Protein AF-A0A452YFI7-F1 (afdb_monomer_lite)

Organism: Aegilops tauschii subsp. strangulata (NCBI:txid200361)

Structure (mmCIF, N/CA/C/O backbone):
data_AF-A0A452YFI7-F1
#
_entry.id   AF-A0A452YFI7-F1
#
loop_
_atom_site.group_PDB
_atom_site.id
_atom_site.type_symbol
_atom_site.label_atom_id
_atom_site.label_alt_id
_atom_site.label_comp_id
_atom_site.label_asym_id
_atom_site.label_entity_id
_atom_site.label_seq_id
_atom_site.pdbx_PDB_ins_code
_atom_site.Cartn_x
_atom_site.Cartn_y
_atom_site.Cartn_z
_atom_site.occupancy
_atom_site.B_iso_or_equiv
_atom_site.auth_seq_id
_atom_site.auth_comp_id
_atom_site.auth_asym_id
_atom_site.auth_atom_id
_atom_site.pdbx_PDB_model_num
ATOM 1 N N . MET A 1 1 ? 23.792 19.916 -22.519 1.00 57.56 1 MET A N 1
ATOM 2 C CA . MET A 1 1 ? 25.018 19.102 -22.369 1.00 57.56 1 MET A CA 1
ATOM 3 C C . MET A 1 1 ? 25.789 19.132 -23.678 1.00 57.56 1 MET A C 1
ATOM 5 O O . MET A 1 1 ? 25.141 19.227 -24.713 1.00 57.56 1 MET A O 1
ATOM 9 N N . SER A 1 2 ? 27.125 19.096 -23.654 1.00 73.75 2 SER A N 1
ATOM 10 C CA . SER A 1 2 ? 27.906 18.854 -24.877 1.00 73.75 2 SER A CA 1
ATOM 11 C C . SER A 1 2 ? 27.684 17.413 -25.353 1.00 73.75 2 SER A C 1
ATOM 13 O O . SER A 1 2 ? 27.413 16.535 -24.530 1.00 73.75 2 SER A O 1
ATOM 15 N N . ALA A 1 3 ? 27.791 17.164 -26.661 1.00 75.19 3 ALA A N 1
ATOM 16 C CA . ALA A 1 3 ? 27.651 15.819 -27.229 1.00 75.19 3 ALA A CA 1
ATOM 17 C C . ALA A 1 3 ? 28.640 14.822 -26.590 1.00 75.19 3 ALA A C 1
ATOM 19 O O . ALA A 1 3 ? 28.260 13.704 -26.248 1.00 75.19 3 ALA A O 1
ATOM 20 N N . ASP A 1 4 ? 29.865 15.275 -26.307 1.00 82.69 4 ASP A N 1
ATOM 21 C CA . ASP A 1 4 ? 30.896 14.480 -25.628 1.00 82.69 4 ASP A CA 1
ATOM 22 C C . ASP A 1 4 ? 30.494 14.089 -24.198 1.00 82.69 4 ASP A C 1
ATOM 24 O O . ASP A 1 4 ? 30.765 12.975 -23.751 1.00 82.69 4 ASP A O 1
ATOM 28 N N . GLY A 1 5 ? 29.793 14.977 -23.483 1.00 86.88 5 GLY A N 1
ATOM 29 C CA . GLY A 1 5 ? 29.277 14.689 -22.146 1.00 86.88 5 GLY A CA 1
ATOM 30 C C . GLY A 1 5 ? 28.168 13.635 -22.157 1.00 86.88 5 GLY A C 1
ATOM 31 O O . GLY A 1 5 ? 28.127 12.787 -21.268 1.00 86.88 5 GLY A O 1
ATOM 32 N N . ALA A 1 6 ? 27.289 13.656 -23.165 1.00 86.81 6 ALA A N 1
ATOM 33 C CA . ALA A 1 6 ? 26.223 12.659 -23.315 1.00 86.81 6 ALA A CA 1
ATOM 34 C C . ALA A 1 6 ? 26.798 11.282 -23.662 1.00 86.81 6 ALA A C 1
ATOM 36 O O . ALA A 1 6 ? 26.407 10.277 -23.070 1.00 86.81 6 ALA A O 1
ATOM 37 N N . LEU A 1 7 ? 27.797 11.243 -24.546 1.00 91.50 7 LEU A N 1
ATOM 38 C CA . LEU A 1 7 ? 28.505 10.014 -24.889 1.00 91.50 7 LEU A CA 1
ATOM 39 C C . LEU A 1 7 ? 29.227 9.413 -23.670 1.00 91.50 7 LEU A C 1
ATOM 41 O O . LEU A 1 7 ? 29.114 8.214 -23.414 1.00 91.50 7 LEU A O 1
ATOM 45 N N . ALA A 1 8 ? 29.928 10.241 -22.889 1.00 92.81 8 ALA A N 1
ATOM 46 C CA . ALA A 1 8 ? 30.605 9.798 -21.672 1.00 92.81 8 ALA A CA 1
ATOM 47 C C . ALA A 1 8 ? 29.617 9.263 -20.622 1.00 92.81 8 ALA A C 1
ATOM 49 O O . ALA A 1 8 ? 29.857 8.200 -20.048 1.00 92.81 8 ALA A O 1
ATOM 50 N N . ALA A 1 9 ? 28.490 9.953 -20.412 1.00 93.19 9 ALA A N 1
ATOM 51 C CA . ALA A 1 9 ? 27.435 9.506 -19.503 1.00 93.19 9 ALA A CA 1
ATOM 52 C C . ALA A 1 9 ? 26.821 8.168 -19.949 1.00 93.19 9 ALA A C 1
ATOM 54 O O . ALA A 1 9 ? 26.666 7.264 -19.129 1.00 93.19 9 ALA A O 1
ATOM 55 N N . SER A 1 10 ? 26.544 8.009 -21.248 1.00 94.31 10 SER A N 1
ATOM 56 C CA . SER A 1 10 ? 26.033 6.760 -21.825 1.00 94.31 10 SER A CA 1
ATOM 57 C C . SER A 1 10 ? 26.991 5.590 -21.595 1.00 94.31 10 SER A C 1
ATOM 59 O O . SER A 1 10 ? 26.588 4.551 -21.072 1.00 94.31 10 SER A O 1
ATOM 61 N N . ASN A 1 11 ? 28.278 5.769 -21.914 1.00 95.81 11 ASN A N 1
ATOM 62 C CA . ASN A 1 11 ? 29.294 4.729 -21.736 1.00 95.81 11 ASN A CA 1
ATOM 63 C C . ASN A 1 11 ? 29.471 4.351 -20.262 1.00 95.81 11 ASN A C 1
ATOM 65 O O . ASN A 1 11 ? 29.509 3.167 -19.931 1.00 95.81 11 ASN A O 1
ATOM 69 N N . LEU A 1 12 ? 29.533 5.347 -19.373 1.00 96.31 12 LEU A N 1
ATOM 70 C CA . LEU A 1 12 ? 29.641 5.113 -17.937 1.00 96.31 12 LEU A CA 1
ATOM 71 C C . LEU A 1 12 ? 28.429 4.336 -17.410 1.00 96.31 12 LEU A C 1
ATOM 73 O O . LEU A 1 12 ? 28.600 3.363 -16.681 1.00 96.31 12 LEU A O 1
ATOM 77 N N . PHE A 1 13 ? 27.215 4.726 -17.805 1.00 97.06 13 PHE A N 1
ATOM 78 C CA . PHE A 1 13 ? 25.999 4.043 -17.375 1.00 97.06 13 PHE A CA 1
ATOM 79 C C . PHE A 1 13 ? 25.959 2.583 -17.843 1.00 97.06 13 PHE A C 1
ATOM 81 O O . PHE A 1 13 ? 25.650 1.704 -17.041 1.00 97.06 13 PHE A O 1
ATOM 88 N N . LYS A 1 14 ? 26.328 2.304 -19.100 1.00 96.81 14 LYS A N 1
ATOM 89 C CA . LYS A 1 14 ? 26.391 0.930 -19.628 1.00 96.81 14 LYS A CA 1
ATOM 90 C C . LYS A 1 14 ? 27.341 0.050 -18.818 1.00 96.81 14 LYS A C 1
ATOM 92 O O . LYS A 1 14 ? 26.935 -1.023 -18.385 1.00 96.81 14 LYS A O 1
ATOM 97 N N . ILE A 1 15 ? 28.548 0.546 -18.532 1.00 96.19 15 ILE A N 1
ATOM 98 C CA . ILE A 1 15 ? 29.540 -0.168 -17.711 1.00 96.19 15 ILE A CA 1
ATOM 99 C C . ILE A 1 15 ? 28.997 -0.434 -16.302 1.00 96.19 15 ILE A C 1
ATOM 101 O O . ILE A 1 15 ? 29.151 -1.538 -15.784 1.00 96.19 15 ILE A O 1
ATOM 105 N N . ILE A 1 16 ? 28.345 0.557 -15.681 1.00 94.00 16 ILE A N 1
ATOM 106 C CA . ILE A 1 16 ? 27.742 0.403 -14.349 1.00 94.00 16 ILE A CA 1
ATOM 107 C C . ILE A 1 16 ? 26.685 -0.705 -14.367 1.00 94.00 16 ILE A C 1
ATOM 109 O O . ILE A 1 16 ? 26.733 -1.600 -13.525 1.00 94.00 16 ILE A O 1
ATOM 113 N N . VAL A 1 17 ? 25.751 -0.667 -15.322 1.00 94.88 17 VAL A N 1
ATOM 114 C CA . VAL A 1 17 ? 24.679 -1.667 -15.428 1.00 94.88 17 VAL A CA 1
ATOM 115 C C . VAL A 1 17 ? 25.265 -3.055 -15.663 1.00 94.88 17 VAL A C 1
ATOM 117 O O . VAL A 1 17 ? 24.961 -3.966 -14.903 1.00 94.88 17 VAL A O 1
ATOM 120 N N . GLU A 1 18 ? 26.147 -3.225 -16.649 1.00 94.88 18 GLU A N 1
ATOM 121 C CA . GLU A 1 18 ? 26.776 -4.520 -16.944 1.00 94.88 18 GLU A CA 1
ATOM 122 C C . GLU A 1 18 ? 27.557 -5.075 -15.748 1.00 94.88 18 GLU A C 1
ATOM 124 O O . GLU A 1 18 ? 27.481 -6.271 -15.468 1.00 94.88 18 GLU A O 1
ATOM 129 N N . SER A 1 19 ? 28.256 -4.213 -15.002 1.00 91.12 19 SER A N 1
ATOM 130 C CA . SER A 1 19 ? 28.956 -4.604 -13.776 1.00 91.12 19 SER A CA 1
ATOM 131 C C . SER A 1 19 ? 27.992 -5.102 -12.699 1.00 91.12 19 SER A C 1
ATOM 133 O O . SER A 1 19 ? 28.277 -6.117 -12.068 1.00 91.12 19 SER A O 1
ATOM 135 N N . HIS A 1 20 ? 26.858 -4.423 -12.488 1.00 90.25 20 HIS A N 1
ATOM 136 C CA . HIS A 1 20 ? 25.837 -4.859 -11.524 1.00 90.25 20 HIS A CA 1
ATOM 137 C C . HIS A 1 20 ? 25.181 -6.173 -11.942 1.00 90.25 20 HIS A C 1
ATOM 139 O O . HIS A 1 20 ? 25.009 -7.052 -11.104 1.00 90.25 20 HIS A O 1
ATOM 145 N N . LEU A 1 21 ? 24.870 -6.348 -13.229 1.00 91.50 21 LEU A N 1
ATOM 146 C CA . LEU A 1 21 ? 24.293 -7.601 -13.728 1.00 91.50 21 LEU A CA 1
ATOM 147 C C . LEU A 1 21 ? 25.266 -8.768 -13.607 1.00 91.50 21 LEU A C 1
ATOM 149 O O . LEU A 1 21 ? 24.865 -9.857 -13.205 1.00 91.50 21 LEU A O 1
ATOM 153 N N . LYS A 1 22 ? 26.546 -8.541 -13.912 1.00 90.44 22 LYS A N 1
ATOM 154 C CA . LYS A 1 22 ? 27.577 -9.560 -13.734 1.00 90.44 22 LYS A CA 1
ATOM 155 C C . LYS A 1 22 ? 27.728 -9.939 -12.262 1.00 90.44 22 LYS A C 1
ATOM 157 O O . LYS A 1 22 ? 27.679 -11.121 -11.947 1.00 90.44 22 LYS A O 1
ATOM 162 N N . ALA A 1 23 ? 27.836 -8.950 -11.374 1.00 87.25 23 ALA A N 1
ATOM 163 C CA . ALA A 1 23 ? 27.925 -9.193 -9.937 1.00 87.25 23 ALA A CA 1
ATOM 164 C C . ALA A 1 23 ? 26.705 -9.970 -9.414 1.00 87.25 23 ALA A C 1
ATOM 166 O O . ALA A 1 23 ? 26.875 -10.933 -8.679 1.00 87.25 23 ALA A O 1
ATOM 167 N N . ALA A 1 24 ? 25.496 -9.608 -9.854 1.00 86.62 24 ALA A N 1
ATOM 168 C CA . ALA A 1 24 ? 24.264 -10.302 -9.489 1.00 86.62 24 ALA A CA 1
ATOM 169 C C . ALA A 1 24 ? 24.230 -11.758 -9.976 1.00 86.62 24 ALA A C 1
ATOM 171 O O . ALA A 1 24 ? 23.786 -12.642 -9.250 1.00 86.62 24 ALA A O 1
ATOM 172 N N . ALA A 1 25 ? 24.699 -12.018 -11.199 1.00 87.12 25 ALA A N 1
ATOM 173 C CA . ALA A 1 25 ? 24.766 -13.369 -11.749 1.00 87.12 25 ALA A CA 1
ATOM 174 C C . ALA A 1 25 ? 25.827 -14.237 -11.050 1.00 87.12 25 ALA A C 1
ATOM 176 O O . ALA A 1 25 ? 25.611 -15.442 -10.881 1.00 87.12 25 ALA A O 1
ATOM 177 N N . ASP A 1 26 ? 26.949 -13.632 -10.652 1.00 85.94 26 ASP A N 1
ATOM 178 C CA . ASP A 1 26 ? 28.038 -14.296 -9.933 1.00 85.94 26 ASP A CA 1
ATOM 179 C C . ASP A 1 26 ? 27.615 -14.637 -8.490 1.00 85.94 26 ASP A C 1
ATOM 181 O O . ASP A 1 26 ? 27.826 -15.767 -8.051 1.00 85.94 26 ASP A O 1
ATOM 185 N N . SER A 1 27 ? 26.921 -13.724 -7.798 1.00 83.88 27 SER A N 1
ATOM 186 C CA . SER A 1 27 ? 26.454 -13.916 -6.415 1.00 83.88 27 SER A CA 1
ATOM 187 C C . SER A 1 27 ? 25.108 -14.643 -6.291 1.00 83.88 27 SER A C 1
ATOM 189 O O . SER A 1 27 ? 24.588 -14.787 -5.190 1.00 83.88 27 SER A O 1
ATOM 191 N N . ALA A 1 28 ? 24.495 -15.077 -7.398 1.00 81.44 28 ALA A N 1
ATOM 192 C CA . ALA A 1 28 ? 23.126 -15.611 -7.409 1.00 81.44 28 ALA A CA 1
ATOM 193 C C . ALA A 1 28 ? 22.929 -16.879 -6.556 1.00 81.44 28 ALA A C 1
ATOM 195 O O . ALA A 1 28 ? 21.802 -17.210 -6.200 1.00 81.44 28 ALA A O 1
ATOM 196 N N . PHE A 1 29 ? 24.019 -17.589 -6.260 1.00 81.94 29 PHE A N 1
ATOM 197 C CA . PHE A 1 29 ? 24.036 -18.828 -5.476 1.00 81.94 29 PHE A CA 1
ATOM 198 C C . PHE A 1 29 ? 24.780 -18.680 -4.144 1.00 81.94 29 PHE A C 1
ATOM 200 O O . PHE A 1 29 ? 25.078 -19.680 -3.492 1.00 81.94 29 PHE A O 1
ATOM 207 N N . GLU A 1 30 ? 25.148 -17.454 -3.770 1.00 79.19 30 GLU A N 1
ATOM 208 C CA . GLU A 1 30 ? 25.847 -17.185 -2.518 1.00 79.19 30 GLU A CA 1
ATOM 209 C C . GLU A 1 30 ? 24.830 -16.983 -1.386 1.00 79.19 30 GLU A C 1
ATOM 211 O O . GLU A 1 30 ? 24.164 -15.952 -1.303 1.00 79.19 30 GLU A O 1
ATOM 216 N N . ASP A 1 31 ? 24.738 -17.958 -0.481 1.00 59.56 31 ASP A N 1
ATOM 217 C CA . ASP A 1 31 ? 24.011 -17.817 0.782 1.00 59.56 31 ASP A CA 1
ATOM 218 C C . ASP A 1 31 ? 24.903 -17.063 1.783 1.00 59.56 31 ASP A C 1
ATOM 220 O O . ASP A 1 31 ? 25.753 -17.657 2.449 1.00 59.56 31 ASP A O 1
ATOM 224 N N . SER A 1 32 ? 24.763 -15.736 1.868 1.00 57.50 32 SER A N 1
ATOM 225 C CA . SER A 1 32 ? 25.398 -14.958 2.944 1.00 57.50 32 SER A CA 1
ATOM 226 C C . SER A 1 32 ? 24.399 -14.697 4.077 1.00 57.50 32 SER A C 1
ATOM 228 O O . SER A 1 32 ? 23.397 -14.010 3.894 1.00 57.50 32 SER A O 1
ATOM 230 N N . ASP A 1 33 ? 24.684 -15.260 5.255 1.00 50.56 33 ASP A N 1
ATOM 231 C CA . ASP A 1 33 ? 23.840 -15.260 6.468 1.00 50.56 33 ASP A CA 1
ATOM 232 C C . ASP A 1 33 ? 23.769 -13.900 7.216 1.00 50.56 33 ASP A C 1
ATOM 234 O O . ASP A 1 33 ? 23.243 -13.812 8.329 1.00 50.56 33 ASP A O 1
ATOM 238 N N . ASP A 1 34 ? 24.254 -12.799 6.633 1.00 50.75 34 ASP A N 1
ATOM 239 C CA . ASP A 1 34 ? 24.393 -11.511 7.332 1.00 50.75 34 ASP A CA 1
ATOM 240 C C . ASP A 1 34 ? 23.127 -10.631 7.237 1.00 50.75 34 ASP A C 1
ATOM 242 O O . ASP A 1 34 ? 23.107 -9.548 6.642 1.00 50.75 34 ASP A O 1
ATOM 246 N N . ALA A 1 35 ? 22.044 -11.069 7.884 1.00 48.44 35 ALA A N 1
ATOM 247 C CA . ALA A 1 35 ? 20.768 -10.341 7.941 1.00 48.44 35 ALA A CA 1
ATOM 248 C C . ALA A 1 35 ? 20.839 -8.994 8.705 1.00 48.44 35 ALA A C 1
ATOM 250 O O . ALA A 1 35 ? 20.005 -8.107 8.504 1.00 48.44 35 ALA A O 1
ATOM 251 N N . GLU A 1 36 ? 21.841 -8.793 9.570 1.00 41.91 36 GLU A N 1
ATOM 252 C CA . GLU A 1 36 ? 21.926 -7.630 10.472 1.00 41.91 36 GLU A CA 1
ATOM 253 C C . GLU A 1 36 ? 22.469 -6.343 9.794 1.00 41.91 36 GLU A C 1
ATOM 255 O O . GLU A 1 36 ? 22.392 -5.254 10.365 1.00 41.91 36 GLU A O 1
ATOM 260 N N . TYR A 1 37 ? 22.936 -6.419 8.535 1.00 43.62 37 TYR A N 1
ATOM 261 C CA . TYR A 1 37 ? 23.464 -5.282 7.747 1.00 43.62 37 TYR A CA 1
ATOM 262 C C . TYR A 1 37 ? 22.456 -4.690 6.723 1.00 43.62 37 TYR A C 1
ATOM 264 O O . TYR A 1 37 ? 22.782 -3.789 5.938 1.00 43.62 37 TYR A O 1
ATOM 272 N N . PHE A 1 38 ? 21.210 -5.177 6.708 1.00 49.34 38 PHE A N 1
ATOM 273 C CA . PHE A 1 38 ? 20.265 -5.000 5.593 1.00 49.34 38 PHE A CA 1
ATOM 274 C C . PHE A 1 38 ? 19.639 -3.590 5.468 1.00 49.34 38 PHE A C 1
ATOM 276 O O . PHE A 1 38 ? 19.598 -3.016 4.385 1.00 49.34 38 PHE A O 1
ATOM 283 N N . HIS A 1 39 ? 19.211 -2.937 6.554 1.00 47.12 39 HIS A N 1
ATOM 284 C CA . HIS A 1 39 ? 18.529 -1.632 6.419 1.00 47.12 39 HIS A CA 1
ATOM 285 C C . HIS A 1 39 ? 19.470 -0.463 6.081 1.00 47.12 39 HIS A C 1
ATOM 287 O O . HIS A 1 39 ? 19.105 0.429 5.316 1.00 47.12 39 HIS A O 1
ATOM 293 N N . VAL A 1 40 ? 20.701 -0.468 6.606 1.00 46.16 40 VAL A N 1
ATOM 294 C CA . VAL A 1 40 ? 21.714 0.553 6.271 1.00 46.16 40 VAL A CA 1
ATOM 295 C C . VAL A 1 40 ? 22.210 0.377 4.830 1.00 46.16 40 VAL A C 1
ATOM 297 O O . VAL A 1 40 ? 22.591 1.359 4.192 1.00 46.16 40 VAL A O 1
ATOM 300 N N . SER A 1 41 ? 22.180 -0.847 4.293 1.00 62.62 41 SER A N 1
ATOM 301 C CA . SER A 1 41 ? 22.533 -1.115 2.897 1.00 62.62 41 SER A CA 1
ATOM 302 C C . SER A 1 41 ? 21.416 -0.744 1.915 1.00 62.62 41 SER A C 1
ATOM 304 O O . SER A 1 41 ? 21.732 -0.224 0.847 1.00 62.62 41 SER A O 1
ATOM 306 N N . VAL A 1 42 ? 20.131 -0.879 2.276 1.00 70.19 42 VAL A N 1
ATOM 307 C CA . VAL A 1 42 ? 19.005 -0.473 1.406 1.00 70.19 42 VAL A CA 1
ATOM 308 C C . VAL A 1 42 ? 18.982 1.037 1.145 1.00 70.19 42 VAL A C 1
ATOM 310 O O . VAL A 1 42 ? 18.901 1.428 -0.018 1.00 70.19 42 VAL A O 1
ATOM 313 N N . SER A 1 43 ? 19.111 1.888 2.172 1.00 71.75 43 SER A N 1
ATOM 314 C CA . SER A 1 43 ? 19.112 3.350 1.971 1.00 71.75 43 SER A CA 1
ATOM 315 C C . SER A 1 43 ? 20.331 3.829 1.179 1.00 71.75 43 SER A C 1
ATOM 317 O O . SER A 1 43 ? 20.194 4.623 0.255 1.00 71.75 43 SER A O 1
ATOM 319 N N . LYS A 1 44 ? 21.524 3.293 1.479 1.00 79.88 44 LYS A N 1
ATOM 320 C CA . LYS A 1 44 ? 22.746 3.601 0.713 1.00 79.88 44 LYS A CA 1
ATOM 321 C C . LYS A 1 44 ? 22.627 3.167 -0.746 1.00 79.88 44 LYS A C 1
ATOM 323 O O . LYS A 1 44 ? 23.096 3.865 -1.641 1.00 79.88 44 LYS A O 1
ATOM 328 N N . ARG A 1 45 ? 22.000 2.016 -0.990 1.00 84.94 45 ARG A N 1
ATOM 329 C CA . ARG A 1 45 ? 21.717 1.532 -2.341 1.00 84.94 45 ARG A CA 1
ATOM 330 C C . ARG A 1 45 ? 20.737 2.454 -3.065 1.00 84.94 45 ARG A C 1
ATOM 332 O O . ARG A 1 45 ? 20.987 2.772 -4.219 1.00 84.94 45 ARG A O 1
ATOM 339 N N . ASP A 1 46 ? 19.663 2.897 -2.415 1.00 86.00 46 ASP A N 1
ATOM 340 C CA . ASP A 1 46 ? 18.680 3.820 -3.009 1.00 86.00 46 ASP A CA 1
ATOM 341 C C . ASP A 1 46 ? 19.341 5.145 -3.441 1.00 86.00 46 ASP A C 1
ATOM 343 O O . ASP A 1 46 ? 19.145 5.600 -4.569 1.00 86.00 46 ASP A O 1
ATOM 347 N N . GLU A 1 47 ? 20.231 5.697 -2.606 1.00 87.69 47 GLU A N 1
ATOM 348 C CA . GLU A 1 47 ? 21.041 6.879 -2.942 1.00 87.69 47 GLU A CA 1
ATOM 349 C C . GLU A 1 47 ? 21.950 6.636 -4.158 1.00 87.69 47 GLU A C 1
ATOM 351 O O . GLU A 1 47 ? 22.011 7.462 -5.073 1.00 87.69 47 GLU A O 1
ATOM 356 N N . GLN A 1 48 ? 22.637 5.491 -4.215 1.00 90.38 48 GLN A N 1
ATOM 357 C CA . GLN A 1 48 ? 23.486 5.133 -5.357 1.00 90.38 48 GLN A CA 1
ATOM 358 C C . GLN A 1 48 ? 22.683 4.971 -6.650 1.00 90.38 48 GLN A C 1
ATOM 360 O O . GLN A 1 48 ? 23.081 5.488 -7.696 1.00 90.38 48 GLN A O 1
ATOM 365 N N . LEU A 1 49 ? 21.538 4.293 -6.591 1.00 92.19 49 LEU A N 1
ATOM 366 C CA . LEU A 1 49 ? 20.667 4.107 -7.749 1.00 92.19 49 LEU A CA 1
ATOM 367 C C . LEU A 1 49 ? 20.074 5.440 -8.231 1.00 92.19 49 LEU A C 1
ATOM 369 O O . LEU A 1 49 ? 19.948 5.652 -9.440 1.00 92.19 49 LEU A O 1
ATOM 373 N N . ALA A 1 50 ? 19.779 6.373 -7.320 1.00 91.81 50 ALA A N 1
ATOM 374 C CA . ALA A 1 50 ? 19.377 7.731 -7.678 1.00 91.81 50 ALA A CA 1
ATOM 375 C C . ALA A 1 50 ? 20.485 8.474 -8.450 1.00 91.81 50 ALA A C 1
ATOM 377 O O . ALA A 1 50 ? 20.197 9.139 -9.448 1.00 91.81 50 ALA A O 1
ATOM 378 N N . LEU A 1 51 ? 21.757 8.311 -8.065 1.00 92.56 51 LEU A N 1
ATOM 379 C CA . LEU A 1 51 ? 22.890 8.864 -8.821 1.00 92.56 51 LEU A CA 1
ATOM 380 C C . LEU A 1 51 ? 23.018 8.224 -10.209 1.00 92.56 51 LEU A C 1
ATOM 382 O O . LEU A 1 51 ? 23.214 8.934 -11.197 1.00 92.56 51 LEU A O 1
ATOM 386 N N . TYR A 1 52 ? 22.858 6.902 -10.315 1.00 94.25 52 TYR A N 1
ATOM 387 C CA . TYR A 1 52 ? 22.882 6.215 -11.611 1.00 94.25 52 TYR A CA 1
ATOM 388 C C . TYR A 1 52 ? 21.765 6.699 -12.533 1.00 94.25 52 TYR A C 1
ATOM 390 O O . TYR A 1 52 ? 21.991 6.862 -13.731 1.00 94.25 52 TYR A O 1
ATOM 398 N N . ALA A 1 53 ? 20.588 7.000 -11.985 1.00 94.56 53 ALA A N 1
ATOM 399 C CA . ALA A 1 53 ? 19.493 7.570 -12.753 1.00 94.56 53 ALA A CA 1
ATOM 400 C C . ALA A 1 53 ? 19.812 8.953 -13.321 1.00 94.56 53 ALA A C 1
ATOM 402 O O . ALA A 1 53 ? 19.454 9.227 -14.466 1.00 94.56 53 ALA A O 1
ATOM 403 N N . LEU A 1 54 ? 20.527 9.806 -12.582 1.00 93.44 54 LEU A N 1
ATOM 404 C CA . LEU A 1 54 ? 20.981 11.096 -13.110 1.00 93.44 54 LEU A CA 1
ATOM 405 C C . LEU A 1 54 ? 21.931 10.911 -14.302 1.00 93.44 54 LEU A C 1
ATOM 407 O O . LEU A 1 54 ? 21.771 11.591 -15.316 1.00 93.44 54 LEU A O 1
ATOM 411 N N . ILE A 1 55 ? 22.862 9.953 -14.217 1.00 94.56 55 ILE A N 1
ATOM 412 C CA . ILE A 1 55 ? 23.775 9.614 -15.322 1.00 94.56 55 ILE A CA 1
ATOM 413 C C . ILE A 1 55 ? 22.982 9.072 -16.519 1.00 94.56 55 ILE A C 1
ATOM 415 O O . ILE A 1 55 ? 23.197 9.510 -17.648 1.00 94.56 55 ILE A O 1
ATOM 419 N N . ALA A 1 56 ? 22.029 8.167 -16.283 1.00 94.38 56 ALA A N 1
ATOM 420 C CA . ALA A 1 56 ? 21.202 7.587 -17.337 1.00 94.38 56 ALA A CA 1
ATOM 421 C C . ALA A 1 56 ? 20.411 8.662 -18.091 1.00 94.38 56 ALA A C 1
ATOM 423 O O . ALA A 1 56 ? 20.444 8.728 -19.320 1.00 94.38 56 ALA A O 1
ATOM 424 N N . ARG A 1 57 ? 19.733 9.540 -17.344 1.00 93.69 57 ARG A N 1
ATOM 425 C CA . ARG A 1 57 ? 18.878 10.610 -17.873 1.00 93.69 57 ARG A CA 1
ATOM 426 C C . ARG A 1 57 ? 19.663 11.672 -18.638 1.00 93.69 57 ARG A C 1
ATOM 428 O O . ARG A 1 57 ? 19.113 12.284 -19.548 1.00 93.69 57 ARG A O 1
ATOM 435 N N . ALA A 1 58 ? 20.943 11.859 -18.321 1.00 92.06 58 ALA A N 1
ATOM 436 C CA . ALA A 1 58 ? 21.836 12.744 -19.063 1.00 92.06 58 ALA A CA 1
ATOM 437 C C . ALA A 1 58 ? 22.028 12.303 -20.534 1.00 92.06 58 ALA A C 1
ATOM 439 O O . ALA A 1 58 ? 22.304 13.142 -21.391 1.00 92.06 58 ALA A O 1
ATOM 440 N N . ALA A 1 59 ? 21.836 11.012 -20.831 1.00 91.75 59 ALA A N 1
ATOM 441 C CA . ALA A 1 59 ? 21.911 10.419 -22.169 1.00 91.75 59 ALA A CA 1
ATOM 442 C C . ALA A 1 59 ? 20.718 9.475 -22.437 1.00 91.75 59 ALA A C 1
ATOM 444 O O . ALA A 1 59 ? 20.889 8.340 -22.888 1.00 91.75 59 ALA A O 1
ATOM 445 N N . ALA A 1 60 ? 19.506 9.932 -22.095 1.00 90.31 60 ALA A N 1
ATOM 446 C CA . ALA A 1 60 ? 18.275 9.131 -22.116 1.00 90.31 60 ALA A CA 1
ATOM 447 C C . ALA A 1 60 ? 17.984 8.467 -23.476 1.00 90.31 60 ALA A C 1
ATOM 449 O O . ALA A 1 60 ? 17.450 7.360 -23.523 1.00 90.31 60 ALA A O 1
ATOM 450 N N . ASP A 1 61 ? 18.371 9.125 -24.568 1.00 88.56 61 ASP A N 1
ATOM 451 C CA . ASP A 1 61 ? 18.232 8.663 -25.951 1.00 88.56 61 ASP A CA 1
ATOM 452 C C . ASP A 1 61 ? 18.971 7.347 -26.233 1.00 88.56 61 ASP A C 1
ATOM 454 O O . ASP A 1 61 ? 18.531 6.559 -27.065 1.00 88.56 61 ASP A O 1
ATOM 458 N N . THR A 1 62 ? 20.066 7.082 -25.518 1.00 91.62 62 THR A N 1
ATOM 459 C CA . THR A 1 62 ? 20.888 5.876 -25.694 1.00 91.62 62 THR A CA 1
ATOM 460 C C . THR A 1 62 ? 20.781 4.897 -24.530 1.00 91.62 62 THR A C 1
ATOM 462 O O . THR A 1 62 ? 20.888 3.687 -24.732 1.00 91.62 62 THR A O 1
ATOM 465 N N . THR A 1 63 ? 20.573 5.390 -23.308 1.00 94.56 63 THR A N 1
ATOM 466 C CA . THR A 1 63 ? 20.558 4.560 -22.095 1.00 94.56 63 THR A CA 1
ATOM 467 C C . THR A 1 63 ? 19.231 3.832 -21.897 1.00 94.56 63 THR A C 1
ATOM 469 O O . THR A 1 63 ? 19.234 2.704 -21.412 1.00 94.56 63 THR A O 1
ATOM 472 N N . ILE A 1 64 ? 18.100 4.411 -22.315 1.00 94.38 64 ILE A N 1
ATOM 473 C CA . ILE A 1 64 ? 16.780 3.773 -22.168 1.00 94.38 64 ILE A CA 1
ATOM 474 C C . ILE A 1 64 ? 16.578 2.636 -23.170 1.00 94.38 64 ILE A C 1
ATOM 476 O O . ILE A 1 64 ? 16.207 1.554 -22.717 1.00 94.38 64 ILE A O 1
ATOM 480 N N . PRO A 1 65 ? 16.886 2.795 -24.475 1.00 93.44 65 PRO A N 1
ATOM 481 C CA . PRO A 1 65 ? 16.869 1.659 -25.400 1.00 93.44 65 PRO A CA 1
ATOM 482 C C . PRO A 1 65 ? 17.809 0.527 -24.966 1.00 93.44 65 PRO A C 1
ATOM 484 O O . PRO A 1 65 ? 17.509 -0.646 -25.162 1.00 93.44 65 PRO A O 1
ATOM 487 N N . PHE A 1 66 ? 18.934 0.858 -24.324 1.00 95.75 66 PHE A N 1
ATOM 488 C CA . PHE A 1 66 ? 19.835 -0.146 -23.761 1.00 95.75 66 PHE A CA 1
ATOM 489 C C . PHE A 1 66 ? 19.190 -0.938 -22.609 1.00 95.75 66 PHE A C 1
ATOM 491 O O . PHE A 1 66 ? 19.270 -2.166 -22.593 1.00 95.75 66 PHE A O 1
ATOM 498 N N . LEU A 1 67 ? 18.502 -0.268 -21.676 1.00 96.50 67 LEU A N 1
ATOM 499 C CA . LEU A 1 67 ? 17.743 -0.945 -20.614 1.00 96.50 67 LEU A CA 1
ATOM 500 C C . LEU A 1 67 ? 16.590 -1.790 -21.177 1.00 96.50 67 LEU A C 1
ATOM 502 O O . LEU A 1 67 ? 16.365 -2.904 -20.707 1.00 96.50 67 LEU A O 1
ATOM 506 N N . GLU A 1 68 ? 15.891 -1.287 -22.197 1.00 94.75 68 GLU A N 1
ATOM 507 C CA . GLU A 1 68 ? 14.843 -2.014 -22.925 1.00 94.75 68 GLU A CA 1
ATOM 508 C C . GLU A 1 68 ? 15.369 -3.308 -23.543 1.00 94.75 68 GLU A C 1
ATOM 510 O O . GLU A 1 68 ? 14.774 -4.372 -23.342 1.00 94.75 68 GLU A O 1
ATOM 515 N N . GLN A 1 69 ? 16.504 -3.235 -24.239 1.00 95.12 69 GLN A N 1
ATOM 516 C CA . GLN A 1 69 ? 17.152 -4.400 -24.824 1.00 95.12 69 GLN A CA 1
ATOM 517 C C . GLN A 1 69 ? 17.525 -5.420 -23.741 1.00 95.12 69 GLN A C 1
ATOM 519 O O . GLN A 1 69 ? 17.143 -6.586 -23.844 1.00 95.12 69 GLN A O 1
ATOM 524 N N . LEU A 1 70 ? 18.218 -4.991 -22.680 1.00 96.00 70 LEU A N 1
ATOM 525 C CA . LEU A 1 70 ? 18.641 -5.884 -21.598 1.00 96.00 70 LEU A CA 1
ATOM 526 C C . LEU A 1 70 ? 17.455 -6.571 -20.916 1.00 96.00 70 LEU A C 1
ATOM 528 O O . LEU A 1 70 ? 17.487 -7.785 -20.697 1.00 96.00 70 LEU A O 1
ATOM 532 N N . PHE A 1 71 ? 16.400 -5.816 -20.604 1.00 95.06 71 PHE A N 1
ATOM 533 C CA . PHE A 1 71 ? 15.207 -6.368 -19.971 1.00 95.06 71 PHE A CA 1
ATOM 534 C C . PHE A 1 71 ? 14.506 -7.372 -20.892 1.00 95.06 71 PHE A C 1
ATOM 536 O O . PHE A 1 71 ? 14.173 -8.475 -20.456 1.00 95.06 71 PHE A O 1
ATOM 543 N N . SER A 1 72 ? 14.348 -7.035 -22.174 1.00 92.69 72 SER A N 1
ATOM 544 C CA . SER A 1 72 ? 13.728 -7.915 -23.173 1.00 92.69 72 SER A CA 1
ATOM 545 C C . SER A 1 72 ? 14.519 -9.208 -23.368 1.00 92.69 72 SER A C 1
ATOM 547 O O . SER A 1 72 ? 13.932 -10.287 -23.413 1.00 92.69 72 SER A O 1
ATOM 549 N N . GLU A 1 73 ? 15.852 -9.131 -23.414 1.00 93.38 73 GLU A N 1
ATOM 550 C CA . GLU A 1 73 ? 16.725 -10.305 -23.500 1.00 93.38 73 GLU A CA 1
ATOM 551 C C . GLU A 1 73 ? 16.565 -11.229 -22.288 1.00 93.38 73 GLU A C 1
ATOM 553 O O . GLU A 1 73 ? 16.443 -12.445 -22.451 1.00 93.38 73 GLU A O 1
ATOM 558 N N . ARG A 1 74 ? 16.558 -10.681 -21.065 1.00 92.38 74 ARG A N 1
ATOM 559 C CA . ARG A 1 74 ? 16.395 -11.486 -19.842 1.00 92.38 74 ARG A CA 1
ATOM 560 C C . ARG A 1 74 ? 15.004 -12.083 -19.728 1.00 92.38 74 ARG A C 1
ATOM 562 O O . ARG A 1 74 ? 14.867 -13.258 -19.393 1.00 92.38 74 ARG A O 1
ATOM 569 N N . PHE A 1 75 ? 13.985 -11.319 -20.091 1.00 89.38 75 PHE A N 1
ATOM 570 C CA . PHE A 1 75 ? 12.617 -11.807 -20.131 1.00 89.38 75 PHE A CA 1
ATOM 571 C C . PHE A 1 75 ? 12.427 -12.922 -21.175 1.00 89.38 75 PHE A C 1
ATOM 573 O O . PHE A 1 75 ? 11.807 -13.946 -20.880 1.00 89.38 75 PHE A O 1
ATOM 580 N N . ALA A 1 76 ? 13.031 -12.788 -22.361 1.00 88.81 76 ALA A N 1
ATOM 581 C CA . ALA A 1 76 ? 13.024 -13.833 -23.383 1.00 88.81 76 ALA A CA 1
ATOM 582 C C . ALA A 1 76 ? 13.719 -15.113 -22.893 1.00 88.81 76 ALA A C 1
ATOM 584 O O . ALA A 1 76 ? 13.149 -16.196 -23.034 1.00 88.81 76 ALA A O 1
ATOM 585 N N . ARG A 1 77 ? 14.889 -15.000 -22.244 1.00 88.25 77 ARG A N 1
ATOM 586 C CA . ARG A 1 77 ? 15.588 -16.147 -21.629 1.00 88.25 77 ARG A CA 1
ATOM 587 C C . ARG A 1 77 ? 14.709 -16.855 -20.601 1.00 88.25 77 ARG A C 1
ATOM 589 O O . ARG A 1 77 ? 14.558 -18.070 -20.681 1.00 88.25 77 ARG A O 1
ATOM 596 N N . LEU A 1 78 ? 14.055 -16.100 -19.717 1.00 86.31 78 LEU A N 1
ATOM 597 C CA . LEU A 1 78 ? 13.140 -16.658 -18.719 1.00 86.31 78 LEU A CA 1
ATOM 598 C C . LEU A 1 78 ? 11.968 -17.411 -19.375 1.00 86.31 78 LEU A C 1
ATOM 600 O O . LEU A 1 78 ? 11.583 -18.488 -18.927 1.00 86.31 78 LEU A O 1
ATOM 604 N N . SER A 1 79 ? 11.427 -16.876 -20.476 1.00 79.50 79 SER A N 1
ATOM 605 C CA . SER A 1 79 ? 10.329 -17.509 -21.218 1.00 79.50 79 SER A CA 1
ATOM 606 C C . SER A 1 79 ? 10.737 -18.779 -21.979 1.00 79.50 79 SER A C 1
ATOM 608 O O . SER A 1 79 ? 9.901 -19.662 -22.167 1.00 79.50 79 SER A O 1
ATOM 610 N N . GLN A 1 80 ? 12.003 -18.878 -22.395 1.00 76.75 80 GLN A N 1
ATOM 611 C CA . GLN A 1 80 ? 12.574 -20.041 -23.084 1.00 76.75 80 GLN A CA 1
ATOM 612 C C . GLN A 1 80 ? 12.980 -21.147 -22.100 1.00 76.75 80 GLN A C 1
ATOM 614 O O . GLN A 1 80 ? 12.887 -22.324 -22.427 1.00 76.75 80 GLN A O 1
ATOM 619 N N . GLN A 1 81 ? 13.342 -20.793 -20.865 1.00 68.62 81 GLN A N 1
ATOM 620 C CA . GLN A 1 81 ? 13.675 -21.721 -19.774 1.00 68.62 81 GLN A CA 1
ATOM 621 C C . GLN A 1 81 ? 12.437 -22.387 -19.136 1.00 68.62 81 GLN A C 1
ATOM 623 O O . GLN A 1 81 ? 12.422 -22.699 -17.947 1.00 68.62 81 GLN A O 1
ATOM 628 N N . ARG A 1 82 ? 11.361 -22.606 -19.905 1.00 59.06 82 ARG A N 1
ATOM 629 C CA . ARG A 1 82 ? 10.158 -23.305 -19.417 1.00 59.06 82 ARG A CA 1
ATOM 630 C C . ARG A 1 82 ? 10.401 -24.797 -19.177 1.00 59.06 82 ARG A C 1
ATOM 632 O O . ARG A 1 82 ? 9.714 -25.362 -18.326 1.00 59.06 82 ARG A O 1
ATOM 639 N N . ASP A 1 83 ? 11.403 -25.391 -19.817 1.00 56.16 83 ASP A N 1
ATOM 640 C CA . ASP A 1 83 ? 11.823 -26.771 -19.564 1.00 56.16 83 ASP A CA 1
ATOM 641 C C . ASP A 1 83 ? 12.587 -26.897 -18.232 1.00 56.16 83 ASP A C 1
ATOM 643 O O . ASP A 1 83 ? 13.234 -25.960 -17.766 1.00 56.16 83 ASP A O 1
ATOM 647 N N . VAL A 1 84 ? 12.441 -28.046 -17.568 1.00 56.81 84 VAL A N 1
ATOM 648 C CA . VAL A 1 84 ? 12.822 -28.293 -16.159 1.00 56.81 84 VAL A CA 1
ATOM 649 C C . VAL A 1 84 ? 14.345 -28.274 -15.919 1.00 56.81 84 VAL A C 1
ATOM 651 O O . VAL A 1 84 ? 14.779 -28.179 -14.777 1.00 56.81 84 VAL A O 1
ATOM 654 N N . GLU A 1 85 ? 15.167 -28.320 -16.970 1.00 56.75 85 GLU A N 1
ATOM 655 C CA . GLU A 1 85 ? 16.621 -28.522 -16.854 1.00 56.75 85 GLU A CA 1
ATOM 656 C C . GLU A 1 85 ? 17.452 -27.251 -16.604 1.00 56.75 85 GLU A C 1
ATOM 658 O O . GLU A 1 85 ? 18.614 -27.369 -16.221 1.00 56.75 85 GLU A O 1
ATOM 663 N N . ASN A 1 86 ? 16.894 -26.044 -16.768 1.00 69.00 86 ASN A N 1
ATOM 664 C CA . ASN A 1 86 ? 17.634 -24.794 -16.550 1.00 69.00 86 ASN A CA 1
ATOM 665 C C . ASN A 1 86 ? 17.118 -24.018 -15.331 1.00 69.00 86 ASN A C 1
ATOM 667 O O . ASN A 1 86 ? 15.961 -23.595 -15.288 1.00 69.00 86 ASN A O 1
ATOM 671 N N . ASP A 1 87 ? 18.011 -23.794 -14.368 1.00 81.06 87 ASP A N 1
ATOM 672 C CA . ASP A 1 87 ? 17.767 -22.989 -13.174 1.00 81.06 87 ASP A CA 1
ATOM 673 C C . ASP A 1 87 ? 17.667 -21.483 -13.524 1.00 81.06 87 ASP A C 1
ATOM 675 O O . ASP A 1 87 ? 18.638 -20.906 -14.031 1.00 81.06 87 ASP A O 1
ATOM 679 N N . PRO A 1 88 ? 16.517 -20.819 -13.271 1.00 88.06 88 PRO A N 1
ATOM 680 C CA . PRO A 1 88 ? 16.318 -19.411 -13.608 1.00 88.06 88 PRO A CA 1
ATOM 681 C C . PRO A 1 88 ? 17.000 -18.436 -12.632 1.00 88.06 88 PRO A C 1
ATOM 683 O O . PRO A 1 88 ? 16.982 -17.233 -12.894 1.00 88.06 88 PRO A O 1
ATOM 686 N N . THR A 1 89 ? 17.598 -18.904 -11.528 1.00 88.25 89 THR A N 1
ATOM 687 C CA . THR A 1 89 ? 18.058 -18.064 -10.402 1.00 88.25 89 THR A CA 1
ATOM 688 C C . THR A 1 89 ? 18.947 -16.895 -10.836 1.00 88.25 89 THR A C 1
ATOM 690 O O . THR A 1 89 ? 18.663 -15.748 -10.497 1.00 88.25 89 THR A O 1
ATOM 693 N N . ARG A 1 90 ? 19.949 -17.133 -11.697 1.00 90.06 90 ARG A N 1
ATOM 694 C CA . ARG A 1 90 ? 20.809 -16.054 -12.234 1.00 90.06 90 ARG A CA 1
ATOM 695 C C . ARG A 1 90 ? 20.024 -14.993 -12.999 1.00 90.06 90 ARG A C 1
ATOM 697 O O . ARG A 1 90 ? 20.240 -13.802 -12.813 1.00 90.06 90 ARG A O 1
ATOM 704 N N . THR A 1 91 ? 19.112 -15.424 -13.868 1.00 90.94 91 THR A N 1
ATOM 705 C CA . THR A 1 91 ? 18.295 -14.509 -14.674 1.00 90.94 91 THR A CA 1
ATOM 706 C C . THR A 1 91 ? 17.313 -13.726 -13.804 1.00 90.94 91 THR A C 1
ATOM 708 O O . THR A 1 91 ? 17.058 -12.557 -14.087 1.00 90.94 91 THR A O 1
ATOM 711 N N . LEU A 1 92 ? 16.798 -14.322 -12.725 1.00 91.62 92 LEU A N 1
ATOM 712 C CA . LEU A 1 92 ? 15.940 -13.632 -11.760 1.00 91.62 92 LEU A CA 1
ATOM 713 C C . LEU A 1 92 ? 16.709 -12.568 -10.962 1.00 91.62 92 LEU A C 1
ATOM 715 O O . LEU A 1 92 ? 16.182 -11.473 -10.774 1.00 91.62 92 LEU A O 1
ATOM 719 N N . GLU A 1 93 ? 17.955 -12.836 -10.565 1.00 90.62 93 GLU A N 1
ATOM 720 C CA . GLU A 1 93 ? 18.820 -11.843 -9.908 1.00 90.62 93 GLU A CA 1
ATOM 721 C C . GLU A 1 93 ? 19.188 -10.681 -10.842 1.00 90.62 93 GLU A C 1
ATOM 723 O O . GLU A 1 93 ? 19.111 -9.513 -10.455 1.00 90.62 93 GLU A O 1
ATOM 728 N N . GLU A 1 94 ? 19.503 -10.965 -12.108 1.00 93.00 94 GLU A N 1
ATOM 729 C CA . GLU A 1 94 ? 19.710 -9.917 -13.114 1.00 93.00 94 GLU A CA 1
ATOM 730 C C . GLU A 1 94 ? 18.440 -9.065 -13.308 1.00 93.00 94 GLU A C 1
ATOM 732 O O . GLU A 1 94 ? 18.514 -7.834 -13.346 1.00 93.00 94 GLU A O 1
ATOM 737 N N . LEU A 1 95 ? 17.262 -9.698 -13.391 1.00 94.06 95 LEU A N 1
ATOM 738 C CA . LEU A 1 95 ? 15.978 -8.998 -13.509 1.00 94.06 95 LEU A CA 1
ATOM 739 C C . LEU A 1 95 ? 15.675 -8.140 -12.277 1.00 94.06 95 LEU A C 1
ATOM 741 O O . LEU A 1 95 ? 15.199 -7.016 -12.433 1.00 94.06 95 LEU A O 1
ATOM 745 N N . TYR A 1 96 ? 15.980 -8.622 -11.071 1.00 93.56 96 TYR A N 1
ATOM 746 C CA . TYR A 1 96 ? 15.824 -7.858 -9.834 1.00 93.56 96 TYR A CA 1
ATOM 747 C C . TYR A 1 96 ? 16.586 -6.527 -9.897 1.00 93.56 96 TYR A C 1
ATOM 749 O O . TYR A 1 96 ? 16.000 -5.461 -9.685 1.00 93.56 96 TYR A O 1
ATOM 757 N N . TRP A 1 97 ? 17.871 -6.557 -10.260 1.00 93.00 97 TRP A N 1
ATOM 758 C CA . TRP A 1 97 ? 18.675 -5.337 -10.375 1.00 93.00 97 TRP A CA 1
ATOM 759 C C . TRP A 1 97 ? 18.239 -4.442 -11.534 1.00 93.00 97 TRP A C 1
ATOM 761 O O . TRP A 1 97 ? 18.192 -3.220 -11.370 1.00 93.00 97 TRP A O 1
ATOM 771 N N . LEU A 1 98 ? 17.859 -5.023 -12.678 1.00 95.31 98 LEU A N 1
ATOM 772 C CA . LEU A 1 98 ? 17.302 -4.258 -13.797 1.00 95.31 98 LEU A CA 1
ATOM 773 C C . LEU A 1 98 ? 16.033 -3.504 -13.398 1.00 95.31 98 LEU A C 1
ATOM 775 O O . LEU A 1 98 ? 15.894 -2.338 -13.769 1.00 95.31 98 LEU A O 1
ATOM 779 N N . LEU A 1 99 ? 15.131 -4.127 -12.632 1.00 95.19 99 LEU A N 1
ATOM 780 C CA . LEU A 1 99 ? 13.918 -3.477 -12.128 1.00 95.19 99 LEU A CA 1
ATOM 781 C C . LEU A 1 99 ? 14.259 -2.294 -11.220 1.00 95.19 99 LEU A C 1
ATOM 783 O O . LEU A 1 99 ? 13.697 -1.211 -11.393 1.00 95.19 99 LEU A O 1
ATOM 787 N N . LEU A 1 100 ? 15.208 -2.476 -10.295 1.00 93.38 100 LEU A N 1
ATOM 788 C CA . LEU A 1 100 ? 15.630 -1.413 -9.383 1.00 93.38 100 LEU A CA 1
ATOM 789 C C . LEU A 1 100 ? 16.233 -0.221 -10.133 1.00 93.38 100 LEU A C 1
ATOM 791 O O . LEU A 1 100 ? 15.770 0.910 -9.973 1.00 93.38 100 LEU A O 1
ATOM 795 N N . ILE A 1 101 ? 17.221 -0.477 -10.994 1.00 94.69 101 ILE A N 1
ATOM 796 C CA . ILE A 1 101 ? 17.886 0.562 -11.790 1.00 94.69 101 ILE A CA 1
ATOM 797 C C . ILE A 1 101 ? 16.857 1.278 -12.668 1.00 94.69 101 ILE A C 1
ATOM 799 O O . ILE A 1 101 ? 16.748 2.503 -12.617 1.00 94.69 101 ILE A O 1
ATOM 803 N N . THR A 1 102 ? 16.057 0.525 -13.426 1.00 95.62 102 THR A N 1
ATOM 804 C CA . THR A 1 102 ? 15.085 1.093 -14.370 1.00 95.62 102 THR A CA 1
ATOM 805 C C . THR A 1 102 ? 14.041 1.951 -13.668 1.00 95.62 102 THR A C 1
ATOM 807 O O . THR A 1 102 ? 13.722 3.036 -14.144 1.00 95.62 102 THR A O 1
ATOM 810 N N . SER A 1 103 ? 13.542 1.521 -12.511 1.00 93.75 103 SER A N 1
ATOM 811 C CA . SER A 1 103 ? 12.601 2.311 -11.714 1.00 93.75 103 SER A CA 1
ATOM 812 C C . SER A 1 103 ? 13.161 3.689 -11.348 1.00 93.75 103 SER A C 1
ATOM 814 O O . SER A 1 103 ? 12.474 4.695 -11.547 1.00 93.75 103 SER A O 1
ATOM 816 N N . HIS A 1 104 ? 14.417 3.768 -10.882 1.00 94.19 104 HIS A N 1
ATOM 817 C CA . HIS A 1 104 ? 15.067 5.053 -10.604 1.00 94.19 104 HIS A CA 1
ATOM 818 C C . HIS A 1 104 ? 15.280 5.865 -11.883 1.00 94.19 104 HIS A C 1
ATOM 820 O O . HIS A 1 104 ? 15.079 7.077 -11.870 1.00 94.19 104 HIS A O 1
ATOM 826 N N . VAL A 1 105 ? 15.647 5.238 -13.006 1.00 95.31 105 VAL A N 1
ATOM 827 C CA . VAL A 1 105 ? 15.802 5.961 -14.282 1.00 95.31 105 VAL A CA 1
ATOM 828 C C . VAL A 1 105 ? 14.476 6.588 -14.721 1.00 95.31 105 VAL A C 1
ATOM 830 O O . VAL A 1 105 ? 14.460 7.760 -15.102 1.00 95.31 105 VAL A O 1
ATOM 833 N N . LEU A 1 106 ? 13.374 5.841 -14.626 1.00 94.25 106 LEU A N 1
ATOM 834 C CA . LEU A 1 106 ? 12.059 6.258 -15.114 1.00 94.25 106 LEU A CA 1
ATOM 835 C C . LEU A 1 106 ? 11.316 7.211 -14.164 1.00 94.25 106 LEU A C 1
ATOM 837 O O . LEU A 1 106 ? 10.506 8.014 -14.616 1.00 94.25 106 LEU A O 1
ATOM 841 N N . THR A 1 107 ? 11.582 7.160 -12.857 1.00 92.19 107 THR A N 1
ATOM 842 C CA . THR A 1 107 ? 10.786 7.893 -11.855 1.00 92.19 107 THR A CA 1
ATOM 843 C C . THR A 1 107 ? 11.641 8.625 -10.831 1.00 92.19 107 THR A C 1
ATOM 845 O O . THR A 1 107 ? 12.679 8.128 -10.392 1.00 92.19 107 THR A O 1
ATOM 848 N N . ASP A 1 108 ? 11.177 9.786 -10.378 1.00 86.81 108 ASP A N 1
ATOM 849 C CA . ASP A 1 108 ? 11.802 10.511 -9.271 1.00 86.81 108 ASP A CA 1
ATOM 850 C C . ASP A 1 108 ? 11.410 9.959 -7.899 1.00 86.81 108 ASP A C 1
ATOM 852 O O . ASP A 1 108 ? 10.374 9.316 -7.721 1.00 86.81 108 ASP A O 1
ATOM 856 N N . SER A 1 109 ? 12.280 10.190 -6.915 1.00 78.62 109 SER A N 1
ATOM 857 C CA . SER A 1 109 ? 11.976 9.974 -5.502 1.00 78.62 109 SER A CA 1
ATOM 858 C C . SER A 1 109 ? 11.218 11.180 -4.955 1.00 78.62 109 SER A C 1
ATOM 860 O O . SER A 1 109 ? 11.659 12.311 -5.127 1.00 78.62 109 SER A O 1
ATOM 862 N N . GLY A 1 110 ? 10.120 10.945 -4.244 1.00 64.62 110 GLY A N 1
ATOM 863 C CA . GLY A 1 110 ? 9.363 12.014 -3.599 1.00 64.62 110 GLY A CA 1
ATOM 864 C C . GLY A 1 110 ? 8.416 11.439 -2.563 1.00 64.62 110 GLY A C 1
ATOM 865 O O . GLY A 1 110 ? 7.377 10.862 -2.891 1.00 64.62 110 GLY A O 1
ATOM 866 N N . GLU A 1 111 ? 8.788 11.569 -1.292 1.00 65.81 111 GLU A N 1
ATOM 867 C CA . GLU A 1 111 ? 7.864 11.339 -0.189 1.00 65.81 111 GLU A CA 1
ATOM 868 C C . GLU A 1 111 ? 7.097 12.635 0.086 1.00 65.81 111 GLU A C 1
ATOM 870 O O . GLU A 1 111 ? 7.691 13.684 0.293 1.00 65.81 111 GLU A O 1
ATOM 875 N N . GLY A 1 112 ? 5.764 12.575 0.069 1.00 64.31 112 GLY A N 1
ATOM 876 C CA . GLY A 1 112 ? 4.906 13.726 0.378 1.00 64.31 112 GLY A CA 1
ATOM 877 C C . GLY A 1 112 ? 4.590 14.659 -0.797 1.00 64.31 112 GLY A C 1
ATOM 878 O O . GLY A 1 112 ? 3.618 15.404 -0.710 1.00 64.31 112 GLY A O 1
ATOM 879 N N . GLU A 1 113 ? 5.315 14.569 -1.912 1.00 73.06 113 GLU A N 1
ATOM 880 C CA . GLU A 1 113 ? 5.085 15.398 -3.102 1.00 73.06 113 GLU A CA 1
ATOM 881 C C . GLU A 1 113 ? 4.374 14.646 -4.240 1.00 73.06 113 GLU A C 1
ATOM 883 O O . GLU A 1 113 ? 4.232 13.417 -4.242 1.00 73.06 113 GLU A O 1
ATOM 888 N N . THR A 1 114 ? 3.889 15.406 -5.226 1.00 75.31 114 THR A N 1
ATOM 889 C CA . THR A 1 114 ? 3.313 14.843 -6.451 1.00 75.31 114 THR A CA 1
ATOM 890 C C . THR A 1 114 ? 4.445 14.516 -7.416 1.00 75.31 114 THR A C 1
ATOM 892 O O . THR A 1 114 ? 5.036 15.421 -7.992 1.00 75.31 114 THR A O 1
ATOM 895 N N . LEU A 1 115 ? 4.718 13.224 -7.620 1.00 82.25 115 LEU A N 1
ATOM 896 C CA . LEU A 1 115 ? 5.711 12.790 -8.604 1.00 82.25 115 LEU A CA 1
ATOM 897 C C . LEU A 1 115 ? 5.283 13.175 -10.021 1.00 82.25 115 LEU A C 1
ATOM 899 O O . LEU A 1 115 ? 4.147 12.901 -10.427 1.00 82.25 115 LEU A O 1
ATOM 903 N N . LEU A 1 116 ? 6.218 13.774 -10.754 1.00 83.56 116 LEU A N 1
ATOM 904 C CA . LEU A 1 116 ? 6.108 14.107 -12.169 1.00 83.56 116 LEU A CA 1
ATOM 905 C C . LEU A 1 116 ? 7.087 13.249 -12.973 1.00 83.56 116 LEU A C 1
ATOM 907 O O . LEU A 1 116 ? 8.001 12.633 -12.424 1.00 83.56 116 LEU A O 1
ATOM 911 N N . ILE A 1 117 ? 6.876 13.187 -14.286 1.00 88.12 117 ILE A N 1
ATOM 912 C CA . ILE A 1 117 ? 7.798 12.498 -15.191 1.00 88.12 117 ILE A CA 1
ATOM 913 C C . ILE A 1 117 ? 9.092 13.323 -15.278 1.00 88.12 117 ILE A C 1
ATOM 915 O O . ILE A 1 117 ? 8.994 14.514 -15.591 1.00 88.12 117 ILE A O 1
ATOM 919 N N . PRO A 1 118 ? 10.282 12.722 -15.074 1.00 89.69 118 PRO A N 1
ATOM 920 C CA . PRO A 1 118 ? 11.548 13.446 -15.129 1.00 89.69 118 PRO A CA 1
ATOM 921 C C . PRO A 1 118 ? 11.728 14.221 -16.444 1.00 89.69 118 PRO A C 1
ATOM 923 O O . PRO A 1 118 ? 11.529 13.681 -17.537 1.00 89.69 118 PRO A O 1
ATOM 926 N N . GLU A 1 119 ? 12.155 15.484 -16.357 1.00 85.00 119 GLU A N 1
ATOM 927 C CA . GLU A 1 119 ? 12.228 16.398 -17.511 1.00 85.00 119 GLU A CA 1
ATOM 928 C C . GLU A 1 119 ? 13.118 15.882 -18.648 1.00 85.00 119 GLU A C 1
ATOM 930 O O . GLU A 1 119 ? 12.826 16.092 -19.826 1.00 85.00 119 GLU A O 1
ATOM 935 N N . ALA A 1 120 ? 14.190 15.167 -18.305 1.00 86.06 120 ALA A N 1
ATOM 936 C CA . ALA A 1 120 ? 15.095 14.570 -19.279 1.00 86.06 120 ALA A CA 1
ATOM 937 C C . ALA A 1 120 ? 14.393 13.542 -20.184 1.00 86.06 120 ALA A C 1
ATOM 939 O O . ALA A 1 120 ? 14.679 13.477 -21.377 1.00 86.06 120 ALA A O 1
ATOM 940 N N . LEU A 1 121 ? 13.433 12.783 -19.643 1.00 86.81 121 LEU A N 1
ATOM 941 C CA . LEU A 1 121 ? 12.654 11.799 -20.405 1.00 86.81 121 LEU A CA 1
ATOM 942 C C . LEU A 1 121 ? 11.655 12.482 -21.331 1.00 86.81 121 LEU A C 1
ATOM 944 O O . LEU A 1 121 ? 11.441 12.051 -22.457 1.00 86.81 121 LEU A O 1
ATOM 948 N N . GLN A 1 122 ? 11.080 13.585 -20.863 1.00 81.94 122 GLN A N 1
ATOM 949 C CA . GLN A 1 122 ? 10.174 14.409 -21.647 1.00 81.94 122 GLN A CA 1
ATOM 950 C C . GLN A 1 122 ? 10.873 15.068 -22.845 1.00 81.94 122 GLN A C 1
ATOM 952 O O . GLN A 1 122 ? 10.305 15.128 -23.938 1.00 81.94 122 GLN A O 1
ATOM 957 N N . ALA A 1 123 ? 12.097 15.564 -22.643 1.00 78.50 123 ALA A N 1
ATOM 958 C CA . ALA A 1 123 ? 12.863 16.296 -23.650 1.00 78.50 123 ALA A CA 1
ATOM 959 C C . ALA A 1 123 ? 13.706 15.399 -24.578 1.00 78.50 123 ALA A C 1
ATOM 961 O O . ALA A 1 123 ? 14.052 15.838 -25.672 1.00 78.50 123 ALA A O 1
ATOM 962 N N . GLY A 1 124 ? 14.041 14.175 -24.159 1.00 72.56 124 GLY A N 1
ATOM 963 C CA . GLY A 1 124 ? 15.026 13.321 -24.834 1.00 72.56 124 GLY A CA 1
ATOM 964 C C . GLY A 1 124 ? 14.592 12.706 -26.171 1.00 72.56 124 GLY A C 1
ATOM 965 O O . GLY A 1 124 ? 15.453 12.324 -26.955 1.00 72.56 124 GLY A O 1
ATOM 966 N N . PHE A 1 125 ? 13.289 12.631 -26.466 1.00 79.81 125 PHE A N 1
ATOM 967 C CA . PHE A 1 125 ? 12.757 11.849 -27.597 1.00 79.81 125 PHE A CA 1
ATOM 968 C C . PHE A 1 125 ? 11.963 12.691 -28.608 1.00 79.81 125 PHE A C 1
ATOM 970 O O . PHE A 1 125 ? 10.842 12.359 -28.984 1.00 79.81 125 PHE A O 1
ATOM 977 N N . THR A 1 126 ? 12.539 13.794 -29.094 1.00 69.94 126 THR A N 1
ATOM 978 C CA . THR A 1 126 ? 11.849 14.721 -30.018 1.00 69.94 126 THR A CA 1
ATOM 979 C C . THR A 1 126 ? 11.501 14.127 -31.384 1.00 69.94 126 THR A C 1
ATOM 981 O O . THR A 1 126 ? 10.621 14.652 -32.059 1.00 69.94 126 THR A O 1
ATOM 984 N N . ASN A 1 127 ? 12.181 13.054 -31.799 1.00 70.88 127 ASN A N 1
ATOM 985 C CA . ASN A 1 127 ? 12.024 12.448 -33.127 1.00 70.88 127 ASN A CA 1
ATOM 986 C C . ASN A 1 127 ? 11.002 11.298 -33.157 1.00 70.88 127 ASN A C 1
ATOM 988 O O . ASN A 1 127 ? 10.719 10.766 -34.229 1.00 70.88 127 ASN A O 1
ATOM 992 N N . VAL A 1 128 ? 10.460 10.898 -32.002 1.00 75.75 128 VAL A N 1
ATOM 993 C CA . VAL A 1 128 ? 9.496 9.798 -31.908 1.00 75.75 128 VAL A CA 1
ATOM 994 C C . VAL A 1 128 ? 8.085 10.341 -32.115 1.00 75.75 128 VAL A C 1
ATOM 996 O O . VAL A 1 128 ? 7.610 11.183 -31.353 1.00 75.75 128 VAL A O 1
ATOM 999 N N . VAL A 1 129 ? 7.415 9.855 -33.160 1.00 70.38 129 VAL A N 1
ATOM 1000 C CA . VAL A 1 129 ? 6.059 10.295 -33.526 1.00 70.38 129 VAL A CA 1
ATOM 1001 C C . VAL A 1 129 ? 4.989 9.366 -32.945 1.00 70.38 129 VAL A C 1
ATOM 1003 O O . VAL A 1 129 ? 3.937 9.848 -32.525 1.00 70.38 129 VAL A O 1
ATOM 1006 N N . GLU A 1 130 ? 5.267 8.060 -32.877 1.00 77.62 130 GLU A N 1
ATOM 1007 C CA . GLU A 1 130 ? 4.329 7.026 -32.427 1.00 77.62 130 GLU A CA 1
ATOM 1008 C C . GLU A 1 130 ? 4.580 6.578 -30.982 1.00 77.62 130 GLU A C 1
ATOM 1010 O O . GLU A 1 130 ? 5.714 6.314 -30.584 1.00 77.62 130 GLU A O 1
ATOM 1015 N N . VAL A 1 131 ? 3.496 6.389 -30.219 1.00 77.69 131 VAL A N 1
ATOM 1016 C CA . VAL A 1 131 ? 3.535 5.918 -28.820 1.00 77.69 131 VAL A CA 1
ATOM 1017 C C . VAL A 1 131 ? 4.243 4.569 -28.698 1.00 77.69 131 VAL A C 1
ATOM 1019 O O . VAL A 1 131 ? 5.055 4.373 -27.798 1.00 77.69 131 VAL A O 1
ATOM 1022 N N . ALA A 1 132 ? 3.962 3.655 -29.630 1.00 77.44 132 ALA A N 1
ATOM 1023 C CA . ALA A 1 132 ? 4.499 2.296 -29.635 1.00 77.44 132 ALA A CA 1
ATOM 1024 C C . ALA A 1 132 ? 6.014 2.231 -29.891 1.00 77.44 132 ALA A C 1
ATOM 1026 O O . ALA A 1 132 ? 6.633 1.206 -29.629 1.00 77.44 132 ALA A O 1
ATOM 1027 N N . GLN A 1 133 ? 6.606 3.312 -30.402 1.00 82.31 133 GLN A N 1
ATOM 1028 C CA . GLN A 1 133 ? 8.036 3.401 -30.695 1.00 82.31 133 GLN A CA 1
ATOM 1029 C C . GLN A 1 133 ? 8.801 4.164 -29.606 1.00 82.31 133 GLN A C 1
ATOM 1031 O O . GLN A 1 133 ? 10.019 4.301 -29.694 1.00 82.31 133 GLN A O 1
ATOM 1036 N N . HIS A 1 134 ? 8.109 4.692 -28.590 1.00 87.75 134 HIS A N 1
ATOM 1037 C CA . HIS A 1 134 ? 8.741 5.469 -27.534 1.00 87.75 134 HIS A CA 1
ATOM 1038 C C . HIS A 1 134 ? 9.436 4.537 -26.522 1.00 87.75 134 HIS A C 1
ATOM 1040 O O . HIS A 1 134 ? 8.737 3.838 -25.786 1.00 87.75 134 HIS A O 1
ATOM 1046 N N . PRO A 1 135 ? 10.777 4.581 -26.360 1.00 88.88 135 PRO A N 1
ATOM 1047 C CA . PRO A 1 135 ? 11.513 3.600 -25.548 1.00 88.88 135 PRO A CA 1
ATOM 1048 C C . PRO A 1 135 ? 11.049 3.519 -24.087 1.00 88.88 135 PRO A C 1
ATOM 1050 O O . PRO A 1 135 ? 10.907 2.439 -23.525 1.00 88.88 135 PRO A O 1
ATOM 1053 N N . VAL A 1 136 ? 10.723 4.663 -23.469 1.00 91.50 136 VAL A N 1
ATOM 1054 C CA . VAL A 1 136 ? 10.141 4.708 -22.108 1.00 91.50 136 VAL A CA 1
ATOM 1055 C C . VAL A 1 136 ? 8.805 3.962 -22.018 1.00 91.50 136 VAL A C 1
ATOM 1057 O O . VAL A 1 136 ? 8.546 3.290 -21.018 1.00 91.50 136 VAL A O 1
ATOM 1060 N N . VAL A 1 137 ? 7.956 4.080 -23.041 1.00 91.12 137 VAL A N 1
ATOM 1061 C CA . VAL A 1 137 ? 6.634 3.446 -23.082 1.00 91.12 137 VAL A CA 1
ATOM 1062 C C . VAL A 1 137 ? 6.798 1.943 -23.290 1.00 91.12 137 VAL A C 1
ATOM 1064 O O . VAL A 1 137 ? 6.232 1.163 -22.526 1.00 91.12 137 VAL A O 1
ATOM 1067 N N . THR A 1 138 ? 7.633 1.531 -24.246 1.00 91.75 138 THR A N 1
ATOM 1068 C CA . THR A 1 138 ? 7.916 0.114 -24.519 1.00 91.75 138 THR A CA 1
ATOM 1069 C C . THR A 1 138 ? 8.530 -0.587 -23.309 1.00 91.75 138 THR A C 1
ATOM 1071 O O . THR A 1 138 ? 8.037 -1.636 -22.890 1.00 91.75 138 THR A O 1
ATOM 1074 N N . LEU A 1 139 ? 9.532 0.027 -22.671 1.00 94.00 139 LEU A N 1
ATOM 1075 C CA . LEU A 1 139 ? 10.148 -0.493 -21.449 1.00 94.00 139 LEU A CA 1
ATOM 1076 C C . LEU A 1 139 ? 9.143 -0.583 -20.292 1.00 94.00 139 LEU A C 1
ATOM 1078 O O . LEU A 1 139 ? 9.078 -1.611 -19.615 1.00 94.00 139 LEU A O 1
ATOM 1082 N N . SER A 1 140 ? 8.314 0.450 -20.096 1.00 94.19 140 SER A N 1
ATOM 1083 C CA . SER A 1 140 ? 7.258 0.441 -19.073 1.00 94.19 140 SER A CA 1
ATOM 1084 C C . SER A 1 140 ? 6.292 -0.725 -19.273 1.00 94.19 140 SER A C 1
ATOM 1086 O O . SER A 1 140 ? 6.046 -1.490 -18.339 1.00 94.19 140 SER A O 1
ATOM 1088 N N . TRP A 1 141 ? 5.778 -0.905 -20.493 1.00 92.88 141 TRP A N 1
ATOM 1089 C CA . TRP A 1 141 ? 4.850 -1.993 -20.792 1.00 92.88 141 TRP A CA 1
ATOM 1090 C C . TRP A 1 141 ? 5.504 -3.366 -20.698 1.00 92.88 141 TRP A C 1
ATOM 1092 O O . TRP A 1 141 ? 4.861 -4.297 -20.221 1.00 92.88 141 TRP A O 1
ATOM 1102 N N . SER A 1 142 ? 6.777 -3.504 -21.075 1.00 93.44 142 SER A N 1
ATOM 1103 C CA . SER A 1 142 ? 7.522 -4.753 -20.892 1.00 93.44 142 SER A CA 1
ATOM 1104 C C . SER A 1 142 ? 7.591 -5.154 -19.414 1.00 93.44 142 SER A C 1
ATOM 1106 O O . SER A 1 142 ? 7.294 -6.299 -19.066 1.00 93.44 142 SER A O 1
ATOM 1108 N N . ILE A 1 143 ? 7.895 -4.204 -18.523 1.00 95.38 143 ILE A N 1
ATOM 1109 C CA . ILE A 1 143 ? 7.948 -4.460 -17.077 1.00 95.38 143 ILE A CA 1
ATOM 1110 C C . ILE A 1 143 ? 6.555 -4.747 -16.507 1.00 95.38 143 ILE A C 1
ATOM 1112 O O . ILE A 1 143 ? 6.399 -5.674 -15.710 1.00 95.38 143 ILE A O 1
ATOM 1116 N N . ILE A 1 144 ? 5.527 -4.000 -16.917 1.00 94.56 144 ILE A N 1
ATOM 1117 C CA . ILE A 1 144 ? 4.143 -4.235 -16.474 1.00 94.56 144 ILE A CA 1
ATOM 1118 C C . ILE A 1 144 ? 3.661 -5.621 -16.923 1.00 94.56 144 ILE A C 1
ATOM 1120 O O . ILE A 1 144 ? 3.086 -6.361 -16.125 1.00 94.56 144 ILE A O 1
ATOM 1124 N N . ASN A 1 145 ? 3.945 -6.014 -18.166 1.00 92.75 145 ASN A N 1
ATOM 1125 C CA . ASN A 1 145 ? 3.581 -7.327 -18.700 1.00 92.75 145 ASN A CA 1
ATOM 1126 C C . ASN A 1 145 ? 4.322 -8.467 -17.996 1.00 92.75 145 ASN A C 1
ATOM 1128 O O . ASN A 1 145 ? 3.710 -9.499 -17.718 1.00 92.75 145 ASN A O 1
ATOM 1132 N N . PHE A 1 146 ? 5.604 -8.282 -17.665 1.00 93.75 146 PHE A N 1
ATOM 1133 C CA . PHE A 1 146 ? 6.339 -9.205 -16.799 1.00 93.75 146 PHE A CA 1
ATOM 1134 C C . PHE A 1 146 ? 5.657 -9.317 -15.431 1.00 93.75 146 PHE A C 1
ATOM 1136 O O . PHE A 1 146 ? 5.296 -10.412 -15.005 1.00 93.75 146 PHE A O 1
ATOM 1143 N N . SER A 1 147 ? 5.389 -8.179 -14.789 1.00 94.69 147 SER A N 1
ATOM 1144 C CA . SER A 1 147 ? 4.772 -8.107 -13.460 1.00 94.69 147 SER A CA 1
ATOM 1145 C C . SER A 1 147 ? 3.401 -8.787 -13.422 1.00 94.69 147 SER A C 1
ATOM 1147 O O . SER A 1 147 ? 3.071 -9.460 -12.449 1.00 94.69 147 SER A O 1
ATOM 1149 N N . ARG A 1 148 ? 2.618 -8.692 -14.504 1.00 93.44 148 ARG A N 1
ATOM 1150 C CA . ARG A 1 148 ? 1.300 -9.331 -14.628 1.00 93.44 148 ARG A CA 1
ATOM 1151 C C . ARG A 1 148 ? 1.343 -10.853 -14.493 1.00 93.44 148 ARG A C 1
ATOM 1153 O O . ARG A 1 148 ? 0.358 -11.446 -14.055 1.00 93.44 148 ARG A O 1
ATOM 1160 N N . GLN A 1 149 ? 2.469 -11.489 -14.811 1.00 92.25 149 GLN A N 1
ATOM 1161 C CA . GLN A 1 149 ? 2.601 -12.943 -14.708 1.00 92.25 149 GLN A CA 1
ATOM 1162 C C . GLN A 1 149 ? 2.531 -13.462 -13.267 1.00 92.25 149 GLN A C 1
ATOM 1164 O O . GLN A 1 149 ? 2.207 -14.630 -13.076 1.00 92.25 149 GLN A O 1
ATOM 1169 N N . CYS A 1 150 ? 2.744 -12.614 -12.251 1.00 93.44 150 CYS A N 1
ATOM 1170 C CA . CYS A 1 150 ? 2.605 -13.020 -10.847 1.00 93.44 150 CYS A CA 1
ATOM 1171 C C . CYS A 1 150 ? 1.170 -13.438 -10.467 1.00 93.44 150 CYS A C 1
ATOM 1173 O O . CYS A 1 150 ? 0.955 -14.090 -9.440 1.00 93.44 150 CYS A O 1
ATOM 1175 N N . LEU A 1 151 ? 0.171 -13.069 -11.278 1.00 93.44 151 LEU A N 1
ATOM 1176 C CA . LEU A 1 151 ? -1.213 -13.477 -11.058 1.00 93.44 151 LEU A CA 1
ATOM 1177 C C . LEU A 1 151 ? -1.427 -14.968 -11.355 1.00 93.44 151 LEU A C 1
ATOM 1179 O O . LEU A 1 151 ? -2.274 -15.588 -10.711 1.00 93.44 151 LEU A O 1
ATOM 1183 N N . ASP A 1 152 ? -0.642 -15.555 -12.262 1.00 93.81 152 ASP A N 1
ATOM 1184 C CA . ASP A 1 152 ? -0.678 -16.989 -12.544 1.00 93.81 152 ASP A CA 1
ATOM 1185 C C . ASP A 1 152 ? 0.006 -17.768 -11.403 1.00 93.81 152 ASP A C 1
ATOM 1187 O O . ASP A 1 152 ? 1.192 -17.549 -11.144 1.00 93.81 152 ASP A O 1
ATOM 1191 N N . PRO A 1 153 ? -0.693 -18.677 -10.695 1.00 91.81 153 PRO A N 1
ATOM 1192 C CA . PRO A 1 153 ? -0.112 -19.393 -9.560 1.00 91.81 153 PRO A CA 1
ATOM 1193 C C . PRO A 1 153 ? 1.098 -20.268 -9.915 1.00 91.81 153 PRO A C 1
ATOM 1195 O O . PRO A 1 153 ? 2.008 -20.394 -9.095 1.00 91.81 153 PRO A O 1
ATOM 1198 N N . GLY A 1 154 ? 1.118 -20.860 -11.113 1.00 89.88 154 GLY A N 1
ATOM 1199 C CA . GLY A 1 154 ? 2.207 -21.724 -11.567 1.00 89.88 154 GLY A CA 1
ATOM 1200 C C . GLY A 1 154 ? 3.465 -20.923 -11.881 1.00 89.88 154 GLY A C 1
ATOM 1201 O O . GLY A 1 154 ? 4.557 -21.284 -11.441 1.00 89.88 154 GLY A O 1
ATOM 1202 N N . ILE A 1 155 ? 3.310 -19.793 -12.574 1.00 90.00 155 ILE A N 1
ATOM 1203 C CA . ILE A 1 155 ? 4.425 -18.880 -12.856 1.00 90.00 155 ILE A CA 1
ATOM 1204 C C . ILE A 1 155 ? 4.909 -18.208 -11.565 1.00 90.00 155 ILE A C 1
ATOM 1206 O O . ILE A 1 155 ? 6.116 -18.130 -11.324 1.00 90.00 155 ILE A O 1
ATOM 1210 N N . ARG A 1 156 ? 3.985 -17.775 -10.696 1.00 92.62 156 ARG A N 1
ATOM 1211 C CA . ARG A 1 156 ? 4.305 -17.159 -9.400 1.00 92.62 156 ARG A CA 1
ATOM 1212 C C . ARG A 1 156 ? 5.204 -18.049 -8.554 1.00 92.62 156 ARG A C 1
ATOM 1214 O O . ARG A 1 156 ? 6.245 -17.582 -8.106 1.00 92.62 156 ARG A O 1
ATOM 1221 N N . GLY A 1 157 ? 4.829 -19.316 -8.380 1.00 87.69 157 GLY A N 1
ATOM 1222 C CA . GLY A 1 157 ? 5.604 -20.265 -7.578 1.00 87.69 157 GLY A CA 1
ATOM 1223 C C . GLY A 1 157 ? 6.999 -20.558 -8.136 1.00 87.69 157 GLY A C 1
ATOM 1224 O O . GLY A 1 157 ? 7.877 -20.949 -7.376 1.00 87.69 157 GLY A O 1
ATOM 1225 N N . ARG A 1 158 ? 7.217 -20.355 -9.443 1.00 87.62 158 ARG A N 1
ATOM 1226 C CA . ARG A 1 158 ? 8.499 -20.632 -10.102 1.00 87.62 158 ARG A CA 1
ATOM 1227 C C . ARG A 1 158 ? 9.437 -19.426 -10.149 1.00 87.62 158 ARG A C 1
ATOM 1229 O O . ARG A 1 158 ? 10.644 -19.616 -10.057 1.00 87.62 158 ARG A O 1
ATOM 1236 N N . TYR A 1 159 ? 8.911 -18.215 -10.338 1.00 89.31 159 TYR A N 1
ATOM 1237 C CA . TYR A 1 159 ? 9.742 -17.038 -10.636 1.00 89.31 159 TYR A CA 1
ATOM 1238 C C . TYR A 1 159 ? 9.630 -15.906 -9.613 1.00 89.31 159 TYR A C 1
ATOM 1240 O O . TYR A 1 159 ? 10.589 -15.164 -9.431 1.00 89.31 159 TYR A O 1
ATOM 1248 N N . PHE A 1 160 ? 8.492 -15.743 -8.937 1.00 92.06 160 PHE A N 1
ATOM 1249 C CA . PHE A 1 160 ? 8.242 -14.578 -8.087 1.00 92.06 160 PHE A CA 1
ATOM 1250 C C . PHE A 1 160 ? 8.565 -14.886 -6.623 1.00 92.06 160 PHE A C 1
ATOM 1252 O O . PHE A 1 160 ? 7.673 -15.109 -5.802 1.00 92.06 160 PHE A O 1
ATOM 1259 N N . SER A 1 161 ? 9.856 -14.874 -6.292 1.00 91.00 161 SER A N 1
ATOM 1260 C CA . SER A 1 161 ? 10.319 -14.887 -4.899 1.00 91.00 161 SER A CA 1
ATOM 1261 C C . SER A 1 161 ? 9.852 -13.625 -4.147 1.00 91.00 161 SER A C 1
ATOM 1263 O O . SER A 1 161 ? 9.550 -12.616 -4.796 1.00 91.00 161 SER A O 1
ATOM 1265 N N . PRO A 1 162 ? 9.810 -13.628 -2.797 1.00 91.19 162 PRO A N 1
ATOM 1266 C CA . PRO A 1 162 ? 9.483 -12.431 -2.017 1.00 91.19 162 PRO A CA 1
ATOM 1267 C C . PRO A 1 162 ? 10.312 -11.215 -2.444 1.00 91.19 162 PRO A C 1
ATOM 1269 O O . PRO A 1 162 ? 9.757 -10.173 -2.775 1.00 91.19 162 PRO A O 1
ATOM 1272 N N . ARG A 1 163 ? 11.633 -11.391 -2.568 1.00 88.44 163 ARG A N 1
ATOM 1273 C CA . ARG A 1 163 ? 12.579 -10.346 -2.979 1.00 88.44 163 ARG A CA 1
ATOM 1274 C C . ARG A 1 163 ? 12.287 -9.786 -4.374 1.00 88.44 163 ARG A C 1
ATOM 1276 O O . ARG A 1 163 ? 12.349 -8.575 -4.581 1.00 88.44 163 ARG A O 1
ATOM 1283 N N . LEU A 1 164 ? 11.949 -10.638 -5.343 1.00 92.00 164 LEU A N 1
ATOM 1284 C CA . LEU A 1 164 ? 11.575 -10.164 -6.677 1.00 92.00 164 LEU A CA 1
ATOM 1285 C C . LEU A 1 164 ? 10.228 -9.433 -6.652 1.00 92.00 164 LEU A C 1
ATOM 1287 O O . LEU A 1 164 ? 10.071 -8.399 -7.303 1.00 92.00 164 LEU A O 1
ATOM 1291 N N . MET A 1 165 ? 9.276 -9.939 -5.866 1.00 95.00 165 MET A N 1
ATOM 1292 C CA . MET A 1 165 ? 7.981 -9.297 -5.666 1.00 95.00 165 MET A CA 1
ATOM 1293 C C . MET A 1 165 ? 8.137 -7.901 -5.048 1.00 95.00 165 MET A C 1
ATOM 1295 O O . MET A 1 165 ? 7.442 -6.974 -5.460 1.00 95.00 165 MET A O 1
ATOM 1299 N N . GLU A 1 166 ? 9.086 -7.710 -4.128 1.00 92.94 166 GLU A N 1
ATOM 1300 C CA . GLU A 1 166 ? 9.409 -6.391 -3.575 1.00 92.94 166 GLU A CA 1
ATOM 1301 C C . GLU A 1 166 ? 9.844 -5.412 -4.667 1.00 92.94 166 GLU A C 1
ATOM 1303 O O . GLU A 1 166 ? 9.288 -4.317 -4.758 1.00 92.94 166 GLU A O 1
ATOM 1308 N N . ALA A 1 167 ? 10.776 -5.807 -5.540 1.00 92.94 167 ALA A N 1
ATOM 1309 C CA . ALA A 1 167 ? 11.233 -4.957 -6.641 1.00 92.94 167 ALA A CA 1
ATOM 1310 C C . ALA A 1 167 ? 10.098 -4.612 -7.621 1.00 92.94 167 ALA A C 1
ATOM 1312 O O . ALA A 1 167 ? 9.987 -3.464 -8.058 1.00 92.94 167 ALA A O 1
ATOM 1313 N N . VAL A 1 168 ? 9.224 -5.578 -7.923 1.00 95.62 168 VAL A N 1
ATOM 1314 C CA . VAL A 1 168 ? 8.048 -5.384 -8.787 1.00 95.62 168 VAL A CA 1
ATOM 1315 C C . VAL A 1 168 ? 7.054 -4.398 -8.171 1.00 95.62 168 VAL A C 1
ATOM 1317 O O . VAL A 1 168 ? 6.662 -3.428 -8.824 1.00 95.62 168 VAL A O 1
ATOM 1320 N N . ILE A 1 169 ? 6.662 -4.598 -6.908 1.00 95.12 169 ILE A N 1
ATOM 1321 C CA . ILE A 1 169 ? 5.727 -3.701 -6.211 1.00 95.12 169 ILE A CA 1
ATOM 1322 C C . ILE A 1 169 ? 6.335 -2.309 -6.060 1.00 95.12 169 ILE A C 1
ATOM 1324 O O . ILE A 1 169 ? 5.640 -1.310 -6.249 1.00 95.12 169 ILE A O 1
ATOM 1328 N N . TRP A 1 170 ? 7.628 -2.230 -5.752 1.00 92.31 170 TRP A N 1
ATOM 1329 C CA . TRP A 1 170 ? 8.336 -0.967 -5.607 1.00 92.31 170 TRP A CA 1
ATOM 1330 C C . TRP A 1 170 ? 8.399 -0.188 -6.931 1.00 92.31 170 TRP A C 1
ATOM 1332 O O . TRP A 1 170 ? 8.096 1.008 -6.939 1.00 92.31 170 TRP A O 1
ATOM 1342 N N . PHE A 1 171 ? 8.681 -0.858 -8.056 1.00 94.75 171 PHE A N 1
ATOM 1343 C CA . PHE A 1 171 ? 8.575 -0.262 -9.392 1.00 94.75 171 PHE A CA 1
ATOM 1344 C C . PHE A 1 171 ? 7.1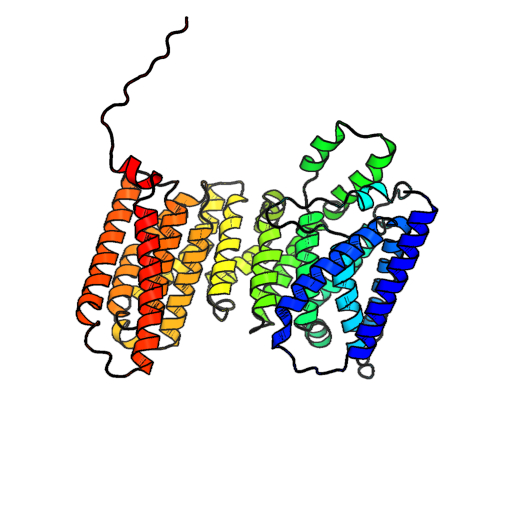52 0.237 -9.668 1.00 94.75 171 PHE A C 1
ATOM 1346 O O . PHE A 1 171 ? 6.965 1.405 -10.005 1.00 94.75 171 PHE A O 1
ATOM 1353 N N . LEU A 1 172 ? 6.137 -0.613 -9.482 1.00 94.81 172 LEU A N 1
ATOM 1354 C CA . LEU A 1 172 ? 4.747 -0.271 -9.799 1.00 94.81 172 LEU A CA 1
ATOM 1355 C C . LEU A 1 172 ? 4.217 0.875 -8.936 1.00 94.81 172 LEU A C 1
ATOM 1357 O O . LEU A 1 172 ? 3.516 1.746 -9.448 1.00 94.81 172 LEU A O 1
ATOM 1361 N N . ALA A 1 173 ? 4.587 0.931 -7.656 1.00 92.12 173 ALA A N 1
ATOM 1362 C CA . ALA A 1 173 ? 4.182 2.009 -6.761 1.00 92.12 173 ALA A CA 1
ATOM 1363 C C . ALA A 1 173 ? 4.657 3.375 -7.272 1.00 92.12 173 ALA A C 1
ATOM 1365 O O . ALA A 1 173 ? 3.885 4.339 -7.262 1.00 92.12 173 ALA A O 1
ATOM 1366 N N . ARG A 1 174 ? 5.907 3.439 -7.748 1.00 91.12 174 ARG A N 1
ATOM 1367 C CA . ARG A 1 174 ? 6.513 4.646 -8.326 1.00 91.12 174 ARG A CA 1
ATOM 1368 C C . ARG A 1 174 ? 5.952 4.938 -9.710 1.00 91.12 174 ARG A C 1
ATOM 1370 O O . ARG A 1 174 ? 5.576 6.070 -9.986 1.00 91.12 174 ARG A O 1
ATOM 1377 N N . TRP A 1 175 ? 5.812 3.915 -10.547 1.00 93.12 175 TRP A N 1
ATOM 1378 C CA . TRP A 1 175 ? 5.284 4.057 -11.898 1.00 93.12 175 TRP A CA 1
ATOM 1379 C C . TRP A 1 175 ? 3.848 4.595 -11.896 1.00 93.12 175 TRP A C 1
ATOM 1381 O O . TRP A 1 175 ? 3.569 5.588 -12.563 1.00 93.12 175 TRP A O 1
ATOM 1391 N N . VAL A 1 176 ? 2.955 4.029 -11.077 1.00 91.50 176 VAL A N 1
ATOM 1392 C CA . VAL A 1 176 ? 1.574 4.520 -10.900 1.00 91.50 176 VAL A CA 1
ATOM 1393 C C . VAL A 1 176 ? 1.573 5.967 -10.409 1.00 91.50 176 VAL A C 1
ATOM 1395 O O . VAL A 1 176 ? 0.828 6.807 -10.918 1.00 91.50 176 VAL A O 1
ATOM 1398 N N . ALA A 1 177 ? 2.440 6.285 -9.447 1.00 88.75 177 ALA A N 1
ATOM 1399 C CA . ALA A 1 177 ? 2.575 7.640 -8.935 1.00 88.75 177 ALA A CA 1
ATOM 1400 C C . ALA A 1 177 ? 3.159 8.625 -9.965 1.00 88.75 177 ALA A C 1
ATOM 1402 O O . ALA A 1 177 ? 2.889 9.812 -9.861 1.00 88.75 177 ALA A O 1
ATOM 1403 N N . THR A 1 178 ? 3.907 8.194 -10.975 1.00 89.44 178 THR A N 1
ATOM 1404 C CA . THR A 1 178 ? 4.523 9.102 -11.957 1.00 89.44 178 THR A CA 1
ATOM 1405 C C . THR A 1 178 ? 3.732 9.205 -13.262 1.00 89.44 178 THR A C 1
ATOM 1407 O O . THR A 1 178 ? 3.579 10.303 -13.786 1.00 89.44 178 THR A O 1
ATOM 1410 N N . TYR A 1 179 ? 3.201 8.096 -13.775 1.00 88.94 179 TYR A N 1
ATOM 1411 C CA . TYR A 1 179 ? 2.657 8.006 -15.136 1.00 88.94 179 TYR A CA 1
ATOM 1412 C C . TYR A 1 179 ? 1.126 7.938 -15.203 1.00 88.94 179 TYR A C 1
ATOM 1414 O O . TYR A 1 179 ? 0.555 8.241 -16.244 1.00 88.94 179 TYR A O 1
ATOM 1422 N N . LEU A 1 180 ? 0.434 7.630 -14.098 1.00 86.31 180 LEU A N 1
ATOM 1423 C CA . LEU A 1 180 ? -1.034 7.735 -14.015 1.00 86.31 180 LEU A CA 1
ATOM 1424 C C . LEU A 1 180 ? -1.496 9.103 -13.469 1.00 86.31 180 LEU A C 1
ATOM 1426 O O . LEU A 1 180 ? -2.563 9.221 -12.861 1.00 86.31 180 LEU A O 1
ATOM 1430 N N . VAL A 1 181 ? -0.697 10.162 -13.660 1.00 71.00 181 VAL A N 1
ATOM 1431 C CA . VAL A 1 181 ? -1.095 11.550 -13.349 1.00 71.00 181 VAL A CA 1
ATOM 1432 C C . VAL A 1 181 ? -2.094 12.035 -14.415 1.00 71.00 181 VAL A C 1
ATOM 1434 O O . VAL A 1 181 ? -1.859 11.801 -15.597 1.00 71.00 181 VAL A O 1
ATOM 1437 N N . PRO A 1 182 ? -3.188 12.728 -14.057 1.00 61.94 182 PRO A N 1
ATOM 1438 C CA . PRO A 1 182 ? -4.076 13.344 -15.044 1.00 61.94 182 PRO A CA 1
ATOM 1439 C C . PRO A 1 182 ? -3.410 14.522 -15.764 1.00 61.94 182 PRO A C 1
ATOM 1441 O O . PRO A 1 182 ? -2.737 15.342 -15.138 1.00 61.94 182 PRO A O 1
ATOM 1444 N N . LEU A 1 183 ? -3.704 14.655 -17.059 1.00 56.44 183 LEU A N 1
ATOM 1445 C CA . LEU A 1 183 ? -3.197 15.695 -17.968 1.00 56.44 183 LEU A CA 1
ATOM 1446 C C . LEU A 1 183 ? -3.459 17.147 -17.516 1.00 56.44 183 LEU A C 1
ATOM 1448 O O . LEU A 1 183 ? -2.777 18.055 -17.986 1.00 56.44 183 LEU A O 1
ATOM 1452 N N . ASP A 1 184 ? -4.420 17.400 -16.622 1.00 51.62 184 ASP A N 1
ATOM 1453 C CA . ASP A 1 184 ? -4.778 18.768 -16.215 1.00 51.62 184 ASP A CA 1
ATOM 1454 C C . ASP A 1 184 ? -3.671 19.479 -15.417 1.00 51.62 184 ASP A C 1
ATOM 1456 O O . ASP A 1 184 ? -3.535 20.694 -15.532 1.00 51.62 184 ASP A O 1
ATOM 1460 N N . VAL A 1 185 ? -2.805 18.741 -14.709 1.00 48.38 185 VAL A N 1
ATOM 1461 C CA . VAL A 1 185 ? -1.601 19.310 -14.061 1.00 48.38 185 VAL A CA 1
ATOM 1462 C C . VAL A 1 185 ? -0.546 19.705 -15.104 1.00 48.38 185 VAL A C 1
ATOM 1464 O O . VAL A 1 185 ? 0.209 20.655 -14.917 1.00 48.38 185 VAL A O 1
ATOM 1467 N N . SER A 1 186 ? -0.513 19.011 -16.244 1.00 45.56 186 SER A N 1
ATOM 1468 C CA . SER A 1 186 ? 0.423 19.290 -17.339 1.00 45.56 186 SER A CA 1
ATOM 1469 C C . SER A 1 186 ? 0.033 20.533 -18.149 1.00 45.56 186 SER A C 1
ATOM 1471 O O . SER A 1 186 ? 0.904 21.177 -18.728 1.00 45.56 186 SER A O 1
ATOM 1473 N N . ARG A 1 187 ? -1.256 20.907 -18.161 1.00 44.72 187 ARG A N 1
ATOM 1474 C CA . ARG A 1 187 ? -1.775 22.066 -18.912 1.00 44.72 187 ARG A CA 1
ATOM 1475 C C . ARG A 1 187 ? -1.384 23.419 -18.313 1.00 44.72 187 ARG A C 1
ATOM 1477 O O . ARG A 1 187 ? -1.225 24.373 -19.068 1.00 44.72 187 ARG A O 1
ATOM 1484 N N . GLU A 1 188 ? -1.202 23.526 -16.996 1.00 43.44 188 GLU A N 1
ATOM 1485 C CA . GLU A 1 188 ? -0.764 24.790 -16.371 1.00 43.44 188 GLU A CA 1
ATOM 1486 C C . GLU A 1 188 ? 0.692 25.143 -16.742 1.00 43.44 188 GLU A C 1
ATOM 1488 O O . GLU A 1 188 ? 1.039 26.317 -16.887 1.00 43.44 188 GLU A O 1
ATOM 1493 N N . ILE A 1 189 ? 1.521 24.127 -17.008 1.00 50.19 189 ILE A N 1
ATOM 1494 C CA . ILE A 1 189 ? 2.934 24.268 -17.404 1.00 50.19 189 ILE A CA 1
ATOM 1495 C C . ILE A 1 189 ? 3.077 24.598 -18.906 1.00 50.19 189 ILE A C 1
ATOM 1497 O O . ILE A 1 189 ? 4.042 25.245 -19.321 1.00 50.19 189 ILE A O 1
ATOM 1501 N N . ASP A 1 190 ? 2.089 24.227 -19.730 1.00 47.06 190 ASP A N 1
ATOM 1502 C CA . ASP A 1 190 ? 2.090 24.425 -21.190 1.00 47.06 190 ASP A CA 1
ATOM 1503 C C . ASP A 1 190 ? 2.032 25.906 -21.628 1.00 47.06 190 ASP A C 1
ATOM 1505 O O . ASP A 1 190 ? 2.253 26.213 -22.802 1.00 47.06 190 ASP A O 1
ATOM 1509 N N . SER A 1 191 ? 1.791 26.849 -20.710 1.00 47.28 191 SER A N 1
ATOM 1510 C CA . SER A 1 191 ? 1.686 28.280 -21.030 1.00 47.28 191 SER A CA 1
ATOM 1511 C C . SER A 1 191 ? 3.029 28.995 -21.283 1.00 47.28 191 SER A C 1
ATOM 1513 O O . SER A 1 191 ? 3.018 30.141 -21.731 1.00 47.28 191 SER A O 1
ATOM 1515 N N . VAL A 1 192 ? 4.188 28.345 -21.058 1.00 46.28 192 VAL A N 1
ATOM 1516 C CA . VAL A 1 192 ? 5.509 29.028 -21.070 1.00 46.28 192 VAL A CA 1
ATOM 1517 C C . VAL A 1 192 ? 6.583 28.390 -21.995 1.00 46.28 192 VAL A C 1
ATOM 1519 O O . VAL A 1 192 ? 7.685 28.924 -22.112 1.00 46.28 192 VAL A O 1
ATOM 1522 N N . GLY A 1 193 ? 6.324 27.294 -22.732 1.00 41.41 193 GLY A N 1
ATOM 1523 C CA . GLY A 1 193 ? 7.404 26.502 -23.376 1.00 41.41 193 GLY A CA 1
ATOM 1524 C C . GLY A 1 193 ? 7.284 26.143 -24.872 1.00 41.41 193 GLY A C 1
ATOM 1525 O O . GLY A 1 193 ? 6.278 25.605 -25.318 1.00 41.41 193 GLY A O 1
ATOM 1526 N N . ARG A 1 194 ? 8.385 26.355 -25.620 1.00 45.94 194 ARG A N 1
ATOM 1527 C CA . ARG A 1 194 ? 8.650 26.146 -27.073 1.00 45.94 194 ARG A CA 1
ATOM 1528 C C . ARG A 1 194 ? 8.008 24.905 -27.747 1.00 45.94 194 ARG A C 1
ATOM 1530 O O . ARG A 1 194 ? 8.181 23.770 -27.300 1.00 45.94 194 ARG A O 1
ATOM 1537 N N . HIS A 1 195 ? 7.431 25.135 -28.935 1.00 50.34 195 HIS A N 1
ATOM 1538 C CA . HIS A 1 195 ? 6.600 24.225 -29.748 1.00 50.34 195 HIS A CA 1
ATOM 1539 C C . HIS A 1 195 ? 7.177 22.840 -30.132 1.00 50.34 195 HIS A C 1
ATOM 1541 O O . HIS A 1 195 ? 6.394 21.928 -30.367 1.00 50.34 195 HIS A O 1
ATOM 1547 N N . GLY A 1 196 ? 8.499 22.629 -30.175 1.00 48.19 196 GLY A N 1
ATOM 1548 C CA . GLY A 1 196 ? 9.087 21.339 -30.596 1.00 48.19 196 GLY A CA 1
ATOM 1549 C C . GLY A 1 196 ? 9.156 20.258 -29.505 1.00 48.19 196 GLY A C 1
ATOM 1550 O O . GLY A 1 196 ? 9.099 19.072 -29.802 1.00 48.19 196 GLY A O 1
ATOM 1551 N N . SER A 1 197 ? 9.230 20.653 -28.227 1.00 54.94 197 SER A N 1
ATOM 1552 C CA . SER A 1 197 ? 9.326 19.717 -27.086 1.00 54.94 197 SER A CA 1
ATOM 1553 C C . SER A 1 197 ? 7.968 19.207 -26.586 1.00 54.94 197 SER A C 1
ATOM 1555 O O . SER A 1 197 ? 7.904 18.406 -25.657 1.00 54.94 197 SER A O 1
ATOM 1557 N N . GLN A 1 198 ? 6.875 19.695 -27.178 1.00 61.59 198 GLN A N 1
ATOM 1558 C CA . GLN A 1 198 ? 5.517 19.457 -26.691 1.00 61.59 198 GLN A CA 1
ATOM 1559 C C . GLN A 1 198 ? 4.962 18.083 -27.096 1.00 61.59 198 GLN A C 1
ATOM 1561 O O . GLN A 1 198 ? 4.111 17.560 -26.385 1.00 61.59 198 GLN A O 1
ATOM 1566 N N . HIS A 1 199 ? 5.421 17.484 -28.204 1.00 67.50 199 HIS A N 1
ATOM 1567 C CA . HIS A 1 199 ? 4.858 16.217 -28.704 1.00 67.50 199 HIS A CA 1
ATOM 1568 C C . HIS A 1 199 ? 5.231 15.021 -27.821 1.00 67.50 199 HIS A C 1
ATOM 1570 O O . HIS A 1 199 ? 4.345 14.389 -27.256 1.00 67.50 199 HIS A O 1
ATOM 1576 N N . SER A 1 200 ? 6.531 14.785 -27.607 1.00 69.12 200 SER A N 1
ATOM 1577 C CA . SER A 1 200 ? 7.051 13.751 -26.689 1.00 69.12 200 SER A CA 1
ATOM 1578 C C . SER A 1 200 ? 6.463 13.886 -25.275 1.00 69.12 200 SER A C 1
ATOM 1580 O O . SER A 1 200 ? 6.009 12.913 -24.676 1.00 69.12 200 SER A O 1
ATOM 1582 N N . ARG A 1 201 ? 6.363 15.126 -24.775 1.00 74.38 201 ARG A N 1
ATOM 1583 C CA . ARG A 1 201 ? 5.714 15.457 -23.497 1.00 74.38 201 ARG A CA 1
ATOM 1584 C C . ARG A 1 201 ? 4.254 15.026 -23.431 1.00 74.38 201 ARG A C 1
ATOM 1586 O O . ARG A 1 201 ? 3.862 14.351 -22.485 1.00 74.38 201 ARG A O 1
ATOM 1593 N N . LYS A 1 202 ? 3.447 15.421 -24.417 1.00 75.88 202 LYS A N 1
ATOM 1594 C CA . LYS A 1 202 ? 2.022 15.064 -24.477 1.00 75.88 202 LYS A CA 1
ATOM 1595 C C . LYS A 1 202 ? 1.839 13.555 -24.550 1.00 75.88 202 LYS A C 1
ATOM 1597 O O . LYS A 1 202 ? 1.016 13.019 -23.818 1.00 75.88 202 LYS A O 1
ATOM 1602 N N . LEU A 1 203 ? 2.662 12.895 -25.358 1.00 79.56 203 LEU A N 1
ATOM 1603 C CA . LEU A 1 203 ? 2.638 11.456 -25.565 1.00 79.56 203 LEU A CA 1
ATOM 1604 C C . LEU A 1 203 ? 2.938 10.690 -24.264 1.00 79.56 203 LEU A C 1
ATOM 1606 O O . LEU A 1 203 ? 2.185 9.797 -23.884 1.00 79.56 203 LEU A O 1
ATOM 1610 N N . LEU A 1 204 ? 3.979 11.087 -23.525 1.00 81.00 204 LEU A N 1
ATOM 1611 C CA . LEU A 1 204 ? 4.315 10.491 -22.225 1.00 81.00 204 LEU A CA 1
ATOM 1612 C C . LEU A 1 204 ? 3.284 10.775 -21.123 1.00 81.00 204 LEU A C 1
ATOM 1614 O O . LEU A 1 204 ? 3.177 9.997 -20.179 1.00 81.00 204 LEU A O 1
ATOM 1618 N N . ASN A 1 205 ? 2.521 11.861 -21.231 1.00 77.81 205 ASN A N 1
ATOM 1619 C CA . ASN A 1 205 ? 1.458 12.174 -20.275 1.00 77.81 205 ASN A CA 1
ATOM 1620 C C . ASN A 1 205 ? 0.126 11.471 -20.604 1.00 77.81 205 ASN A C 1
ATOM 1622 O O . ASN A 1 205 ? -0.708 11.325 -19.712 1.00 77.81 205 ASN A O 1
ATOM 1626 N N . SER A 1 206 ? -0.105 11.057 -21.857 1.00 80.38 206 SER A N 1
ATOM 1627 C CA . SER A 1 206 ? -1.374 10.447 -22.282 1.00 80.38 206 SER A CA 1
ATOM 1628 C C . SER A 1 206 ? -1.321 8.929 -22.438 1.00 80.38 206 SER A C 1
ATOM 1630 O O . SER A 1 206 ? -2.348 8.290 -22.225 1.00 80.38 206 SER A O 1
ATOM 1632 N N . PHE A 1 207 ? -0.158 8.331 -22.738 1.00 83.25 207 PHE A N 1
ATOM 1633 C CA . PHE A 1 207 ? -0.086 6.934 -23.205 1.00 83.25 207 PHE A CA 1
ATOM 1634 C C . PHE A 1 207 ? -0.720 5.909 -22.263 1.00 83.25 207 PHE A C 1
ATOM 1636 O O . PHE A 1 207 ? -1.200 4.872 -22.711 1.00 83.25 207 PHE A O 1
ATOM 1643 N N . ALA A 1 208 ? -0.682 6.167 -20.956 1.00 81.25 208 ALA A N 1
ATOM 1644 C CA . ALA A 1 208 ? -1.265 5.262 -19.986 1.00 81.25 208 ALA A CA 1
ATOM 1645 C C . ALA A 1 208 ? -2.797 5.364 -19.970 1.00 81.25 208 ALA A C 1
ATOM 1647 O O . ALA A 1 208 ? -3.460 4.384 -19.678 1.00 81.25 208 ALA A O 1
ATOM 1648 N N . TRP A 1 209 ? -3.380 6.512 -20.304 1.00 80.00 209 TRP A N 1
ATOM 1649 C CA . TRP A 1 209 ? -4.834 6.697 -20.365 1.00 80.00 209 TRP A CA 1
ATOM 1650 C C . TRP A 1 209 ? -5.412 6.417 -21.754 1.00 80.00 209 TRP A C 1
ATOM 1652 O O . TRP A 1 209 ? -6.592 6.085 -21.873 1.00 80.00 209 TRP A O 1
ATOM 1662 N N . ASP A 1 210 ? -4.581 6.489 -22.792 1.00 75.69 210 ASP A N 1
ATOM 1663 C CA . ASP A 1 210 ? -4.958 6.115 -24.149 1.00 75.69 210 ASP A CA 1
ATOM 1664 C C . ASP A 1 210 ? -5.378 4.626 -24.189 1.00 75.69 210 ASP A C 1
ATOM 1666 O O . ASP A 1 210 ? -4.729 3.747 -23.618 1.00 75.69 210 ASP A O 1
ATOM 1670 N N . ASN A 1 211 ? -6.502 4.323 -24.850 1.00 75.44 211 ASN A N 1
ATOM 1671 C CA . ASN A 1 211 ? -7.067 2.967 -24.984 1.00 75.44 211 ASN A CA 1
ATOM 1672 C C . ASN A 1 211 ? -7.379 2.229 -23.658 1.00 75.44 211 ASN A C 1
ATOM 1674 O O . ASN A 1 211 ? -7.299 0.998 -23.617 1.00 75.44 211 ASN A O 1
ATOM 1678 N N . ASN A 1 212 ? -7.714 2.948 -22.579 1.00 79.38 212 ASN A N 1
ATOM 1679 C CA . ASN A 1 212 ? -8.071 2.398 -21.258 1.00 79.38 212 ASN A CA 1
ATOM 1680 C C . ASN A 1 212 ? -6.984 1.520 -20.600 1.00 79.38 212 ASN A C 1
ATOM 1682 O O . ASN A 1 212 ? -7.265 0.761 -19.670 1.00 79.38 212 ASN A O 1
ATOM 1686 N N . GLN A 1 213 ? -5.724 1.617 -21.034 1.00 85.00 213 GLN A N 1
ATOM 1687 C CA . GLN A 1 213 ? -4.647 0.783 -20.487 1.00 85.00 213 GLN A CA 1
ATOM 1688 C C . GLN A 1 213 ? -4.393 1.061 -18.998 1.00 85.00 213 GLN A C 1
ATOM 1690 O O . GLN A 1 213 ? -4.077 0.156 -18.232 1.00 85.00 213 GLN A O 1
ATOM 1695 N N . GLY A 1 214 ? -4.591 2.298 -18.558 1.00 85.81 214 GLY A N 1
ATOM 1696 C CA . GLY A 1 214 ? -4.387 2.734 -17.182 1.00 85.81 214 GLY A CA 1
ATOM 1697 C C . GLY A 1 214 ? -5.404 2.117 -16.234 1.00 85.81 214 GLY A C 1
ATOM 1698 O O . GLY A 1 214 ? -5.039 1.732 -15.128 1.00 85.81 214 GLY A O 1
ATOM 1699 N N . GLU A 1 215 ? -6.649 1.933 -16.682 1.00 88.00 215 GLU A N 1
ATOM 1700 C CA . GLU A 1 215 ? -7.670 1.206 -15.920 1.00 88.00 215 GLU A CA 1
ATOM 1701 C C . GLU A 1 215 ? -7.270 -0.262 -15.737 1.00 88.00 215 GLU A C 1
ATOM 1703 O O . GLU A 1 215 ? -7.351 -0.784 -14.626 1.00 88.00 215 GLU A O 1
ATOM 1708 N N . LEU A 1 216 ? -6.744 -0.900 -16.790 1.00 90.12 216 LEU A N 1
ATOM 1709 C CA . LEU A 1 216 ? -6.234 -2.273 -16.720 1.00 90.12 216 LEU A CA 1
ATOM 1710 C C . LEU A 1 216 ? -5.036 -2.396 -15.771 1.00 90.12 216 LEU A C 1
ATOM 1712 O O . LEU A 1 216 ? -4.933 -3.381 -15.040 1.00 90.12 216 LEU A O 1
ATOM 1716 N N . VAL A 1 217 ? -4.136 -1.406 -15.755 1.00 92.50 217 VAL A N 1
ATOM 1717 C CA . VAL A 1 217 ? -3.011 -1.378 -14.808 1.00 92.50 217 VAL A CA 1
ATOM 1718 C C . VAL A 1 217 ? -3.513 -1.224 -13.377 1.00 92.50 217 VAL A C 1
ATOM 1720 O O . VAL A 1 217 ? -3.019 -1.920 -12.495 1.00 92.50 217 VAL A O 1
ATOM 1723 N N . LEU A 1 218 ? -4.490 -0.348 -13.134 1.00 93.19 218 LEU A N 1
ATOM 1724 C CA . LEU A 1 218 ? -5.074 -0.163 -11.806 1.00 93.19 218 LEU A CA 1
ATOM 1725 C C . LEU A 1 218 ? -5.757 -1.443 -11.306 1.00 93.19 218 LEU A C 1
ATOM 1727 O O . LEU A 1 218 ? -5.542 -1.823 -10.156 1.00 93.19 218 LEU A O 1
ATOM 1731 N N . ASP A 1 219 ? -6.502 -2.138 -12.167 1.00 93.94 219 ASP A N 1
ATOM 1732 C CA . ASP A 1 219 ? -7.120 -3.428 -11.842 1.00 93.94 219 ASP A CA 1
ATOM 1733 C C . ASP A 1 219 ? -6.070 -4.488 -11.483 1.00 93.94 219 ASP A C 1
ATOM 1735 O O . ASP A 1 219 ? -6.104 -5.090 -10.406 1.00 93.94 219 ASP A O 1
ATOM 1739 N N . PHE A 1 220 ? -5.055 -4.636 -12.336 1.00 92.88 220 PHE A N 1
ATOM 1740 C CA . PHE A 1 220 ? -3.922 -5.522 -12.085 1.00 92.88 220 PHE A CA 1
ATOM 1741 C C . PHE A 1 220 ? -3.190 -5.181 -10.775 1.00 92.88 220 PHE A C 1
ATOM 1743 O O . PHE A 1 220 ? -2.858 -6.088 -10.014 1.00 92.88 220 PHE A O 1
ATOM 1750 N N . VAL A 1 221 ? -2.965 -3.900 -10.472 1.00 95.12 221 VAL A N 1
ATOM 1751 C CA . VAL A 1 221 ? -2.301 -3.447 -9.238 1.00 95.12 221 VAL A CA 1
ATOM 1752 C C . VAL A 1 221 ? -3.075 -3.880 -7.993 1.00 95.12 221 VAL A C 1
ATOM 1754 O O . VAL A 1 221 ? -2.467 -4.315 -7.008 1.00 95.12 221 VAL A O 1
ATOM 1757 N N . VAL A 1 222 ? -4.407 -3.812 -8.027 1.00 95.50 222 VAL A N 1
ATOM 1758 C CA . VAL A 1 222 ? -5.256 -4.268 -6.918 1.00 95.50 222 VAL A CA 1
ATOM 1759 C C . VAL A 1 222 ? -5.193 -5.789 -6.770 1.00 95.50 222 VAL A C 1
ATOM 1761 O O . VAL A 1 222 ? -4.978 -6.286 -5.661 1.00 95.50 222 VAL A O 1
ATOM 1764 N N . LEU A 1 223 ? -5.298 -6.534 -7.874 1.00 95.19 223 LEU A N 1
ATOM 1765 C CA . LEU A 1 223 ? -5.175 -7.997 -7.872 1.00 95.19 223 LEU A CA 1
ATOM 1766 C C . LEU A 1 223 ? -3.805 -8.452 -7.352 1.00 95.19 223 LEU A C 1
ATOM 1768 O O . LEU A 1 223 ? -3.712 -9.342 -6.507 1.00 95.19 223 LEU A O 1
ATOM 1772 N N . MET A 1 224 ? -2.736 -7.802 -7.801 1.00 94.88 224 MET A N 1
ATOM 1773 C CA . MET A 1 224 ? -1.377 -8.069 -7.344 1.00 94.88 224 MET A CA 1
ATOM 1774 C C . MET A 1 224 ? -1.206 -7.747 -5.856 1.00 94.88 224 MET A C 1
ATOM 1776 O O . MET A 1 224 ? -0.563 -8.511 -5.138 1.00 94.88 224 MET A O 1
ATOM 1780 N N . SER A 1 225 ? -1.817 -6.665 -5.364 1.00 94.50 225 SER A N 1
ATOM 1781 C CA . SER A 1 225 ? -1.808 -6.343 -3.932 1.00 94.50 225 SER A CA 1
ATOM 1782 C C . SER A 1 225 ? -2.491 -7.439 -3.111 1.00 94.50 225 SER A C 1
ATOM 1784 O O . SER A 1 225 ? -1.976 -7.846 -2.073 1.00 94.50 225 SER A O 1
ATOM 1786 N N . MET A 1 226 ? -3.606 -7.988 -3.601 1.00 92.44 226 MET A N 1
ATOM 1787 C CA . MET A 1 226 ? -4.257 -9.141 -2.974 1.00 92.44 226 MET A CA 1
ATOM 1788 C C . MET A 1 226 ? -3.353 -10.379 -2.955 1.00 92.44 226 MET A C 1
ATOM 1790 O O . MET A 1 226 ? -3.257 -11.049 -1.924 1.00 92.44 226 MET A O 1
ATOM 1794 N N . VAL A 1 227 ? -2.649 -10.670 -4.054 1.00 93.12 227 VAL A N 1
ATOM 1795 C CA . VAL A 1 227 ? -1.674 -11.774 -4.121 1.00 93.12 227 VAL A CA 1
ATOM 1796 C C . VAL A 1 227 ? -0.539 -11.569 -3.114 1.00 93.12 227 VAL A C 1
ATOM 1798 O O . VAL A 1 227 ? -0.232 -12.494 -2.359 1.00 93.12 227 VAL A O 1
ATOM 1801 N N . ALA A 1 228 ? 0.031 -10.363 -3.044 1.00 93.19 228 ALA A N 1
ATOM 1802 C CA . ALA A 1 228 ? 1.101 -10.013 -2.110 1.00 93.19 228 ALA A CA 1
ATOM 1803 C C . ALA A 1 228 ? 0.674 -10.211 -0.644 1.00 93.19 228 ALA A C 1
ATOM 1805 O O . ALA A 1 228 ? 1.381 -10.835 0.150 1.00 93.19 228 ALA A O 1
ATOM 1806 N N . LEU A 1 229 ? -0.528 -9.744 -0.295 1.00 91.00 229 LEU A N 1
ATOM 1807 C CA . LEU A 1 229 ? -1.078 -9.853 1.058 1.00 91.00 229 LEU A CA 1
ATOM 1808 C C . LEU A 1 229 ? -1.421 -11.296 1.454 1.00 91.00 229 LEU A C 1
ATOM 1810 O O . LEU A 1 229 ? -1.320 -11.647 2.625 1.00 91.00 229 LEU A O 1
ATOM 1814 N N . THR A 1 230 ? -1.830 -12.145 0.512 1.00 89.94 230 THR A N 1
ATOM 1815 C CA . THR A 1 230 ? -2.331 -13.494 0.837 1.00 89.94 230 THR A CA 1
ATOM 1816 C C . THR A 1 230 ? -1.291 -14.600 0.685 1.00 89.94 230 THR A C 1
ATOM 1818 O O . THR A 1 230 ? -1.332 -15.560 1.452 1.00 89.94 230 THR A O 1
ATOM 1821 N N . THR A 1 231 ? -0.360 -14.471 -0.265 1.00 90.75 231 THR A N 1
ATOM 1822 C CA . THR A 1 231 ? 0.598 -15.538 -0.616 1.00 90.75 231 THR A CA 1
ATOM 1823 C C . THR A 1 231 ? 1.903 -15.444 0.178 1.00 90.75 231 THR A C 1
ATOM 1825 O O . THR A 1 231 ? 2.461 -16.471 0.545 1.00 90.75 231 THR A O 1
ATOM 1828 N N . TYR A 1 232 ? 2.377 -14.234 0.484 1.00 89.62 232 TYR A N 1
ATOM 1829 C CA . TYR A 1 232 ? 3.691 -13.997 1.100 1.00 89.62 232 TYR A CA 1
ATOM 1830 C C . TYR A 1 232 ? 3.574 -13.703 2.601 1.00 89.62 232 TYR A C 1
ATOM 1832 O O . TYR A 1 232 ? 3.989 -12.652 3.087 1.00 89.62 232 TYR A O 1
ATOM 1840 N N . GLN A 1 233 ? 2.928 -14.605 3.343 1.00 84.25 233 GLN A N 1
ATOM 1841 C CA . GLN A 1 233 ? 2.729 -14.433 4.784 1.00 84.25 233 GLN A CA 1
ATOM 1842 C C . GLN A 1 233 ? 4.071 -14.427 5.527 1.00 84.25 233 GLN A C 1
ATOM 1844 O O . GLN A 1 233 ? 4.897 -15.307 5.319 1.00 84.25 233 GLN A O 1
ATOM 1849 N N . GLY A 1 234 ? 4.266 -13.449 6.413 1.00 82.94 234 GLY A N 1
ATOM 1850 C CA . GLY A 1 234 ? 5.511 -13.273 7.173 1.00 82.94 234 GLY A CA 1
ATOM 1851 C C . GLY A 1 234 ? 6.452 -12.218 6.587 1.00 82.94 234 GLY A C 1
ATOM 1852 O O . GLY A 1 234 ? 7.241 -11.643 7.332 1.00 82.94 234 GLY A O 1
ATOM 1853 N N . GLU A 1 235 ? 6.291 -11.865 5.310 1.00 88.62 235 GLU A N 1
ATOM 1854 C CA . GLU A 1 235 ? 7.107 -10.858 4.621 1.00 88.62 235 GLU A CA 1
ATOM 1855 C C . GLU A 1 235 ? 6.607 -9.437 4.927 1.00 88.62 235 GLU A C 1
ATOM 1857 O O . GLU A 1 235 ? 5.907 -8.795 4.138 1.00 88.62 235 GLU A O 1
ATOM 1862 N N . ILE A 1 236 ? 6.916 -8.945 6.131 1.00 84.94 236 ILE A N 1
ATOM 1863 C CA . ILE A 1 236 ? 6.370 -7.680 6.652 1.00 84.94 236 ILE A CA 1
ATOM 1864 C C . ILE A 1 236 ? 6.746 -6.487 5.762 1.00 84.94 236 ILE A C 1
ATOM 1866 O O . ILE A 1 236 ? 5.915 -5.598 5.575 1.00 84.94 236 ILE A O 1
ATOM 1870 N N . GLU A 1 237 ? 7.959 -6.447 5.209 1.00 86.81 237 GLU A N 1
ATOM 1871 C CA . GLU A 1 237 ? 8.406 -5.337 4.357 1.00 86.81 237 GLU A CA 1
ATOM 1872 C C . GLU A 1 237 ? 7.624 -5.288 3.037 1.00 86.81 237 GLU A C 1
ATOM 1874 O O . GLU A 1 237 ? 6.999 -4.264 2.724 1.00 86.81 237 GLU A O 1
ATOM 1879 N N . LEU A 1 238 ? 7.537 -6.422 2.336 1.00 89.75 238 LEU A N 1
ATOM 1880 C CA . LEU A 1 238 ? 6.718 -6.592 1.138 1.00 89.75 238 LEU A CA 1
ATOM 1881 C C . LEU A 1 238 ? 5.247 -6.218 1.373 1.00 89.75 238 LEU A C 1
ATOM 1883 O O . LEU A 1 238 ? 4.656 -5.430 0.624 1.00 89.75 238 LEU A O 1
ATOM 1887 N N . GLN A 1 239 ? 4.634 -6.770 2.418 1.00 89.75 239 GLN A N 1
ATOM 1888 C CA . GLN A 1 239 ? 3.206 -6.600 2.666 1.00 89.75 239 GLN A CA 1
ATOM 1889 C C . GLN A 1 239 ? 2.877 -5.201 3.214 1.00 89.75 239 GLN A C 1
ATOM 1891 O O . GLN A 1 239 ? 1.922 -4.558 2.774 1.00 89.75 239 GLN A O 1
ATOM 1896 N N . GLN A 1 240 ? 3.644 -4.702 4.187 1.00 84.81 240 GLN A N 1
ATOM 1897 C CA . GLN A 1 240 ? 3.291 -3.483 4.916 1.00 84.81 240 GLN A CA 1
ATOM 1898 C C . GLN A 1 240 ? 3.852 -2.250 4.229 1.00 84.81 240 GLN A C 1
ATOM 1900 O O . GLN A 1 240 ? 3.096 -1.337 3.887 1.00 84.81 240 GLN A O 1
ATOM 1905 N N . THR A 1 241 ? 5.170 -2.213 4.057 1.00 84.94 241 THR A N 1
ATOM 1906 C CA . THR A 1 241 ? 5.867 -1.036 3.544 1.00 84.94 241 THR A CA 1
ATOM 1907 C C . THR A 1 241 ? 5.562 -0.871 2.065 1.00 84.94 241 THR A C 1
ATOM 1909 O O . THR A 1 241 ? 5.102 0.188 1.645 1.00 84.94 241 THR A O 1
ATOM 1912 N N . LEU A 1 242 ? 5.744 -1.918 1.264 1.00 89.12 242 LEU A N 1
ATOM 1913 C CA . LEU A 1 242 ? 5.611 -1.791 -0.185 1.00 89.12 242 LEU A CA 1
ATOM 1914 C C . LEU A 1 242 ? 4.151 -1.858 -0.640 1.00 89.12 242 LEU A C 1
ATOM 1916 O O . LEU A 1 242 ? 3.667 -0.921 -1.275 1.00 89.12 242 LEU A O 1
ATOM 1920 N N . THR A 1 243 ? 3.415 -2.910 -0.278 1.00 90.50 243 THR A N 1
ATOM 1921 C CA . THR A 1 243 ? 2.048 -3.104 -0.796 1.00 90.50 243 THR A CA 1
ATOM 1922 C C . THR A 1 243 ? 1.069 -2.068 -0.236 1.00 90.50 243 THR A C 1
ATOM 1924 O O . THR A 1 243 ? 0.436 -1.336 -0.997 1.00 90.50 243 THR A O 1
ATOM 1927 N N . CYS A 1 244 ? 0.955 -1.948 1.090 1.00 88.69 244 CYS A N 1
ATOM 1928 C CA . CYS A 1 244 ? -0.009 -1.027 1.700 1.00 88.69 244 CYS A CA 1
ATOM 1929 C C . CYS A 1 244 ? 0.447 0.441 1.651 1.00 88.69 244 CYS A C 1
ATOM 1931 O O . CYS A 1 244 ? -0.300 1.301 1.182 1.00 88.69 244 CYS A O 1
ATOM 1933 N N . GLN A 1 245 ? 1.657 0.748 2.139 1.00 87.88 245 GLN A N 1
ATOM 1934 C CA . GLN A 1 245 ? 2.094 2.139 2.344 1.00 87.88 245 GLN A CA 1
ATOM 1935 C C . GLN A 1 245 ? 2.648 2.827 1.092 1.00 87.88 245 GLN A C 1
ATOM 1937 O O . GLN A 1 245 ? 2.650 4.060 1.045 1.00 87.88 245 GLN A O 1
ATOM 1942 N N . LYS A 1 246 ? 3.115 2.074 0.088 1.00 89.62 246 LYS A N 1
ATOM 1943 C CA . LYS A 1 246 ? 3.623 2.644 -1.170 1.00 89.62 246 LYS A CA 1
ATOM 1944 C C . LYS A 1 246 ? 2.636 2.425 -2.318 1.00 89.62 246 LYS A C 1
ATOM 1946 O O . LYS A 1 246 ? 2.147 3.417 -2.850 1.00 89.62 246 LYS A O 1
ATOM 1951 N N . LEU A 1 247 ? 2.301 1.181 -2.671 1.00 93.06 247 LEU A N 1
ATOM 1952 C CA . LEU A 1 247 ? 1.493 0.862 -3.858 1.00 93.06 247 LEU A CA 1
ATOM 1953 C C . LEU A 1 247 ? 0.015 1.252 -3.708 1.00 93.06 247 LEU A C 1
ATOM 1955 O O . LEU A 1 247 ? -0.472 2.114 -4.435 1.00 93.06 247 LEU A O 1
ATOM 1959 N N . LEU A 1 248 ? -0.713 0.673 -2.751 1.00 93.19 248 LEU A N 1
ATOM 1960 C CA . LEU A 1 248 ? -2.132 1.005 -2.559 1.00 93.19 248 LEU A CA 1
ATOM 1961 C C . LEU A 1 248 ? -2.309 2.472 -2.142 1.00 93.19 248 LEU A C 1
ATOM 1963 O O . LEU A 1 248 ? -3.226 3.156 -2.600 1.00 93.19 248 LEU A O 1
ATOM 1967 N N . ALA A 1 249 ? -1.400 2.991 -1.313 1.00 89.62 249 ALA A N 1
ATOM 1968 C CA . ALA A 1 249 ? -1.406 4.399 -0.941 1.00 89.62 249 ALA A CA 1
ATOM 1969 C C . ALA A 1 249 ? -1.182 5.337 -2.141 1.00 89.62 249 ALA A C 1
ATOM 1971 O O . ALA A 1 249 ? -1.803 6.399 -2.173 1.00 89.62 249 ALA A O 1
ATOM 1972 N N . SER A 1 250 ? -0.341 4.989 -3.126 1.00 88.88 250 SER A N 1
ATOM 1973 C CA . SER A 1 250 ? -0.135 5.841 -4.308 1.00 88.88 250 SER A CA 1
ATOM 1974 C C . SER A 1 250 ? -1.382 5.915 -5.187 1.00 88.88 250 SER A C 1
ATOM 1976 O O . SER A 1 250 ? -1.722 6.998 -5.668 1.00 88.88 250 SER A O 1
ATOM 1978 N N . VAL A 1 251 ? -2.113 4.803 -5.303 1.00 89.50 251 VAL A N 1
ATOM 1979 C CA . VAL A 1 251 ? -3.401 4.729 -6.005 1.00 89.50 251 VAL A CA 1
ATOM 1980 C C . VAL A 1 251 ? -4.452 5.619 -5.334 1.00 89.50 251 VAL A C 1
ATOM 1982 O O . VAL A 1 251 ? -5.135 6.385 -6.020 1.00 89.50 251 VAL A O 1
ATOM 1985 N N . VAL A 1 252 ? -4.561 5.548 -4.002 1.00 89.44 252 VAL A N 1
ATOM 1986 C CA . VAL A 1 252 ? -5.597 6.247 -3.219 1.00 89.44 252 VAL A CA 1
ATOM 1987 C C . VAL A 1 252 ? -5.282 7.728 -2.988 1.00 89.44 252 VAL A C 1
ATOM 1989 O O . VAL A 1 252 ? -6.195 8.551 -2.960 1.00 89.44 252 VAL A O 1
ATOM 1992 N N . ARG A 1 253 ? -4.003 8.109 -2.858 1.00 84.19 253 ARG A N 1
ATOM 1993 C CA . ARG A 1 253 ? -3.589 9.504 -2.594 1.00 84.19 253 ARG A CA 1
ATOM 1994 C C . ARG A 1 253 ? -4.101 10.474 -3.659 1.00 84.19 253 ARG A C 1
ATOM 1996 O O . ARG A 1 253 ? -4.330 11.649 -3.374 1.00 84.19 253 ARG A O 1
ATOM 2003 N N . ARG A 1 254 ? -4.277 9.999 -4.892 1.00 81.12 254 ARG A N 1
ATOM 2004 C CA . ARG A 1 254 ? -4.720 10.814 -6.020 1.00 81.12 254 ARG A CA 1
ATOM 2005 C C . ARG A 1 254 ? -6.192 10.603 -6.311 1.00 81.12 254 ARG A C 1
ATOM 2007 O O . ARG A 1 254 ? -6.609 9.531 -6.728 1.00 81.12 254 ARG A O 1
ATOM 2014 N N . LYS A 1 255 ? -6.967 11.685 -6.196 1.00 84.56 255 LYS A N 1
ATOM 2015 C CA . LYS A 1 255 ? -8.422 11.669 -6.410 1.00 84.56 255 LYS A CA 1
ATOM 2016 C C . LYS A 1 255 ? -8.829 11.071 -7.757 1.00 84.56 255 LYS A C 1
ATOM 2018 O O . LYS A 1 255 ? -9.823 10.364 -7.804 1.00 84.56 255 LYS A O 1
ATOM 2023 N N . HIS A 1 256 ? -8.076 11.334 -8.828 1.00 83.12 256 HIS A N 1
ATOM 2024 C CA . HIS A 1 256 ? -8.400 10.816 -10.158 1.00 83.12 256 HIS A CA 1
ATOM 2025 C C . HIS A 1 256 ? -8.255 9.294 -10.239 1.00 83.12 256 HIS A C 1
ATOM 2027 O O . HIS A 1 256 ? -9.254 8.620 -10.447 1.00 83.12 256 HIS A O 1
ATOM 2033 N N . THR A 1 257 ? -7.054 8.743 -10.017 1.00 86.19 257 THR A N 1
ATOM 2034 C CA . THR A 1 257 ? -6.812 7.284 -10.033 1.00 86.19 257 THR A CA 1
ATOM 2035 C C . THR A 1 257 ? -7.728 6.563 -9.057 1.00 86.19 257 THR A C 1
ATOM 2037 O O . THR A 1 257 ? -8.374 5.584 -9.416 1.00 86.19 257 THR A O 1
ATOM 2040 N N . CYS A 1 258 ? -7.857 7.107 -7.851 1.00 89.69 258 CYS A N 1
ATOM 2041 C CA . CYS A 1 258 ? -8.725 6.585 -6.812 1.00 89.69 258 CYS A CA 1
ATOM 2042 C C . CYS A 1 258 ? -10.201 6.542 -7.251 1.00 89.69 258 CYS A C 1
ATOM 2044 O O . CYS A 1 258 ? -10.871 5.547 -7.001 1.00 89.69 258 CYS A O 1
ATOM 2046 N N . ALA A 1 259 ? -10.704 7.560 -7.965 1.00 88.75 259 ALA A N 1
ATOM 2047 C CA . ALA A 1 259 ? -12.081 7.581 -8.465 1.00 88.75 259 ALA A CA 1
ATOM 2048 C C . ALA A 1 259 ? -12.377 6.498 -9.518 1.00 88.75 259 ALA A C 1
ATOM 2050 O 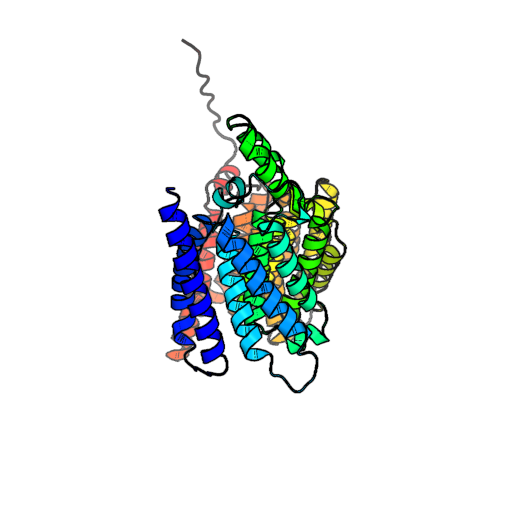O . ALA A 1 259 ? -13.529 6.072 -9.610 1.00 88.75 259 ALA A O 1
ATOM 2051 N N . TYR A 1 260 ? -11.376 6.049 -10.283 1.00 88.12 260 TYR A N 1
ATOM 2052 C CA . TYR A 1 260 ? -11.512 4.882 -11.166 1.00 88.12 260 TYR A CA 1
ATOM 2053 C C . TYR A 1 260 ? -11.413 3.581 -10.373 1.00 88.12 260 TYR A C 1
ATOM 2055 O O . TYR A 1 260 ? -12.274 2.718 -10.502 1.00 88.12 260 TYR A O 1
ATOM 2063 N N . VAL A 1 261 ? -10.415 3.462 -9.493 1.00 92.00 261 VAL A N 1
ATOM 2064 C CA . VAL A 1 261 ? -10.163 2.224 -8.737 1.00 92.00 261 VAL A CA 1
ATOM 2065 C C . VAL A 1 261 ? -11.350 1.805 -7.883 1.00 92.00 261 VAL A C 1
ATOM 2067 O O . VAL A 1 261 ? -11.698 0.630 -7.873 1.00 92.00 261 VAL A O 1
ATOM 2070 N N . VAL A 1 262 ? -12.033 2.745 -7.227 1.00 92.38 262 VAL A N 1
ATOM 2071 C CA . VAL A 1 262 ? -13.224 2.431 -6.413 1.00 92.38 262 VAL A CA 1
ATOM 2072 C C . VAL A 1 262 ? -14.395 1.855 -7.225 1.00 92.38 262 VAL A C 1
ATOM 2074 O O . VAL A 1 262 ? -15.325 1.292 -6.644 1.00 92.38 262 VAL A O 1
ATOM 2077 N N . GLN A 1 263 ? -14.375 1.992 -8.554 1.00 90.88 263 GLN A N 1
ATOM 2078 C CA . GLN A 1 263 ? -15.390 1.430 -9.447 1.00 90.88 263 GLN A CA 1
ATOM 2079 C C . GLN A 1 263 ? -15.053 0.005 -9.904 1.00 90.88 263 GLN A C 1
ATOM 2081 O O . GLN A 1 263 ? -15.962 -0.697 -10.337 1.00 90.88 263 GLN A O 1
ATOM 2086 N N . LEU A 1 264 ? -13.794 -0.429 -9.777 1.00 93.12 264 LEU A N 1
ATOM 2087 C CA . LEU A 1 264 ? -13.335 -1.745 -10.219 1.00 93.12 264 LEU A CA 1
ATOM 2088 C C . LEU A 1 264 ? -13.847 -2.863 -9.304 1.00 93.12 264 LEU A C 1
ATOM 2090 O O . LEU A 1 264 ? -13.889 -2.723 -8.077 1.00 93.12 264 LEU A O 1
ATOM 2094 N N . ASP A 1 265 ? -14.169 -4.011 -9.900 1.00 94.00 265 ASP A N 1
ATOM 2095 C CA . ASP A 1 265 ? -14.613 -5.191 -9.156 1.00 94.00 265 ASP A CA 1
ATOM 2096 C C . ASP A 1 265 ? -13.500 -5.752 -8.261 1.00 94.00 265 ASP A C 1
ATOM 2098 O O . ASP A 1 265 ? -13.761 -6.099 -7.110 1.00 94.00 265 ASP A O 1
ATOM 2102 N N . SER A 1 266 ? -12.241 -5.719 -8.712 1.00 94.56 266 SER A N 1
ATOM 2103 C CA . SER A 1 266 ? -11.084 -6.135 -7.904 1.00 94.56 266 SER A CA 1
ATOM 2104 C C . SER A 1 266 ? -10.951 -5.343 -6.597 1.00 94.56 266 SER A C 1
ATOM 2106 O O . SER A 1 266 ? -10.633 -5.912 -5.548 1.00 94.56 266 SER A O 1
ATOM 2108 N N . TRP A 1 267 ? -11.252 -4.039 -6.614 1.00 95.31 267 TRP A N 1
ATOM 2109 C CA . TRP A 1 267 ? -11.260 -3.202 -5.408 1.00 95.31 267 TRP A CA 1
ATOM 2110 C C . TRP A 1 267 ? -12.426 -3.546 -4.481 1.00 95.31 267 TRP A C 1
ATOM 2112 O O . TRP A 1 267 ? -12.274 -3.614 -3.256 1.00 95.31 267 TRP A O 1
ATOM 2122 N N . ARG A 1 268 ? -13.603 -3.804 -5.055 1.00 93.69 268 ARG A N 1
ATOM 2123 C CA . ARG A 1 268 ? -14.781 -4.266 -4.304 1.00 93.69 268 ARG A CA 1
ATOM 2124 C C . ARG A 1 268 ? -14.530 -5.625 -3.653 1.00 93.69 268 ARG A C 1
ATOM 2126 O O . ARG A 1 268 ? -14.953 -5.852 -2.522 1.00 93.69 268 ARG A O 1
ATOM 2133 N N . ASP A 1 269 ? -13.794 -6.504 -4.317 1.00 92.75 269 ASP A N 1
ATOM 2134 C CA . ASP A 1 269 ? -13.417 -7.805 -3.775 1.00 92.75 269 ASP A CA 1
ATOM 2135 C C . ASP A 1 269 ? -12.395 -7.679 -2.641 1.00 92.75 269 ASP A C 1
ATOM 2137 O O . ASP A 1 269 ? -12.581 -8.298 -1.591 1.00 92.75 269 ASP A O 1
ATOM 2141 N N . LEU A 1 270 ? -11.380 -6.817 -2.788 1.00 93.50 270 LEU A N 1
ATOM 2142 C CA . LEU A 1 270 ? -10.428 -6.489 -1.718 1.00 93.50 270 LEU A CA 1
ATOM 2143 C C . LEU A 1 270 ? -11.145 -5.920 -0.481 1.00 93.50 270 LEU A C 1
ATOM 2145 O O . LEU A 1 270 ? -10.923 -6.381 0.640 1.00 93.50 270 LEU A O 1
ATOM 2149 N N . THR A 1 271 ? -12.039 -4.948 -0.671 1.00 93.88 271 THR A N 1
ATOM 2150 C CA . THR A 1 271 ? -12.797 -4.329 0.432 1.00 93.88 271 THR A CA 1
ATOM 2151 C C . THR A 1 271 ? -13.748 -5.319 1.102 1.00 93.88 271 THR A C 1
ATOM 2153 O O . THR A 1 271 ? -13.809 -5.363 2.333 1.00 93.88 271 THR A O 1
ATOM 2156 N N . ARG A 1 272 ? -14.420 -6.189 0.338 1.00 91.81 272 ARG A N 1
ATOM 2157 C CA . ARG A 1 272 ? -15.277 -7.254 0.886 1.00 91.81 272 ARG A CA 1
ATOM 2158 C C . ARG A 1 272 ? -14.471 -8.316 1.637 1.00 91.81 272 ARG A C 1
ATOM 2160 O O . ARG A 1 272 ? -14.893 -8.763 2.707 1.00 91.81 272 ARG A O 1
ATOM 2167 N N . ALA A 1 273 ? -13.309 -8.714 1.121 1.00 90.75 273 ALA A N 1
ATOM 2168 C CA . ALA A 1 273 ? -12.395 -9.637 1.797 1.00 90.75 273 ALA A CA 1
ATOM 2169 C C . ALA A 1 273 ? -11.877 -9.049 3.118 1.00 90.75 273 ALA A C 1
ATOM 2171 O O . ALA A 1 273 ? -11.794 -9.754 4.128 1.00 90.75 273 ALA A O 1
ATOM 2172 N N . PHE A 1 274 ? -11.598 -7.743 3.133 1.00 91.69 274 PHE A N 1
ATOM 2173 C CA . PHE A 1 274 ? -11.219 -7.020 4.340 1.00 91.69 274 PHE A CA 1
ATOM 2174 C C . PHE A 1 274 ? -12.370 -6.979 5.353 1.00 91.69 274 PHE A C 1
ATOM 2176 O O . PHE A 1 274 ? -12.189 -7.430 6.486 1.00 91.69 274 PHE A O 1
ATOM 2183 N N . ALA A 1 275 ? -13.558 -6.523 4.947 1.00 89.81 275 ALA A N 1
ATOM 2184 C CA . ALA A 1 275 ? -14.717 -6.365 5.828 1.00 89.81 275 ALA A CA 1
ATOM 2185 C C . ALA A 1 275 ? -15.218 -7.700 6.411 1.00 89.81 275 ALA A C 1
ATOM 2187 O O . ALA A 1 275 ? -15.538 -7.776 7.594 1.00 89.81 275 ALA A O 1
ATOM 2188 N N . SER A 1 276 ? -15.232 -8.771 5.609 1.00 82.44 276 SER A N 1
ATOM 2189 C CA . SER A 1 276 ? -15.705 -10.102 6.033 1.00 82.44 276 SER A CA 1
ATOM 2190 C C . SER A 1 276 ? -14.734 -10.867 6.940 1.00 82.44 276 SER A C 1
ATOM 2192 O O . SER A 1 276 ? -15.110 -11.899 7.492 1.00 82.44 276 SER A O 1
ATOM 2194 N N . GLY A 1 277 ? -13.490 -10.397 7.090 1.00 68.38 277 GLY A N 1
ATOM 2195 C CA . GLY A 1 277 ? -12.521 -10.959 8.037 1.00 68.38 277 GLY A CA 1
ATOM 2196 C C . GLY A 1 277 ? -12.041 -12.384 7.732 1.00 68.38 277 GLY A C 1
ATOM 2197 O O . GLY A 1 277 ? -11.438 -13.001 8.599 1.00 68.38 277 GLY A O 1
ATOM 2198 N N . ARG A 1 278 ? -12.282 -12.936 6.535 1.00 66.25 278 ARG A N 1
ATOM 2199 C CA . ARG A 1 278 ? -11.961 -14.349 6.246 1.00 66.25 278 ARG A CA 1
ATOM 2200 C C . ARG A 1 278 ? -10.501 -14.582 5.859 1.00 66.25 278 ARG A C 1
ATOM 2202 O O . ARG A 1 278 ? -9.843 -15.420 6.457 1.00 66.25 278 ARG A O 1
ATOM 2209 N N . SER A 1 279 ? -9.991 -13.858 4.864 1.00 71.69 279 SER A N 1
ATOM 2210 C CA . SER A 1 279 ? -8.651 -14.101 4.302 1.00 71.69 279 SER A CA 1
ATOM 2211 C C . SER A 1 279 ? -7.577 -13.137 4.807 1.00 71.69 279 SER A C 1
ATOM 2213 O O . SER A 1 279 ? -6.402 -13.479 4.806 1.00 71.69 279 SER A O 1
ATOM 2215 N N . LEU A 1 280 ? -7.967 -11.938 5.252 1.00 81.56 280 LEU A N 1
ATOM 2216 C CA . LEU A 1 280 ? -7.037 -10.862 5.626 1.00 81.56 280 LEU A CA 1
ATOM 2217 C C . LEU A 1 280 ? -6.895 -10.676 7.145 1.00 81.56 280 LEU A C 1
ATOM 2219 O O . LEU A 1 280 ? -6.293 -9.707 7.604 1.00 81.56 280 LEU A O 1
ATOM 2223 N N . PHE A 1 281 ? -7.488 -11.564 7.944 1.00 81.69 281 PHE A N 1
ATOM 2224 C CA . PHE A 1 281 ? -7.430 -11.483 9.406 1.00 81.69 281 PHE A CA 1
ATOM 2225 C C . PHE A 1 281 ? -6.161 -12.101 9.997 1.00 81.69 281 PHE A C 1
ATOM 2227 O O . PHE A 1 281 ? -5.774 -11.725 11.092 1.00 81.69 281 PHE A O 1
ATOM 2234 N N . SER A 1 282 ? -5.478 -12.981 9.256 1.00 81.62 282 SER A N 1
ATOM 2235 C CA . SER A 1 282 ? -4.164 -13.526 9.629 1.00 81.62 282 SER A CA 1
ATOM 2236 C C . SER A 1 282 ? -3.020 -12.515 9.482 1.00 81.62 282 SER A C 1
ATOM 2238 O O . SER A 1 282 ? -1.905 -12.764 9.938 1.00 81.62 282 SER A O 1
ATOM 2240 N N . LEU A 1 283 ? -3.271 -11.368 8.842 1.00 83.81 283 LEU A N 1
ATOM 2241 C CA . LEU A 1 283 ? -2.283 -10.304 8.696 1.00 83.81 283 LEU A CA 1
ATOM 2242 C C . LEU A 1 283 ? -1.934 -9.693 10.056 1.00 83.81 283 LEU A C 1
ATOM 2244 O O . LEU A 1 283 ? -2.794 -9.548 10.924 1.00 83.81 283 LEU A O 1
ATOM 2248 N N . SER A 1 284 ? -0.687 -9.246 10.222 1.00 85.81 284 SER A N 1
ATOM 2249 C CA . SER A 1 284 ? -0.257 -8.571 11.454 1.00 85.81 284 SER A CA 1
ATOM 2250 C C . SER A 1 284 ? -1.105 -7.325 11.760 1.00 85.81 284 SER A C 1
ATOM 2252 O O . SER A 1 284 ? -1.597 -6.645 10.858 1.00 85.81 284 SER A O 1
ATOM 2254 N N . GLY A 1 285 ? -1.237 -6.953 13.038 1.00 85.31 285 GLY A N 1
ATOM 2255 C CA . GLY A 1 285 ? -2.036 -5.781 13.426 1.00 85.31 285 GLY A CA 1
ATOM 2256 C C . GLY A 1 285 ? -1.602 -4.481 12.726 1.00 85.31 285 GLY A C 1
ATOM 2257 O O . GLY A 1 285 ? -2.437 -3.682 12.303 1.00 85.31 285 GLY A O 1
ATOM 2258 N N . ARG A 1 286 ? -0.293 -4.291 12.491 1.00 86.62 286 ARG A N 1
ATOM 2259 C CA . ARG A 1 286 ? 0.219 -3.112 11.766 1.00 86.62 286 ARG A CA 1
ATOM 2260 C C . ARG A 1 286 ? -0.235 -3.085 10.306 1.00 86.62 286 ARG A C 1
ATOM 2262 O O . ARG A 1 286 ? -0.568 -2.005 9.814 1.00 86.62 286 ARG A O 1
ATOM 2269 N N . LEU A 1 287 ? -0.252 -4.248 9.650 1.00 89.00 287 LEU A N 1
ATOM 2270 C CA . LEU A 1 287 ? -0.747 -4.431 8.284 1.00 89.00 287 LEU A CA 1
ATOM 2271 C C . LEU A 1 287 ? -2.233 -4.104 8.202 1.00 89.00 287 LEU A C 1
ATOM 2273 O O . LEU A 1 287 ? -2.635 -3.301 7.363 1.00 89.00 287 LEU A O 1
ATOM 2277 N N . GLN A 1 288 ? -3.029 -4.658 9.118 1.00 91.12 288 GLN A N 1
ATOM 2278 C CA . GLN A 1 288 ? -4.471 -4.419 9.161 1.00 91.12 288 GLN A CA 1
ATOM 2279 C C . GLN A 1 288 ? -4.801 -2.938 9.340 1.00 91.12 288 GLN A C 1
ATOM 2281 O O . GLN A 1 288 ? -5.660 -2.418 8.632 1.00 91.12 288 GLN A O 1
ATOM 2286 N N . ARG A 1 289 ? -4.079 -2.241 10.226 1.00 93.81 289 ARG A N 1
ATOM 2287 C CA . ARG A 1 289 ? -4.216 -0.791 10.401 1.00 93.81 289 ARG A CA 1
ATOM 2288 C C . ARG A 1 289 ? -3.885 -0.026 9.124 1.00 93.81 289 ARG A C 1
ATOM 2290 O O . ARG A 1 289 ? -4.651 0.850 8.738 1.00 93.81 289 ARG A O 1
ATOM 2297 N N . SER A 1 290 ? -2.751 -0.327 8.488 1.00 92.69 290 SER A N 1
ATOM 2298 C CA . SER A 1 290 ? -2.336 0.378 7.268 1.00 92.69 290 SER A CA 1
ATOM 2299 C C . SER A 1 290 ? -3.328 0.153 6.131 1.00 92.69 290 SER A C 1
ATOM 2301 O O . SER A 1 290 ? -3.655 1.094 5.419 1.00 92.69 290 SER A O 1
ATOM 2303 N N . LEU A 1 291 ? -3.827 -1.074 5.980 1.00 93.44 291 LEU A N 1
ATOM 2304 C CA . LEU A 1 291 ? -4.816 -1.405 4.963 1.00 93.44 291 LEU A CA 1
ATOM 2305 C C . LEU A 1 291 ? -6.152 -0.707 5.243 1.00 93.44 291 LEU A C 1
ATOM 2307 O O . LEU A 1 291 ? -6.720 -0.108 4.338 1.00 93.44 291 LEU A O 1
ATOM 2311 N N . ALA A 1 292 ? -6.619 -0.712 6.495 1.00 94.94 292 ALA A N 1
ATOM 2312 C CA . ALA A 1 292 ? -7.832 0.002 6.891 1.00 94.94 292 ALA A CA 1
ATOM 2313 C C . ALA A 1 292 ? -7.735 1.505 6.595 1.00 94.94 292 ALA A C 1
ATOM 2315 O O . ALA A 1 292 ? -8.671 2.086 6.055 1.00 94.94 292 ALA A O 1
ATOM 2316 N N . GLU A 1 293 ? -6.590 2.119 6.909 1.00 95.06 293 GLU A N 1
ATOM 2317 C CA . GLU A 1 293 ? -6.312 3.530 6.633 1.00 95.06 293 GLU A CA 1
ATOM 2318 C C . GLU A 1 293 ? -6.391 3.822 5.128 1.00 95.06 293 GLU A C 1
ATOM 2320 O O . GLU A 1 293 ? -7.115 4.726 4.710 1.00 95.06 293 GLU A O 1
ATOM 2325 N N . THR A 1 294 ? -5.733 3.012 4.294 1.00 93.94 294 THR A N 1
ATOM 2326 C CA . THR A 1 294 ? -5.748 3.183 2.836 1.00 93.94 294 THR A CA 1
ATOM 2327 C C . THR A 1 294 ? -7.140 2.964 2.236 1.00 93.94 294 THR A C 1
ATOM 2329 O O . THR A 1 294 ? -7.597 3.782 1.437 1.00 93.94 294 THR A O 1
ATOM 2332 N N . LEU A 1 295 ? -7.848 1.903 2.635 1.00 95.12 295 LEU A N 1
ATOM 2333 C CA . LEU A 1 295 ? -9.190 1.601 2.127 1.00 95.12 295 LEU A CA 1
ATOM 2334 C C . LEU A 1 295 ? -10.214 2.664 2.544 1.00 95.12 295 LEU A C 1
ATOM 2336 O O . LEU A 1 295 ? -11.067 3.029 1.734 1.00 95.12 295 LEU A O 1
ATOM 2340 N N . ALA A 1 296 ? -10.119 3.183 3.772 1.00 95.00 296 ALA A N 1
ATOM 2341 C CA . ALA A 1 296 ? -10.990 4.247 4.261 1.00 95.00 296 ALA A CA 1
ATOM 2342 C C . ALA A 1 296 ? -10.691 5.597 3.585 1.00 95.00 296 ALA A C 1
ATOM 2344 O O . ALA A 1 296 ? -11.627 6.316 3.232 1.00 95.00 296 ALA A O 1
ATOM 2345 N N . CYS A 1 297 ? -9.417 5.919 3.314 1.00 92.94 297 CYS A N 1
ATOM 2346 C CA . CYS A 1 297 ? -9.039 7.132 2.575 1.00 92.94 297 CYS A CA 1
ATOM 2347 C C . CYS A 1 297 ? -9.684 7.199 1.180 1.00 92.94 297 CYS A C 1
ATOM 2349 O O . CYS A 1 297 ? -10.011 8.292 0.712 1.00 92.94 297 CYS A O 1
ATOM 2351 N N . ALA A 1 298 ? -9.908 6.046 0.535 1.00 93.94 298 ALA A N 1
ATOM 2352 C CA . ALA A 1 298 ? -10.499 5.973 -0.802 1.00 93.94 298 ALA A CA 1
ATOM 2353 C C . ALA A 1 298 ? -11.934 6.519 -0.869 1.00 93.94 298 ALA A C 1
ATOM 2355 O O . ALA A 1 298 ? -12.383 6.972 -1.924 1.00 93.94 298 ALA A O 1
ATOM 2356 N N . ALA A 1 299 ? -12.642 6.556 0.263 1.00 93.31 299 ALA A N 1
ATOM 2357 C CA . ALA A 1 299 ? -14.006 7.061 0.329 1.00 93.31 299 ALA A CA 1
ATOM 2358 C C . ALA A 1 299 ? -14.123 8.529 -0.113 1.00 93.31 299 ALA A C 1
ATOM 2360 O O . ALA A 1 299 ? -15.138 8.913 -0.696 1.00 93.31 299 ALA A O 1
ATOM 2361 N N . SER A 1 300 ? -13.098 9.361 0.103 1.00 88.25 300 SER A N 1
ATOM 2362 C CA . SER A 1 300 ? -13.140 10.772 -0.320 1.00 88.25 300 SER A CA 1
ATOM 2363 C C . SER A 1 300 ? -13.076 10.985 -1.825 1.00 88.25 300 SER A C 1
ATOM 2365 O O . SER A 1 300 ? -13.482 12.049 -2.304 1.00 88.25 300 SER A O 1
ATOM 2367 N N . CYS A 1 301 ? -12.591 9.989 -2.564 1.00 88.38 301 CYS A N 1
ATOM 2368 C CA . CYS A 1 301 ? -12.498 10.025 -4.018 1.00 88.38 301 CYS A CA 1
ATOM 2369 C C . CYS A 1 301 ? -13.845 9.740 -4.694 1.00 88.38 301 CYS A C 1
ATOM 2371 O O . CYS A 1 301 ? -14.030 10.077 -5.864 1.00 88.38 301 CYS A O 1
ATOM 2373 N N . ILE A 1 302 ? -14.797 9.139 -3.972 1.00 90.69 302 ILE A N 1
ATOM 2374 C CA . ILE A 1 302 ? -16.142 8.857 -4.476 1.00 90.69 302 ILE A CA 1
ATOM 2375 C C . ILE A 1 302 ? -16.888 10.186 -4.628 1.00 90.69 302 ILE A C 1
ATOM 2377 O O . ILE A 1 302 ? -17.015 10.952 -3.676 1.00 90.69 302 ILE A O 1
ATOM 2381 N N . LYS A 1 303 ? -17.361 10.503 -5.839 1.00 87.81 303 LYS A N 1
ATOM 2382 C CA . LYS A 1 303 ? -17.973 11.811 -6.142 1.00 87.81 303 LYS A CA 1
ATOM 2383 C C . LYS A 1 303 ? -19.302 12.034 -5.429 1.00 87.81 303 LYS A C 1
ATOM 2385 O O . LYS A 1 303 ? -19.545 13.152 -4.985 1.00 87.81 303 LYS A O 1
ATOM 2390 N N . ASP A 1 304 ? -20.115 10.997 -5.271 1.00 90.94 304 ASP A N 1
ATOM 2391 C CA . ASP A 1 304 ? -21.404 11.070 -4.582 1.00 90.94 304 ASP A CA 1
ATOM 2392 C C . ASP A 1 304 ? -21.235 10.939 -3.050 1.00 90.94 304 ASP A C 1
ATOM 2394 O O . ASP A 1 304 ? -20.609 9.981 -2.585 1.00 90.94 304 ASP A O 1
ATOM 2398 N N . PRO A 1 305 ? -21.699 11.913 -2.237 1.00 89.19 305 PRO A N 1
ATOM 2399 C CA . PRO A 1 305 ? -21.537 11.863 -0.784 1.00 89.19 305 PRO A CA 1
ATOM 2400 C C . PRO A 1 305 ? -22.285 10.698 -0.139 1.00 89.19 305 PRO A C 1
ATOM 2402 O O . PRO A 1 305 ? -21.761 10.130 0.816 1.00 89.19 305 PRO A O 1
ATOM 2405 N N . GLU A 1 306 ? -23.445 10.304 -0.661 1.00 91.81 306 GLU A N 1
ATOM 2406 C CA . GLU A 1 306 ? -24.207 9.181 -0.107 1.00 91.81 306 GLU A CA 1
ATOM 2407 C C . GLU A 1 306 ? -23.504 7.847 -0.379 1.00 91.81 306 GLU A C 1
ATOM 2409 O O . GLU A 1 306 ? -23.296 7.063 0.550 1.00 91.81 306 GLU A O 1
ATOM 2414 N N . ALA A 1 307 ? -23.020 7.623 -1.604 1.00 92.50 307 ALA A N 1
ATOM 2415 C CA . ALA A 1 307 ? -22.199 6.460 -1.935 1.00 92.50 307 ALA A CA 1
ATOM 2416 C C . ALA A 1 307 ? -20.882 6.414 -1.139 1.00 92.50 307 ALA A C 1
ATOM 2418 O O . ALA A 1 307 ? -20.452 5.338 -0.730 1.00 92.50 307 ALA A O 1
ATOM 2419 N N . SER A 1 308 ? -20.249 7.565 -0.882 1.00 93.12 308 SER A N 1
ATOM 2420 C CA . SER A 1 308 ? -19.042 7.663 -0.043 1.00 93.12 308 SER A CA 1
ATOM 2421 C C . SER A 1 308 ? -19.308 7.206 1.397 1.00 93.12 308 SER A C 1
ATOM 2423 O O . SER A 1 308 ? -18.545 6.420 1.966 1.00 93.12 308 SER A O 1
ATOM 2425 N N . VAL A 1 309 ? -20.433 7.651 1.966 1.00 92.62 309 VAL A N 1
ATOM 2426 C CA . VAL A 1 309 ? -20.907 7.247 3.296 1.00 92.62 309 VAL A CA 1
ATOM 2427 C C . VAL A 1 309 ? -21.221 5.752 3.329 1.00 92.62 309 VAL A C 1
ATOM 2429 O O . VAL A 1 309 ? -20.784 5.054 4.247 1.00 92.62 309 VAL A O 1
ATOM 2432 N N . GLN A 1 310 ? -21.949 5.250 2.328 1.00 93.56 310 GLN A N 1
ATOM 2433 C CA . GLN A 1 310 ? -22.329 3.842 2.252 1.00 93.56 310 GLN A CA 1
ATOM 2434 C C . GLN A 1 310 ? -21.102 2.936 2.113 1.00 93.56 310 GLN A C 1
ATOM 2436 O O . GLN A 1 310 ? -20.997 1.956 2.840 1.00 93.56 310 GLN A O 1
ATOM 2441 N N . TYR A 1 311 ? -20.127 3.313 1.283 1.00 95.25 311 TYR A N 1
ATOM 2442 C CA . TYR A 1 311 ? -18.865 2.587 1.137 1.00 95.25 311 TYR A CA 1
ATOM 2443 C C . TYR A 1 311 ? -18.132 2.414 2.478 1.00 95.25 311 TYR A C 1
ATOM 2445 O O . TYR A 1 311 ? -17.687 1.315 2.810 1.00 95.25 311 TYR A O 1
ATOM 2453 N N . LEU A 1 312 ? -18.035 3.474 3.290 1.00 95.00 312 LEU A N 1
ATOM 2454 C CA . LEU A 1 312 ? -17.409 3.376 4.615 1.00 95.00 312 LEU A CA 1
ATOM 2455 C C . LEU A 1 312 ? -18.223 2.532 5.591 1.00 95.00 312 LEU A C 1
ATOM 2457 O O . LEU A 1 312 ? -17.639 1.814 6.404 1.00 95.00 312 LEU A O 1
ATOM 2461 N N . ARG A 1 313 ? -19.553 2.606 5.514 1.00 94.38 313 ARG A N 1
ATOM 2462 C CA . ARG A 1 313 ? -20.443 1.772 6.324 1.00 94.38 313 ARG A CA 1
ATOM 2463 C C . ARG A 1 313 ? -20.282 0.294 5.971 1.00 94.38 313 ARG A C 1
ATOM 2465 O O . ARG A 1 313 ? -20.192 -0.523 6.880 1.00 94.38 313 ARG A O 1
ATOM 2472 N N . ASP A 1 314 ? -20.165 -0.037 4.691 1.00 94.56 314 ASP A N 1
ATOM 2473 C CA . ASP A 1 314 ? -19.949 -1.411 4.228 1.00 94.56 314 ASP A CA 1
ATOM 2474 C C . ASP A 1 314 ? -18.561 -1.934 4.625 1.00 94.56 314 ASP A C 1
ATOM 2476 O O . ASP A 1 314 ? -18.412 -3.101 4.988 1.00 94.56 314 ASP A O 1
ATOM 2480 N N . LEU A 1 315 ? -17.548 -1.062 4.616 1.00 94.94 315 LEU A N 1
ATOM 2481 C CA . LEU A 1 315 ? -16.179 -1.407 4.997 1.00 94.94 315 LEU A CA 1
ATOM 2482 C C . LEU A 1 315 ? -16.015 -1.600 6.514 1.00 94.94 315 LEU A C 1
ATOM 2484 O O . LEU A 1 315 ? -15.449 -2.599 6.960 1.00 94.94 315 LEU A O 1
ATOM 2488 N N . MET A 1 316 ? -16.472 -0.626 7.307 1.00 95.06 316 MET A N 1
ATOM 2489 C CA . MET A 1 316 ? -16.181 -0.541 8.745 1.00 95.06 316 MET A CA 1
ATOM 2490 C C . MET A 1 316 ? -17.344 -0.971 9.637 1.00 95.06 316 MET A C 1
ATOM 2492 O O . MET A 1 316 ? -17.110 -1.329 10.791 1.00 95.06 316 MET A O 1
ATOM 2496 N N . GLY A 1 317 ? -18.575 -0.986 9.126 1.00 93.94 317 GLY A N 1
ATOM 2497 C CA . GLY A 1 317 ? -19.757 -1.446 9.856 1.00 93.94 317 GLY A CA 1
ATOM 2498 C C . GLY A 1 317 ? -19.608 -2.875 10.385 1.00 93.94 317 GLY A C 1
ATOM 2499 O O . GLY A 1 317 ? -19.776 -3.067 11.588 1.00 93.94 317 GLY A O 1
ATOM 2500 N N . PRO A 1 318 ? -19.203 -3.863 9.560 1.00 93.69 318 PRO A N 1
ATOM 2501 C CA . PRO A 1 318 ? -18.956 -5.228 10.031 1.00 93.69 318 PRO A CA 1
ATOM 2502 C C . PRO A 1 318 ? -17.857 -5.316 11.099 1.00 93.69 318 PRO A C 1
ATOM 2504 O O . PRO A 1 318 ? -17.970 -6.095 12.042 1.00 93.69 318 PRO A O 1
ATOM 2507 N N . VAL A 1 319 ? -16.810 -4.489 10.995 1.00 93.44 319 VAL A N 1
ATOM 2508 C CA . VAL A 1 319 ? -15.703 -4.449 11.969 1.00 93.44 319 VAL A CA 1
ATOM 2509 C C . VAL A 1 319 ? -16.185 -3.904 13.317 1.00 93.44 319 VAL A C 1
ATOM 2511 O O . VAL A 1 319 ? -15.922 -4.508 14.357 1.00 93.44 319 VAL A O 1
ATOM 2514 N N . ALA A 1 320 ? -16.915 -2.786 13.303 1.00 94.56 320 ALA A N 1
ATOM 2515 C CA . ALA A 1 320 ? -17.489 -2.185 14.503 1.00 94.56 320 ALA A CA 1
ATOM 2516 C C . ALA A 1 320 ? -18.547 -3.097 15.143 1.00 94.56 320 ALA A C 1
ATOM 2518 O O . ALA A 1 320 ? -18.513 -3.316 16.354 1.00 94.56 320 ALA A O 1
ATOM 2519 N N . GLY A 1 321 ? -19.433 -3.682 14.330 1.00 93.94 321 GLY A N 1
ATOM 2520 C CA . GLY A 1 321 ? -20.447 -4.641 14.768 1.00 93.94 321 GLY A CA 1
ATOM 2521 C C . GLY A 1 321 ? -19.829 -5.864 15.437 1.00 93.94 321 GLY A C 1
ATOM 2522 O O . GLY A 1 321 ? -20.187 -6.181 16.565 1.00 93.94 321 GLY A O 1
ATOM 2523 N N . CYS A 1 322 ? -18.811 -6.468 14.817 1.00 92.56 322 CYS A N 1
ATOM 2524 C CA . CYS A 1 322 ? -18.093 -7.606 15.390 1.00 92.56 322 CYS A CA 1
ATOM 2525 C C . CYS A 1 322 ? -17.449 -7.267 16.747 1.00 92.56 322 CYS A C 1
ATOM 2527 O O . CYS A 1 322 ? -17.488 -8.079 17.672 1.00 92.56 322 CYS A O 1
ATOM 2529 N N . LEU A 1 323 ? -16.898 -6.059 16.923 1.00 93.69 323 LEU A N 1
ATOM 2530 C CA . LEU A 1 323 ? -16.363 -5.638 18.222 1.00 93.69 323 LEU A CA 1
ATOM 2531 C C . LEU A 1 323 ? -17.470 -5.506 19.283 1.00 93.69 323 LEU A C 1
ATOM 2533 O O . LEU A 1 323 ? -17.283 -5.939 20.420 1.00 93.69 323 LEU A O 1
ATOM 2537 N N . VAL A 1 324 ? -18.618 -4.926 18.921 1.00 95.44 324 VAL A N 1
ATOM 2538 C CA . VAL A 1 324 ? -19.777 -4.766 19.818 1.00 95.44 324 VAL A CA 1
ATOM 2539 C C . VAL A 1 324 ? -20.375 -6.120 20.204 1.00 95.44 324 VAL A C 1
ATOM 2541 O O . VAL A 1 324 ? -20.637 -6.371 21.382 1.00 95.44 324 VAL A O 1
ATOM 2544 N N . GLU A 1 325 ? -20.545 -7.020 19.240 1.00 93.75 325 GLU A N 1
ATOM 2545 C CA . GLU A 1 325 ? -21.006 -8.390 19.472 1.00 93.75 325 GLU A CA 1
ATOM 2546 C C . GLU A 1 325 ? -20.053 -9.127 20.415 1.00 93.75 325 GLU A C 1
ATOM 2548 O O . GLU A 1 325 ? -20.485 -9.691 21.416 1.00 93.75 325 GLU A O 1
ATOM 2553 N N . ASN A 1 326 ? -18.741 -9.038 20.181 1.00 90.31 326 ASN A N 1
ATOM 2554 C CA . ASN A 1 326 ? -17.763 -9.667 21.065 1.00 90.31 326 ASN A CA 1
ATOM 2555 C C . ASN A 1 326 ? -17.753 -9.068 22.476 1.00 90.31 326 ASN A C 1
ATOM 2557 O O . ASN A 1 326 ? -17.621 -9.816 23.441 1.00 90.31 326 ASN A O 1
ATOM 2561 N N . ALA A 1 327 ? -17.935 -7.755 22.620 1.00 92.19 327 ALA A N 1
ATOM 2562 C CA . ALA A 1 327 ? -18.014 -7.106 23.929 1.00 92.19 327 ALA A CA 1
ATOM 2563 C C . ALA A 1 327 ? -19.293 -7.466 24.710 1.00 92.19 327 ALA A C 1
ATOM 2565 O O . ALA A 1 327 ? -19.287 -7.443 25.940 1.00 92.19 327 ALA A O 1
ATOM 2566 N N . SER A 1 328 ? -20.380 -7.804 24.009 1.00 91.75 328 SER A N 1
ATOM 2567 C CA . SER A 1 328 ? -21.684 -8.141 24.605 1.00 91.75 328 SER A CA 1
ATOM 2568 C C . SER A 1 328 ? -21.875 -9.632 24.902 1.00 91.75 328 SER A C 1
ATOM 2570 O O . SER A 1 328 ? -22.870 -10.018 25.520 1.00 91.75 328 SER A O 1
ATOM 2572 N N . ARG A 1 329 ? -20.913 -10.480 24.523 1.00 90.50 329 ARG A N 1
ATOM 2573 C CA . ARG A 1 329 ? -20.918 -11.917 24.812 1.00 90.50 329 ARG A CA 1
ATOM 2574 C C . ARG A 1 329 ? -20.983 -12.208 26.312 1.00 90.50 329 ARG A C 1
ATOM 2576 O O . ARG A 1 329 ? -20.134 -11.770 27.089 1.00 90.50 329 ARG A O 1
ATOM 2583 N N . SER A 1 330 ? -21.937 -13.044 26.717 1.00 88.31 330 SER A N 1
ATOM 2584 C CA . SER A 1 330 ? -22.092 -13.468 28.115 1.00 88.31 330 SER A CA 1
ATOM 2585 C C . SER A 1 330 ? -20.904 -14.285 28.629 1.00 88.31 330 SER A C 1
ATOM 2587 O O . SER A 1 330 ? -20.574 -14.228 29.812 1.00 88.31 330 SER A O 1
ATOM 2589 N N . ASP A 1 331 ? -20.246 -15.033 27.744 1.00 90.06 331 ASP A N 1
ATOM 2590 C CA . ASP A 1 331 ? -19.086 -15.868 28.049 1.00 90.06 331 ASP A CA 1
ATOM 2591 C C . ASP A 1 331 ? -17.753 -15.108 27.962 1.00 90.06 331 ASP A C 1
ATOM 2593 O O . ASP A 1 331 ? -16.715 -15.688 28.288 1.00 90.06 331 ASP A O 1
ATOM 2597 N N . LEU A 1 332 ? -17.753 -13.817 27.596 1.00 90.12 332 LEU A N 1
ATOM 2598 C CA . LEU A 1 332 ? -16.537 -13.037 27.337 1.00 90.12 332 LEU A CA 1
ATOM 2599 C C . LEU A 1 332 ? -15.519 -13.137 28.477 1.00 90.12 332 LEU A C 1
ATOM 2601 O O . LEU A 1 332 ? -14.348 -13.387 28.230 1.00 90.12 332 LEU A O 1
ATOM 2605 N N 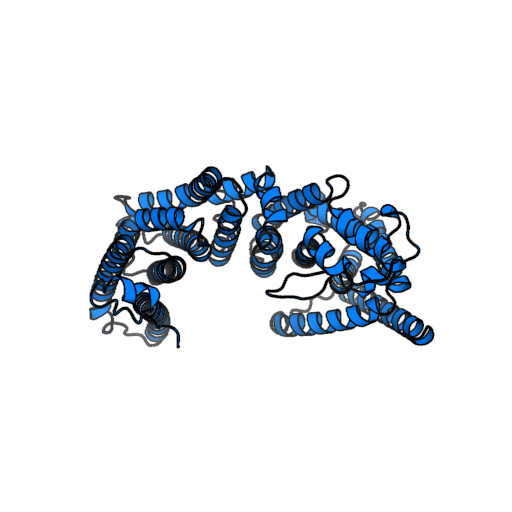. LYS A 1 333 ? -15.954 -13.025 29.738 1.00 88.94 333 LYS A N 1
ATOM 2606 C CA . LYS A 1 333 ? -15.054 -13.128 30.905 1.00 88.94 333 LYS A CA 1
ATOM 2607 C C . LYS A 1 333 ? -14.331 -14.475 31.000 1.00 88.94 333 LYS A C 1
ATOM 2609 O O . LYS A 1 333 ? -13.238 -14.527 31.551 1.00 88.94 333 LYS A O 1
ATOM 2614 N N . SER A 1 334 ? -14.938 -15.546 30.493 1.00 88.81 334 SER A N 1
ATOM 2615 C CA . SER A 1 334 ? -14.348 -16.888 30.495 1.00 88.81 334 SER A CA 1
ATOM 2616 C C . SER A 1 334 ? -13.401 -17.116 29.316 1.00 88.81 334 SER A C 1
ATOM 2618 O O . SER A 1 334 ? -12.362 -17.750 29.483 1.00 88.81 334 SER A O 1
ATOM 2620 N N . VAL A 1 335 ? -13.714 -16.549 28.146 1.00 90.81 335 VAL A N 1
ATOM 2621 C CA . VAL A 1 335 ? -12.927 -16.737 26.915 1.00 90.81 335 VAL A CA 1
ATOM 2622 C C . VAL A 1 335 ? -11.885 -15.641 26.679 1.00 90.81 335 VAL A C 1
ATOM 2624 O O . VAL A 1 335 ? -10.989 -15.826 25.867 1.00 90.81 335 VAL A O 1
ATOM 2627 N N . ALA A 1 336 ? -11.940 -14.519 27.405 1.00 89.00 336 ALA A N 1
ATOM 2628 C CA . ALA A 1 336 ? -11.052 -13.364 27.222 1.00 89.00 336 ALA A CA 1
ATOM 2629 C C . ALA A 1 336 ? -9.563 -13.672 27.443 1.00 89.00 336 ALA A C 1
ATOM 2631 O O . ALA A 1 336 ? -8.708 -12.904 27.016 1.00 89.00 336 ALA A O 1
ATOM 2632 N N . HIS A 1 337 ? -9.238 -14.780 28.107 1.00 88.31 337 HIS A N 1
ATOM 2633 C CA . HIS A 1 337 ? -7.859 -15.234 28.288 1.00 88.31 337 HIS A CA 1
ATOM 2634 C C . HIS A 1 337 ? -7.323 -16.049 27.105 1.00 88.31 337 HIS A C 1
ATOM 2636 O O . HIS A 1 337 ? -6.123 -16.309 27.054 1.00 88.31 337 HIS A O 1
ATOM 2642 N N . GLN A 1 338 ? -8.184 -16.471 26.175 1.00 91.62 338 GLN A N 1
ATOM 2643 C CA . GLN A 1 338 ? -7.767 -17.254 25.017 1.00 91.62 338 GLN A CA 1
ATOM 2644 C C . GLN A 1 338 ? -6.977 -16.374 24.035 1.00 91.62 338 GLN A C 1
ATOM 2646 O O . GLN A 1 338 ? -7.435 -15.273 23.706 1.00 91.62 338 GLN A O 1
ATOM 2651 N N . PRO A 1 339 ? -5.824 -16.853 23.531 1.00 89.31 339 PRO A N 1
ATOM 2652 C CA . PRO A 1 339 ? -4.960 -16.073 22.646 1.00 89.31 339 PRO A CA 1
ATOM 2653 C C . PRO A 1 339 ? -5.675 -15.675 21.351 1.00 89.31 339 PRO A C 1
ATOM 2655 O O . PRO A 1 339 ? -5.528 -14.541 20.910 1.00 89.31 339 PRO A O 1
ATOM 2658 N N . ASP A 1 340 ? -6.521 -16.548 20.799 1.00 89.44 340 ASP A N 1
ATOM 2659 C CA . ASP A 1 340 ? -7.273 -16.269 19.570 1.00 89.44 340 ASP A CA 1
ATOM 2660 C C . ASP A 1 340 ? -8.266 -15.114 19.753 1.00 89.44 340 ASP A C 1
ATOM 2662 O O . ASP A 1 340 ? -8.410 -14.257 18.882 1.00 89.44 340 ASP A O 1
ATOM 2666 N N . VAL A 1 341 ? -8.922 -15.047 20.918 1.00 91.06 341 VAL A N 1
ATOM 2667 C CA . VAL A 1 341 ? -9.872 -13.976 21.249 1.00 91.06 341 VAL A CA 1
ATOM 2668 C C . VAL A 1 341 ? -9.128 -12.661 21.486 1.00 91.06 341 VAL A C 1
ATOM 2670 O O . VAL A 1 341 ? -9.564 -11.620 20.996 1.00 91.06 341 VAL A O 1
ATOM 2673 N N . ILE A 1 342 ? -7.991 -12.698 22.191 1.00 92.06 342 ILE A N 1
ATOM 2674 C CA . ILE A 1 342 ? -7.112 -11.531 22.385 1.00 92.06 342 ILE A CA 1
ATOM 2675 C C . ILE A 1 342 ? -6.643 -10.996 21.030 1.00 92.06 342 ILE A C 1
ATOM 2677 O O . ILE A 1 342 ? -6.840 -9.817 20.729 1.00 92.06 342 ILE A O 1
ATOM 2681 N N . TYR A 1 343 ? -6.086 -11.872 20.193 1.00 90.06 343 TYR A N 1
ATOM 2682 C CA . TYR A 1 343 ? -5.612 -11.535 18.857 1.00 90.06 343 TYR A CA 1
ATOM 2683 C C . TYR A 1 343 ? -6.731 -10.928 18.011 1.00 90.06 343 TYR A C 1
ATOM 2685 O O . TYR A 1 343 ? -6.536 -9.891 17.375 1.00 90.06 343 TYR A O 1
ATOM 2693 N N . MET A 1 344 ? -7.928 -11.517 18.058 1.00 91.00 344 MET A N 1
ATOM 2694 C CA . MET A 1 344 ? -9.082 -11.013 17.329 1.00 91.00 344 MET A CA 1
ATOM 2695 C C . MET A 1 344 ? -9.481 -9.601 17.769 1.00 91.00 344 MET A C 1
ATOM 2697 O O . MET A 1 344 ? -9.663 -8.726 16.920 1.00 91.00 344 MET A O 1
ATOM 2701 N N . VAL A 1 345 ? -9.578 -9.347 19.076 1.00 93.12 345 VAL A N 1
ATOM 2702 C CA . VAL A 1 345 ? -9.897 -8.011 19.605 1.00 93.12 345 VAL A CA 1
ATOM 2703 C C . VAL A 1 345 ? -8.824 -6.996 19.197 1.00 93.12 345 VAL A C 1
ATOM 2705 O O . VAL A 1 345 ? -9.165 -5.916 18.714 1.00 93.12 345 VAL A O 1
ATOM 2708 N N . CYS A 1 346 ? -7.538 -7.343 19.308 1.00 93.56 346 CYS A N 1
ATOM 2709 C CA . CYS A 1 346 ? -6.436 -6.484 18.865 1.00 93.56 346 CYS A CA 1
ATOM 2710 C C . CYS A 1 346 ? -6.516 -6.159 17.365 1.00 93.56 346 CYS A C 1
ATOM 2712 O O . CYS A 1 346 ? -6.339 -5.005 16.972 1.00 93.56 346 CYS A O 1
ATOM 2714 N N . CYS A 1 347 ? -6.837 -7.145 16.527 1.00 92.31 347 CYS A N 1
ATOM 2715 C CA . CYS A 1 347 ? -7.022 -6.965 15.088 1.00 92.31 347 CYS A CA 1
ATOM 2716 C C . CYS A 1 347 ? -8.179 -6.008 14.772 1.00 92.31 347 CYS A C 1
ATOM 2718 O O . CYS A 1 347 ? -8.009 -5.061 14.002 1.00 92.31 347 CYS A O 1
ATOM 2720 N N . LEU A 1 348 ? -9.339 -6.191 15.412 1.00 94.06 348 LEU A N 1
ATOM 2721 C CA . LEU A 1 348 ? -10.481 -5.283 15.260 1.00 94.06 348 LEU A CA 1
ATOM 2722 C C . LEU A 1 348 ? -10.112 -3.849 15.674 1.00 94.06 348 LEU A C 1
ATOM 2724 O O . LEU A 1 348 ? -10.401 -2.908 14.935 1.00 94.06 348 LEU A O 1
ATOM 2728 N N . LEU A 1 349 ? -9.410 -3.679 16.799 1.00 95.69 349 LEU A N 1
ATOM 2729 C CA . LEU A 1 349 ? -8.946 -2.369 17.266 1.00 95.69 349 LEU A CA 1
ATOM 2730 C C . LEU A 1 349 ? -7.962 -1.713 16.288 1.00 95.69 349 LEU A C 1
ATOM 2732 O O . LEU A 1 349 ? -8.107 -0.527 16.000 1.00 95.69 349 LEU A O 1
ATOM 2736 N N . GLU A 1 350 ? -7.001 -2.452 15.727 1.00 95.38 350 GLU A N 1
ATOM 2737 C CA . GLU A 1 350 ? -6.058 -1.906 14.736 1.00 95.38 350 GLU A CA 1
ATOM 2738 C C . GLU A 1 350 ? -6.761 -1.490 13.431 1.00 95.38 350 GLU A C 1
ATOM 2740 O O . GLU A 1 350 ? -6.423 -0.454 12.850 1.00 95.38 350 GLU A O 1
ATOM 2745 N N . ARG A 1 351 ? -7.795 -2.221 12.995 1.00 95.12 351 ARG A N 1
ATOM 2746 C CA . ARG A 1 351 ? -8.623 -1.822 11.841 1.00 95.12 351 ARG A CA 1
ATOM 2747 C C . ARG A 1 351 ? -9.392 -0.531 12.112 1.00 95.12 351 ARG A C 1
ATOM 2749 O O . ARG A 1 351 ? -9.343 0.392 11.299 1.00 95.12 351 ARG A O 1
ATOM 2756 N N . LEU A 1 352 ? -10.059 -0.435 13.264 1.00 95.94 352 LEU A N 1
ATOM 2757 C CA . LEU A 1 352 ? -10.763 0.785 13.681 1.00 95.94 352 LEU A CA 1
ATOM 2758 C C . LEU A 1 352 ? -9.798 1.971 13.787 1.00 95.94 352 LEU A C 1
ATOM 2760 O O . LEU A 1 352 ? -10.119 3.085 13.381 1.00 95.94 352 LEU A O 1
ATOM 2764 N N . ARG A 1 353 ? -8.583 1.716 14.270 1.00 96.12 353 ARG A N 1
ATOM 2765 C CA . ARG A 1 353 ? -7.512 2.704 14.393 1.00 96.12 353 ARG A CA 1
ATOM 2766 C C . ARG A 1 353 ? -7.019 3.208 13.038 1.00 96.12 353 ARG A C 1
ATOM 2768 O O . ARG A 1 353 ? -6.746 4.395 12.897 1.00 96.12 353 ARG A O 1
ATOM 2775 N N . GLY A 1 354 ? -6.931 2.342 12.031 1.00 95.44 354 GLY A N 1
ATOM 2776 C CA . GLY A 1 354 ? -6.630 2.768 10.663 1.00 95.44 354 GLY A CA 1
ATOM 2777 C C . GLY A 1 354 ? -7.731 3.653 10.080 1.00 95.44 354 GLY A C 1
ATOM 2778 O O . GLY A 1 354 ? -7.436 4.717 9.543 1.00 95.44 354 GLY A O 1
ATOM 2779 N N . ALA A 1 355 ? -8.998 3.279 10.279 1.00 95.44 355 ALA A N 1
ATOM 2780 C CA . ALA A 1 355 ? -10.136 4.094 9.851 1.00 95.44 355 ALA A CA 1
ATOM 2781 C C . ALA A 1 355 ? -10.179 5.465 10.551 1.00 95.44 355 ALA A C 1
ATOM 2783 O O . ALA A 1 355 ? -10.413 6.477 9.898 1.00 95.44 355 ALA A O 1
ATOM 2784 N N . ALA A 1 356 ? -9.880 5.516 11.853 1.00 94.81 356 ALA A N 1
ATOM 2785 C CA . ALA A 1 356 ? -9.760 6.763 12.608 1.00 94.81 356 ALA A CA 1
ATOM 2786 C C . ALA A 1 356 ? -8.696 7.707 12.016 1.00 94.81 356 ALA A C 1
ATOM 2788 O O . ALA A 1 356 ? -8.957 8.896 11.830 1.00 94.81 356 ALA A O 1
ATOM 2789 N N . ARG A 1 357 ? -7.526 7.173 11.646 1.00 93.81 357 ARG A N 1
ATOM 2790 C CA . ARG A 1 357 ? -6.430 7.945 11.028 1.00 93.81 357 ARG A CA 1
ATOM 2791 C C . ARG A 1 357 ? -6.745 8.422 9.609 1.00 93.81 357 ARG A C 1
ATOM 2793 O O . ARG A 1 357 ? -6.184 9.416 9.168 1.00 93.81 357 ARG A O 1
ATOM 2800 N N . ALA A 1 358 ? -7.665 7.752 8.922 1.00 93.75 358 ALA A N 1
ATOM 2801 C CA . ALA A 1 358 ? -8.146 8.134 7.597 1.00 93.75 358 ALA A CA 1
ATOM 2802 C C . ALA A 1 358 ? -9.265 9.194 7.623 1.00 93.75 358 ALA A C 1
ATOM 2804 O O . ALA A 1 358 ? -9.888 9.454 6.589 1.00 93.75 358 ALA A O 1
ATOM 2805 N N . THR A 1 359 ? -9.554 9.794 8.785 1.00 92.94 359 THR A N 1
ATOM 2806 C CA . THR A 1 359 ? -10.600 10.815 8.904 1.00 92.94 359 THR A CA 1
ATOM 2807 C C . THR A 1 359 ? -10.293 12.015 8.011 1.00 92.94 359 THR A C 1
ATOM 2809 O O . THR A 1 359 ? -9.218 12.607 8.062 1.00 92.94 359 THR A O 1
ATOM 2812 N N . GLN A 1 360 ? -11.268 12.385 7.187 1.00 89.88 360 GLN A N 1
ATOM 2813 C CA . GLN A 1 360 ? -11.221 13.538 6.295 1.00 89.88 360 GLN A CA 1
ATOM 2814 C C . GLN A 1 360 ? -12.533 14.323 6.441 1.00 89.88 360 GLN A C 1
ATOM 2816 O O . GLN A 1 360 ? -13.542 13.732 6.832 1.00 89.88 360 GLN A O 1
ATOM 2821 N N . PRO A 1 361 ? -12.584 15.620 6.073 1.00 88.19 361 PRO A N 1
ATOM 2822 C CA . PRO A 1 361 ? -13.754 16.470 6.331 1.00 88.19 361 PRO A CA 1
ATOM 2823 C C . PRO A 1 361 ? -15.081 15.876 5.834 1.00 88.19 361 PRO A C 1
ATOM 2825 O O . PRO A 1 361 ? -16.120 16.018 6.465 1.00 88.19 361 PRO A O 1
ATOM 2828 N N . ARG A 1 362 ? -15.041 15.170 4.699 1.00 86.31 362 ARG A N 1
ATOM 2829 C CA . ARG A 1 362 ? -16.217 14.553 4.078 1.00 86.31 362 ARG A CA 1
ATOM 2830 C C . ARG A 1 362 ? -16.688 13.275 4.776 1.00 86.31 362 ARG A C 1
ATOM 2832 O O . ARG A 1 362 ? -17.877 12.980 4.774 1.00 86.31 362 ARG A O 1
ATOM 2839 N N . THR A 1 363 ? -15.756 12.492 5.305 1.00 89.62 363 THR A N 1
ATOM 2840 C CA . THR A 1 363 ? -16.006 11.155 5.868 1.00 89.62 363 THR A CA 1
ATOM 2841 C C . THR A 1 363 ? -16.151 11.180 7.385 1.00 89.62 363 THR A C 1
ATOM 2843 O O . THR A 1 363 ? -16.545 10.182 7.989 1.00 89.62 363 THR A O 1
ATOM 2846 N N . GLN A 1 364 ? -15.860 12.329 7.996 1.00 92.38 364 GLN A N 1
ATOM 2847 C CA . GLN A 1 364 ? -15.782 12.509 9.433 1.00 92.38 364 GLN A CA 1
ATOM 2848 C C . GLN A 1 364 ? -17.035 12.041 10.168 1.00 92.38 364 GLN A C 1
ATOM 2850 O O . GLN A 1 364 ? -16.910 11.203 11.056 1.00 92.38 364 GLN A O 1
ATOM 2855 N N . LYS A 1 365 ? -18.223 12.500 9.764 1.00 91.56 365 LYS A N 1
ATOM 2856 C CA . LYS A 1 365 ? -19.477 12.176 10.456 1.00 91.56 365 LYS A CA 1
ATOM 2857 C C . LYS A 1 365 ? -19.724 10.667 10.566 1.00 91.56 365 LYS A C 1
ATOM 2859 O O . LYS A 1 365 ? -20.076 10.167 11.627 1.00 91.56 365 LYS A O 1
ATOM 2864 N N . VAL A 1 366 ? -19.469 9.927 9.487 1.00 93.50 366 VAL A N 1
ATOM 2865 C CA . VAL A 1 366 ? -19.650 8.464 9.445 1.00 93.50 366 VAL A CA 1
ATOM 2866 C C . VAL A 1 366 ? -18.653 7.760 10.361 1.00 93.50 366 VAL A C 1
ATOM 2868 O O . VAL A 1 366 ? -19.004 6.818 11.069 1.00 93.50 366 VAL A O 1
ATOM 2871 N N . LEU A 1 367 ? -17.401 8.222 10.364 1.00 94.06 367 LEU A N 1
ATOM 2872 C CA . LEU A 1 367 ? -16.360 7.677 11.232 1.00 94.06 367 LEU A CA 1
ATOM 2873 C C . LEU A 1 367 ? -16.615 8.022 12.706 1.00 94.06 367 LEU A C 1
ATOM 2875 O O . LEU A 1 367 ? -16.342 7.190 13.571 1.00 94.06 367 LEU A O 1
ATOM 2879 N N . PHE A 1 368 ? -17.197 9.189 12.994 1.00 94.00 368 PHE A N 1
ATOM 2880 C CA . PHE A 1 368 ? -17.631 9.560 14.336 1.00 94.00 368 PHE A CA 1
ATOM 2881 C C . PHE A 1 368 ? -18.784 8.678 14.825 1.00 94.00 368 PHE A C 1
ATOM 2883 O O . PHE A 1 368 ? -18.694 8.120 15.916 1.00 94.00 368 PHE A O 1
ATOM 2890 N N . GLU A 1 369 ? -19.828 8.481 14.012 1.00 93.62 369 GLU A N 1
ATOM 2891 C CA . GLU A 1 369 ? -20.957 7.586 14.318 1.00 93.62 369 GLU A CA 1
ATOM 2892 C C . GLU A 1 369 ? -20.486 6.144 14.583 1.00 93.62 369 GLU A C 1
ATOM 2894 O O . GLU A 1 369 ? -20.932 5.491 15.534 1.00 93.62 369 GLU A O 1
ATOM 2899 N N . MET A 1 370 ? -19.529 5.662 13.786 1.00 94.19 370 MET A N 1
ATOM 2900 C CA . MET A 1 370 ? -18.874 4.371 13.997 1.00 94.19 370 MET A CA 1
ATOM 2901 C C . MET A 1 370 ? -18.139 4.328 15.345 1.00 94.19 370 MET A C 1
ATOM 2903 O O . MET A 1 370 ? -18.357 3.405 16.133 1.00 94.19 370 MET A O 1
ATOM 2907 N N . GLY A 1 371 ? -17.321 5.342 15.647 1.00 92.88 371 GLY A N 1
ATOM 2908 C CA . GLY A 1 371 ? -16.601 5.437 16.917 1.00 92.88 371 GLY A CA 1
ATOM 2909 C C . GLY A 1 371 ? -17.547 5.483 18.115 1.00 92.88 371 GLY A C 1
ATOM 2910 O O . GLY A 1 371 ? -17.368 4.738 19.077 1.00 92.88 371 GLY A O 1
ATOM 2911 N N . HIS A 1 372 ? -18.609 6.281 18.023 1.00 93.56 372 HIS A N 1
ATOM 2912 C CA . HIS A 1 372 ? -19.664 6.372 19.028 1.00 93.56 372 HIS A CA 1
ATOM 2913 C C . HIS A 1 372 ? -20.330 5.013 19.292 1.00 93.56 372 HIS A C 1
ATOM 2915 O O . HIS A 1 372 ? -20.542 4.641 20.446 1.00 93.56 372 HIS A O 1
ATOM 2921 N N . THR A 1 373 ? -20.593 4.233 18.240 1.00 94.88 373 THR A N 1
ATOM 2922 C CA . THR A 1 373 ? -21.196 2.892 18.348 1.00 94.88 373 THR A CA 1
ATOM 2923 C C . THR A 1 373 ? -20.336 1.931 19.175 1.00 94.88 373 THR A C 1
ATOM 2925 O O . THR A 1 373 ? -20.871 1.115 19.925 1.00 94.88 373 THR A O 1
ATOM 2928 N N . VAL A 1 374 ? -19.005 2.042 19.098 1.00 96.25 374 VAL A N 1
ATOM 2929 C CA . VAL A 1 374 ? -18.087 1.152 19.830 1.00 96.25 374 VAL A CA 1
ATOM 2930 C C . VAL A 1 374 ? -17.684 1.670 21.215 1.00 96.25 374 VAL A C 1
ATOM 2932 O O . VAL A 1 374 ? -17.149 0.892 22.002 1.00 96.25 374 VAL A O 1
ATOM 2935 N N . MET A 1 375 ? -17.950 2.936 21.565 1.00 95.00 375 MET A N 1
ATOM 2936 C CA . MET A 1 375 ? -17.495 3.551 22.828 1.00 95.00 375 MET A CA 1
ATOM 2937 C C . MET A 1 375 ? -17.862 2.727 24.069 1.00 95.00 375 MET A C 1
ATOM 2939 O O . MET A 1 375 ? -16.989 2.400 24.870 1.00 95.00 375 MET A O 1
ATOM 2943 N N . ASN A 1 376 ? -19.131 2.339 24.229 1.00 95.06 376 ASN A N 1
ATOM 2944 C CA . ASN A 1 376 ? -19.549 1.550 25.395 1.00 95.06 376 ASN A CA 1
ATOM 2945 C C . ASN A 1 376 ? -18.862 0.177 25.433 1.00 95.06 376 ASN A C 1
ATOM 2947 O O . ASN A 1 376 ? -18.393 -0.245 26.489 1.00 95.06 376 ASN A O 1
ATOM 2951 N N . SER A 1 377 ? -18.727 -0.475 24.277 1.00 95.94 377 SER A N 1
ATOM 2952 C CA . SER A 1 377 ? -18.026 -1.753 24.139 1.00 95.94 377 SER A CA 1
ATOM 2953 C C . SER A 1 377 ? -16.559 -1.648 24.554 1.00 95.94 377 SER A C 1
ATOM 2955 O O . SER A 1 377 ? -16.050 -2.541 25.224 1.00 95.94 377 SER A O 1
ATOM 2957 N N . LEU A 1 378 ? -15.881 -0.540 24.236 1.00 96.06 378 LEU A N 1
ATOM 2958 C CA . LEU A 1 378 ? -14.501 -0.296 24.669 1.00 96.06 378 LEU A CA 1
ATOM 2959 C C . LEU A 1 378 ? -14.381 -0.181 26.192 1.00 96.06 378 LEU A C 1
ATOM 2961 O O . LEU A 1 378 ? -13.413 -0.692 26.753 1.00 96.06 378 LEU A O 1
ATOM 2965 N N . LEU A 1 379 ? -15.356 0.440 26.867 1.00 94.56 379 LEU A N 1
ATOM 2966 C CA . LEU A 1 379 ? -15.381 0.498 28.334 1.00 94.56 379 LEU A CA 1
ATOM 2967 C C . LEU A 1 379 ? -15.549 -0.906 28.933 1.00 94.56 379 LEU A C 1
ATOM 2969 O O . LEU A 1 379 ? -14.797 -1.281 29.829 1.00 94.56 379 LEU A O 1
ATOM 2973 N N . THR A 1 380 ? -16.466 -1.714 28.390 1.00 94.38 380 THR A N 1
ATOM 2974 C CA . THR A 1 380 ? -16.661 -3.110 28.819 1.00 94.38 380 THR A CA 1
ATOM 2975 C C . THR A 1 380 ? -15.408 -3.957 28.596 1.00 94.38 380 THR A C 1
ATOM 2977 O O . THR A 1 380 ? -14.994 -4.700 29.487 1.00 94.38 380 THR A O 1
ATOM 2980 N N . LEU A 1 381 ? -14.757 -3.826 27.438 1.00 94.06 381 LEU A N 1
ATOM 2981 C CA . LEU A 1 381 ? -13.507 -4.531 27.148 1.00 94.06 381 LEU A CA 1
ATOM 2982 C C . LEU A 1 381 ? -12.393 -4.099 28.110 1.00 94.06 381 LEU A C 1
ATOM 2984 O O . LEU A 1 381 ? -11.682 -4.952 28.634 1.00 94.06 381 LEU A O 1
ATOM 2988 N N . LEU A 1 382 ? -12.277 -2.806 28.420 1.00 92.50 382 LEU A N 1
ATOM 2989 C CA . LEU A 1 382 ? -11.299 -2.303 29.387 1.00 92.50 382 LEU A CA 1
ATOM 2990 C C . LEU A 1 382 ? -11.502 -2.898 30.795 1.00 92.50 382 LEU A C 1
ATOM 2992 O O . LEU A 1 382 ? -10.527 -3.147 31.508 1.00 92.50 382 LEU A O 1
ATOM 2996 N N . GLU A 1 383 ? -12.750 -3.161 31.192 1.00 92.06 383 GLU A N 1
ATOM 2997 C CA . GLU A 1 383 ? -13.077 -3.829 32.457 1.00 92.06 383 GLU A CA 1
ATOM 2998 C C . GLU A 1 383 ? -12.723 -5.316 32.468 1.00 92.06 383 GLU A C 1
ATOM 3000 O O . GLU A 1 383 ? -12.143 -5.816 33.440 1.00 92.06 383 GLU A O 1
ATOM 3005 N N . VAL A 1 384 ? -13.044 -6.034 31.391 1.00 92.00 384 VAL A N 1
ATOM 3006 C CA . VAL A 1 384 ? -12.788 -7.477 31.295 1.00 92.00 384 VAL A CA 1
ATOM 3007 C C . VAL A 1 384 ? -11.292 -7.766 31.138 1.00 92.00 384 VAL A C 1
ATOM 3009 O O . VAL A 1 384 ? -10.751 -8.628 31.833 1.00 92.00 384 VAL A O 1
ATOM 3012 N N . TYR A 1 385 ? -10.596 -7.004 30.295 1.00 90.31 385 TYR A N 1
ATOM 3013 C CA . TYR A 1 385 ? -9.182 -7.199 29.965 1.00 90.31 385 TYR A CA 1
ATOM 3014 C C . TYR A 1 385 ? -8.215 -6.512 30.939 1.00 90.31 385 TYR A C 1
ATOM 3016 O O . TYR A 1 385 ? -7.044 -6.330 30.620 1.00 90.31 385 TYR A O 1
ATOM 3024 N N . LYS A 1 386 ? -8.639 -6.199 32.170 1.00 86.19 386 LYS A N 1
ATOM 3025 C CA . LYS A 1 386 ? -7.831 -5.501 33.196 1.00 86.19 386 LYS A CA 1
ATOM 3026 C C . LYS A 1 386 ? -6.448 -6.105 33.500 1.00 86.19 386 LYS A C 1
ATOM 3028 O O . LYS A 1 386 ? -5.624 -5.450 34.136 1.00 86.19 386 LYS A O 1
ATOM 3033 N N . ASN A 1 387 ? -6.210 -7.362 33.123 1.00 83.88 387 ASN A N 1
ATOM 3034 C CA . ASN A 1 387 ? -4.951 -8.088 33.330 1.00 83.88 387 ASN A CA 1
ATOM 3035 C C . ASN A 1 387 ? -4.182 -8.374 32.026 1.00 83.88 387 ASN A C 1
ATOM 3037 O O . ASN A 1 387 ? -3.154 -9.036 32.088 1.00 83.88 387 ASN A O 1
ATOM 3041 N N . GLN A 1 388 ? -4.670 -7.908 30.875 1.00 86.81 388 GLN A N 1
ATOM 3042 C CA . GLN A 1 388 ? -4.062 -8.118 29.560 1.00 86.81 388 GLN A CA 1
ATOM 3043 C C . GLN A 1 388 ? -3.560 -6.772 29.023 1.00 86.81 388 GLN A C 1
ATOM 3045 O O . GLN A 1 388 ? -4.325 -5.989 28.457 1.00 86.81 388 GLN A O 1
ATOM 3050 N N . SER A 1 389 ? -2.273 -6.492 29.242 1.00 85.75 389 SER A N 1
ATOM 3051 C CA . SER A 1 389 ? -1.612 -5.222 28.895 1.00 85.75 389 SER A CA 1
ATOM 3052 C C . SER A 1 389 ? -1.760 -4.865 27.413 1.00 85.75 389 SER A C 1
ATOM 3054 O O . SER A 1 389 ? -2.021 -3.712 27.078 1.00 85.75 389 SER A O 1
ATOM 3056 N N . GLU A 1 390 ? -1.667 -5.854 26.523 1.00 88.44 390 GLU A N 1
ATOM 3057 C CA . GLU A 1 390 ? -1.760 -5.657 25.075 1.00 88.44 390 GLU A CA 1
ATOM 3058 C C . GLU A 1 390 ? -3.107 -5.058 24.646 1.00 88.44 390 GLU A C 1
ATOM 3060 O O . GLU A 1 390 ? -3.140 -4.061 23.921 1.00 88.44 390 GLU A O 1
ATOM 3065 N N . VAL A 1 391 ? -4.217 -5.616 25.137 1.00 91.94 391 VAL A N 1
ATOM 3066 C CA . VAL A 1 391 ? -5.569 -5.154 24.787 1.00 91.94 391 VAL A CA 1
ATOM 3067 C C . VAL A 1 391 ? -5.830 -3.766 25.367 1.00 91.94 391 VAL A C 1
ATOM 3069 O O . VAL A 1 391 ? -6.340 -2.897 24.662 1.00 91.94 391 VAL A O 1
ATOM 3072 N N . ILE A 1 392 ? -5.427 -3.525 26.621 1.00 91.38 392 ILE A N 1
ATOM 3073 C CA . ILE A 1 392 ? -5.5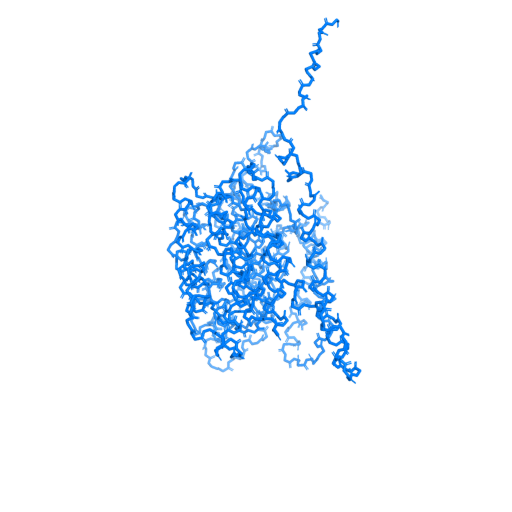30 -2.200 27.254 1.00 91.38 392 ILE A CA 1
ATOM 3074 C C . ILE A 1 392 ? -4.777 -1.163 26.416 1.00 91.38 392 ILE A C 1
ATOM 3076 O O . ILE A 1 392 ? -5.346 -0.136 26.038 1.00 91.38 392 ILE A O 1
ATOM 3080 N N . TYR A 1 393 ? -3.526 -1.458 26.063 1.00 90.50 393 TYR A N 1
ATOM 3081 C CA . TYR A 1 393 ? -2.695 -0.579 25.253 1.00 90.50 393 TYR A CA 1
ATOM 3082 C C . TYR A 1 393 ? -3.319 -0.299 23.877 1.00 90.50 393 TYR A C 1
ATOM 3084 O O . TYR A 1 393 ? -3.295 0.843 23.409 1.00 90.50 393 TYR A O 1
ATOM 3092 N N . MET A 1 394 ? -3.917 -1.309 23.233 1.00 93.38 394 MET A N 1
ATOM 3093 C CA . MET A 1 394 ? -4.620 -1.138 21.957 1.00 93.38 394 MET A CA 1
ATOM 3094 C C . MET A 1 394 ? -5.876 -0.271 22.081 1.00 93.38 394 MET A C 1
ATOM 3096 O O . MET A 1 394 ? -6.077 0.602 21.236 1.00 93.38 394 MET A O 1
ATOM 3100 N N . ILE A 1 395 ? -6.679 -0.439 23.138 1.00 95.44 395 ILE A N 1
ATOM 3101 C CA . ILE A 1 395 ? -7.849 0.416 23.404 1.00 95.44 395 ILE A CA 1
ATOM 3102 C C . ILE A 1 395 ? -7.401 1.871 23.568 1.00 95.44 395 ILE A C 1
ATOM 3104 O O . ILE A 1 395 ? -7.928 2.758 22.896 1.00 95.44 395 ILE A O 1
ATOM 3108 N N . LEU A 1 396 ? -6.388 2.121 24.405 1.00 92.94 396 LEU A N 1
ATOM 3109 C CA . LEU A 1 396 ? -5.860 3.470 24.629 1.00 92.94 396 LEU A CA 1
ATOM 3110 C C . LEU A 1 396 ? -5.351 4.099 23.328 1.00 92.94 396 LEU A C 1
ATOM 3112 O O . LEU A 1 396 ? -5.654 5.252 23.031 1.00 92.94 396 LEU A O 1
ATOM 3116 N N . LYS A 1 397 ? -4.609 3.337 22.521 1.00 93.56 397 LYS A N 1
ATOM 3117 C CA . LYS A 1 397 ? -4.112 3.795 21.220 1.00 93.56 397 LYS A CA 1
ATOM 3118 C C . LYS A 1 397 ? -5.214 4.110 20.222 1.00 93.56 397 LYS A C 1
ATOM 3120 O O . LYS A 1 397 ? -5.085 5.090 19.494 1.00 93.56 397 LYS A O 1
ATOM 3125 N N . PHE A 1 398 ? -6.249 3.277 20.157 1.00 95.81 398 PHE A N 1
ATOM 3126 C CA . PHE A 1 398 ? -7.400 3.547 19.307 1.00 95.81 398 PHE A CA 1
ATOM 3127 C C . PHE A 1 398 ? -8.052 4.869 19.709 1.00 95.81 398 PHE A C 1
ATOM 3129 O O . PHE A 1 398 ? -8.258 5.719 18.852 1.00 95.81 398 PHE A O 1
ATOM 3136 N N . VAL A 1 399 ? -8.306 5.074 21.005 1.00 94.50 399 VAL A N 1
ATOM 3137 C CA . VAL A 1 399 ? -8.950 6.297 21.506 1.00 94.50 399 VAL A CA 1
ATOM 3138 C C . VAL A 1 399 ? -8.103 7.538 21.219 1.00 94.50 399 VAL A C 1
ATOM 3140 O O . VAL A 1 399 ? -8.650 8.550 20.792 1.00 94.50 399 VAL A O 1
ATOM 3143 N N . VAL A 1 400 ? -6.777 7.455 21.379 1.00 92.62 400 VAL A N 1
ATOM 3144 C CA . VAL A 1 400 ? -5.855 8.539 20.998 1.00 92.62 400 VAL A CA 1
ATOM 3145 C C . VAL A 1 400 ? -5.995 8.890 19.519 1.00 92.62 400 VAL A C 1
ATOM 3147 O O . VAL A 1 400 ? -6.252 10.049 19.208 1.00 92.62 400 VAL A O 1
ATOM 3150 N N . ASP A 1 401 ? -5.862 7.908 18.624 1.00 93.25 401 ASP A N 1
ATOM 3151 C CA . ASP A 1 401 ? -5.908 8.145 17.175 1.00 93.25 401 ASP A CA 1
ATOM 3152 C C . ASP A 1 401 ? -7.318 8.567 16.708 1.00 93.25 401 ASP A C 1
ATOM 3154 O O . ASP A 1 401 ? -7.451 9.343 15.764 1.00 93.25 401 ASP A O 1
ATOM 3158 N N . PHE A 1 402 ? -8.374 8.097 17.380 1.00 94.12 402 PHE A N 1
ATOM 3159 C CA . PHE A 1 402 ? -9.755 8.515 17.134 1.00 94.12 402 PHE A CA 1
ATOM 3160 C C . PHE A 1 402 ? -9.969 9.983 17.491 1.00 94.12 402 PHE A C 1
ATOM 3162 O O . PHE A 1 402 ? -10.485 10.734 16.672 1.00 94.12 402 PHE A O 1
ATOM 3169 N N . ILE A 1 403 ? -9.533 10.419 18.672 1.00 91.00 403 ILE A N 1
ATOM 3170 C CA . ILE A 1 403 ? -9.655 11.828 19.067 1.00 91.00 403 ILE A CA 1
ATOM 3171 C C . ILE A 1 403 ? -8.791 12.704 18.168 1.00 91.00 403 ILE A C 1
ATOM 3173 O O . ILE A 1 403 ? -9.264 13.743 17.730 1.00 91.00 403 ILE A O 1
ATOM 3177 N N . ASP A 1 404 ? -7.566 12.276 17.858 1.00 90.12 404 ASP A N 1
ATOM 3178 C CA . ASP A 1 404 ? -6.658 13.004 16.964 1.00 90.12 404 ASP A CA 1
ATOM 3179 C C . ASP A 1 404 ? -7.294 13.270 15.592 1.00 90.12 404 ASP A C 1
ATOM 3181 O O . ASP A 1 404 ? -7.324 14.404 15.123 1.00 90.12 404 ASP A O 1
ATOM 3185 N N . GLY A 1 405 ? -7.882 12.234 14.982 1.00 88.56 405 GLY A N 1
ATOM 3186 C CA . GLY A 1 405 ? -8.533 12.352 13.677 1.00 88.56 405 GLY A CA 1
ATOM 3187 C C . GLY A 1 405 ? -9.827 13.170 13.694 1.00 88.56 405 GLY A C 1
ATOM 3188 O O . GLY A 1 405 ? -10.211 13.722 12.665 1.00 88.56 405 GLY A O 1
ATOM 3189 N N . GLN A 1 406 ? -10.508 13.255 14.839 1.00 89.25 406 GLN A N 1
ATOM 3190 C CA . GLN A 1 406 ? -11.817 13.902 14.963 1.00 89.25 406 GLN A CA 1
ATOM 3191 C C . GLN A 1 406 ? -11.731 15.339 15.499 1.00 89.25 406 GLN A C 1
ATOM 3193 O O . GLN A 1 406 ? -12.570 16.156 15.138 1.00 89.25 406 GLN A O 1
ATOM 3198 N N . ALA A 1 407 ? -10.719 15.673 16.309 1.00 85.19 407 ALA A N 1
ATOM 3199 C CA . ALA A 1 407 ? -10.628 16.912 17.094 1.00 85.19 407 ALA A CA 1
ATOM 3200 C C . ALA A 1 407 ? -10.904 18.199 16.302 1.00 85.19 407 ALA A C 1
ATOM 3202 O O . ALA A 1 407 ? -11.566 19.098 16.811 1.00 85.19 407 ALA A O 1
ATOM 3203 N N . VAL A 1 408 ? -10.436 18.268 15.054 1.00 84.38 408 VAL A N 1
ATOM 3204 C CA . VAL A 1 408 ? -10.549 19.454 14.186 1.00 84.38 408 VAL A CA 1
ATOM 3205 C C . VAL A 1 408 ? -11.981 19.686 13.672 1.00 84.38 408 VAL A C 1
ATOM 3207 O O . VAL A 1 408 ? -12.308 20.779 13.216 1.00 84.38 408 VAL A O 1
ATOM 3210 N N . PHE A 1 409 ? -12.843 18.670 13.726 1.00 85.06 409 PHE A N 1
ATOM 3211 C CA . PHE A 1 409 ? -14.149 18.671 13.062 1.00 85.06 409 PHE A CA 1
ATOM 3212 C C . PHE A 1 409 ? -15.346 18.649 14.016 1.00 85.06 409 PHE A C 1
ATOM 3214 O O . PHE A 1 409 ? -16.472 18.819 13.556 1.00 85.06 409 PHE A O 1
ATOM 3221 N N . LEU A 1 410 ? -15.118 18.402 15.307 1.00 85.50 410 LEU A N 1
ATOM 3222 C CA . LEU A 1 410 ? -16.190 18.148 16.267 1.00 85.50 410 LEU A CA 1
ATOM 3223 C C . LEU A 1 410 ? -17.007 19.401 16.565 1.00 85.50 410 LEU A C 1
ATOM 3225 O O . LEU A 1 410 ? -16.468 20.494 16.756 1.00 85.50 410 LEU A O 1
ATOM 3229 N N . ASP A 1 411 ? -18.316 19.210 16.701 1.00 84.94 411 ASP A N 1
ATOM 3230 C CA . ASP A 1 411 ? -19.194 20.228 17.263 1.00 84.94 411 ASP A CA 1
ATOM 3231 C C . ASP A 1 411 ? -19.221 20.185 18.809 1.00 84.94 411 ASP A C 1
ATOM 3233 O O . ASP A 1 411 ? -18.633 19.315 19.463 1.00 84.94 411 ASP A O 1
ATOM 3237 N N . GLY A 1 412 ? -19.914 21.142 19.437 1.00 82.94 412 GLY A N 1
ATOM 3238 C CA . GLY A 1 412 ? -19.998 21.212 20.901 1.00 82.94 412 GLY A CA 1
ATOM 3239 C C . GLY A 1 412 ? -20.694 20.006 21.557 1.00 82.94 412 GLY A C 1
ATOM 3240 O O . GLY A 1 412 ? -20.343 19.632 22.679 1.00 82.94 412 GLY A O 1
ATOM 3241 N N . LYS A 1 413 ? -21.657 19.367 20.877 1.00 85.88 413 LYS A N 1
ATOM 3242 C CA . LYS A 1 413 ? -22.371 18.191 21.404 1.00 85.88 413 LYS A CA 1
ATOM 3243 C C . LYS A 1 413 ? -21.495 16.948 21.307 1.00 85.88 413 LYS A C 1
ATOM 3245 O O . LYS A 1 413 ? -21.349 16.229 22.295 1.00 85.88 413 LYS A O 1
ATOM 3250 N N . GLU A 1 414 ? -20.888 16.726 20.149 1.00 87.50 414 GLU A N 1
ATOM 3251 C CA . GLU A 1 414 ? -19.960 15.630 19.884 1.00 87.50 414 GLU A CA 1
ATOM 3252 C C . GLU A 1 414 ? -18.746 15.708 20.817 1.00 87.50 414 GLU A C 1
ATOM 3254 O O . GLU A 1 414 ? -18.354 14.702 21.414 1.00 87.50 414 GLU A O 1
ATOM 3259 N N . THR A 1 415 ? -18.226 16.919 21.047 1.00 87.31 415 THR A N 1
ATOM 3260 C CA . THR A 1 415 ? -17.162 17.174 22.028 1.00 87.31 415 THR A CA 1
ATOM 3261 C C . THR A 1 415 ? -17.586 16.753 23.434 1.00 87.31 415 THR A C 1
ATOM 3263 O O . THR A 1 415 ? -16.842 16.050 24.114 1.00 87.31 415 THR A O 1
ATOM 3266 N N . SER A 1 416 ? -18.790 17.122 23.884 1.00 87.44 416 SER A N 1
ATOM 3267 C CA . SER A 1 416 ? -19.288 16.741 25.215 1.00 87.44 416 SER A CA 1
ATOM 3268 C C . SER A 1 416 ? -19.390 15.221 25.385 1.00 87.44 416 SER A C 1
ATOM 3270 O O . SER A 1 416 ? -18.933 14.676 26.396 1.00 87.44 416 SER A O 1
ATOM 3272 N N . VAL A 1 417 ? -19.919 14.527 24.373 1.00 90.12 417 VAL A N 1
ATOM 3273 C CA . VAL A 1 417 ? -20.010 13.060 24.358 1.00 90.12 417 VAL A CA 1
ATOM 3274 C C . VAL A 1 417 ? -18.616 12.440 24.466 1.00 90.12 417 VAL A C 1
ATOM 3276 O O . VAL A 1 417 ? -18.384 11.608 25.347 1.00 90.12 417 VAL A O 1
ATOM 3279 N N . LEU A 1 418 ? -17.667 12.903 23.651 1.00 89.19 418 LEU A N 1
ATOM 3280 C CA . LEU A 1 418 ? -16.294 12.404 23.639 1.00 89.19 418 LEU A CA 1
ATOM 3281 C C . LEU A 1 418 ? -15.576 12.636 24.975 1.00 89.19 418 LEU A C 1
ATOM 3283 O O . LEU A 1 418 ? -14.948 11.719 25.502 1.00 89.19 418 LEU A O 1
ATOM 3287 N N . MET A 1 419 ? -15.726 13.820 25.575 1.00 87.44 419 MET A N 1
ATOM 3288 C CA . MET A 1 419 ? -15.139 14.129 26.885 1.00 87.44 419 MET A CA 1
ATOM 3289 C C . MET A 1 419 ? -15.723 13.256 27.996 1.00 87.44 419 MET A C 1
ATOM 3291 O O . MET A 1 419 ? -14.978 12.751 28.840 1.00 87.44 419 MET A O 1
ATOM 3295 N N . SER A 1 420 ? -17.040 13.027 27.980 1.00 90.31 420 SER A N 1
ATOM 3296 C CA . SER A 1 420 ? -17.694 12.146 28.953 1.00 90.31 420 SER A CA 1
ATOM 3297 C C . SER A 1 420 ? -17.185 10.703 28.847 1.00 90.31 420 SER A C 1
ATOM 3299 O O . SER A 1 420 ? -16.918 10.058 29.865 1.00 90.31 420 SER A O 1
ATOM 3301 N N . PHE A 1 421 ? -16.970 10.217 27.621 1.00 93.69 421 PHE A N 1
ATOM 3302 C CA . PHE A 1 421 ? -16.396 8.904 27.354 1.00 93.69 421 PHE A CA 1
ATOM 3303 C C . PHE A 1 421 ? -14.945 8.810 27.847 1.00 93.69 421 PHE A C 1
ATOM 3305 O O . PHE A 1 421 ? -14.619 7.890 28.600 1.00 93.69 421 PHE A O 1
ATOM 3312 N N . CYS A 1 422 ? -14.097 9.785 27.505 1.00 91.38 422 CYS A N 1
ATOM 3313 C CA . CYS A 1 422 ? -12.701 9.835 27.946 1.00 91.38 422 CYS A CA 1
ATOM 3314 C C . CYS A 1 422 ? -12.579 9.841 29.472 1.00 91.38 422 CYS A C 1
ATOM 3316 O O . CYS A 1 422 ? -11.751 9.119 30.024 1.00 91.38 422 CYS A O 1
ATOM 3318 N N . LEU A 1 423 ? -13.427 10.605 30.168 1.00 90.00 423 LEU A N 1
ATOM 3319 C CA . LEU A 1 423 ? -13.429 10.643 31.629 1.00 90.00 423 LEU A CA 1
ATOM 3320 C C . LEU A 1 423 ? -13.754 9.269 32.228 1.00 90.00 423 LEU A C 1
ATOM 3322 O O . LEU A 1 423 ? -13.039 8.810 33.119 1.00 90.00 423 LEU A O 1
ATOM 3326 N N . ARG A 1 424 ? -14.790 8.588 31.720 1.00 93.81 424 ARG A N 1
ATOM 3327 C CA . ARG A 1 424 ? -15.163 7.238 32.183 1.00 93.81 424 ARG A CA 1
ATOM 3328 C C . ARG A 1 424 ? -14.053 6.227 31.907 1.00 93.81 424 ARG A C 1
ATOM 3330 O O . ARG A 1 424 ? -13.712 5.442 32.787 1.00 93.81 424 ARG A O 1
ATOM 3337 N N . LEU A 1 425 ? -13.442 6.285 30.727 1.00 92.94 425 LEU A N 1
ATOM 3338 C CA . LEU A 1 425 ? -12.311 5.435 30.358 1.00 92.94 425 LEU A CA 1
ATOM 3339 C C . LEU A 1 425 ? -11.122 5.620 31.316 1.00 92.94 425 LEU A C 1
ATOM 3341 O O . LEU A 1 425 ? -10.566 4.638 31.812 1.00 92.94 425 LEU A O 1
ATOM 3345 N N . LEU A 1 426 ? -10.768 6.871 31.628 1.00 89.06 426 LEU A N 1
ATOM 3346 C CA . LEU A 1 426 ? -9.695 7.199 32.570 1.00 89.06 426 LEU A CA 1
ATOM 3347 C C . LEU A 1 426 ? -10.014 6.735 33.996 1.00 89.06 426 LEU A C 1
ATOM 3349 O O . LEU A 1 426 ? -9.131 6.215 34.680 1.00 89.06 426 LEU A O 1
ATOM 3353 N N . GLN A 1 427 ? -11.264 6.883 34.441 1.00 90.88 427 GLN A N 1
ATOM 3354 C CA . GLN A 1 427 ? -11.719 6.407 35.751 1.00 90.88 427 GLN A CA 1
ATOM 3355 C C . GLN A 1 427 ? -11.583 4.884 35.876 1.00 90.88 427 GLN A C 1
ATOM 3357 O O . GLN A 1 427 ? -11.011 4.405 36.857 1.00 90.88 427 GLN A O 1
ATOM 3362 N N . ILE A 1 428 ? -12.034 4.132 34.866 1.00 89.12 428 ILE A N 1
ATOM 3363 C CA . ILE A 1 428 ? -11.920 2.666 34.832 1.00 89.12 428 ILE A CA 1
ATOM 3364 C C . ILE A 1 428 ? -10.444 2.252 34.841 1.00 89.12 428 ILE A C 1
ATOM 3366 O O . ILE A 1 428 ? -10.032 1.477 35.706 1.00 89.12 428 ILE A O 1
ATOM 3370 N N . TYR A 1 429 ? -9.623 2.816 33.947 1.00 86.88 429 TYR A N 1
ATOM 3371 C CA . TYR A 1 429 ? -8.190 2.512 33.892 1.00 86.88 429 TYR A CA 1
ATOM 3372 C C . TYR A 1 429 ? -7.486 2.807 35.226 1.00 86.88 429 TYR A C 1
ATOM 3374 O O . TYR A 1 429 ? -6.695 1.994 35.708 1.00 86.88 429 TYR A O 1
ATOM 3382 N N . SER A 1 430 ? -7.787 3.952 35.844 1.00 86.19 430 SER A N 1
ATOM 3383 C CA . SER A 1 430 ? -7.209 4.355 37.127 1.00 86.19 430 SER A CA 1
ATOM 3384 C C . SER A 1 430 ? -7.593 3.382 38.246 1.00 86.19 430 SER A C 1
ATOM 3386 O O . SER A 1 430 ? -6.718 2.870 38.948 1.00 86.19 430 SER A O 1
ATOM 3388 N N . SER A 1 431 ? -8.879 3.021 38.347 1.00 86.50 431 SER A N 1
ATOM 3389 C CA . SER A 1 431 ? -9.383 2.090 39.368 1.00 86.50 431 SER A CA 1
ATOM 3390 C C . SER A 1 431 ? -8.684 0.724 39.336 1.00 86.50 431 SER A C 1
ATOM 3392 O O . SER A 1 431 ? -8.410 0.138 40.383 1.00 86.50 431 SER A O 1
ATOM 3394 N N . HIS A 1 432 ? -8.312 0.242 38.146 1.00 81.81 432 HIS A N 1
ATOM 3395 C CA . HIS A 1 432 ? -7.626 -1.039 37.976 1.00 81.81 432 HIS A CA 1
ATOM 3396 C C . HIS A 1 432 ? -6.122 -0.987 38.273 1.00 81.81 432 HIS A C 1
ATOM 3398 O O . HIS A 1 432 ? -5.518 -2.036 38.513 1.00 81.81 432 HIS A O 1
ATOM 3404 N N . ASN A 1 433 ? -5.513 0.202 38.266 1.00 74.62 433 ASN A N 1
ATOM 3405 C CA . ASN A 1 433 ? -4.061 0.372 38.348 1.00 74.62 433 ASN A CA 1
ATOM 3406 C C . ASN A 1 433 ? -3.563 1.022 39.649 1.00 74.62 433 ASN A C 1
ATOM 3408 O O . ASN A 1 433 ? -2.409 0.786 40.012 1.00 74.62 433 ASN A O 1
ATOM 3412 N N . ILE A 1 434 ? -4.413 1.746 40.393 1.00 64.94 434 ILE A N 1
ATOM 3413 C CA . ILE A 1 434 ? -4.061 2.419 41.664 1.00 64.94 434 ILE A CA 1
ATOM 3414 C C . ILE A 1 434 ? -3.423 1.459 42.699 1.00 64.94 434 ILE A C 1
ATOM 3416 O O . ILE A 1 434 ? -2.571 1.884 43.474 1.00 64.94 434 ILE A O 1
ATOM 3420 N N . GLY A 1 435 ? -3.754 0.159 42.686 1.00 55.44 435 GLY A N 1
ATOM 3421 C CA . GLY A 1 435 ? -3.207 -0.845 43.620 1.00 55.44 435 GLY A CA 1
ATOM 3422 C C . GLY A 1 435 ? -2.118 -1.782 43.067 1.00 55.44 435 GLY A C 1
ATOM 3423 O O . GLY A 1 435 ? -1.482 -2.505 43.833 1.00 55.44 435 GLY A O 1
ATOM 3424 N N . LYS A 1 436 ? -1.859 -1.795 41.751 1.00 59.88 436 LYS A N 1
ATOM 3425 C CA . LYS A 1 436 ? -0.943 -2.764 41.098 1.00 59.88 436 LYS A CA 1
ATOM 3426 C C . LYS A 1 436 ? 0.544 -2.387 41.173 1.00 59.88 436 LYS A C 1
ATOM 3428 O O . LYS A 1 436 ? 1.402 -3.116 40.676 1.00 59.88 436 LYS A O 1
ATOM 3433 N N . VAL A 1 437 ? 0.876 -1.244 41.772 1.00 52.75 437 VAL A N 1
ATOM 3434 C CA . VAL A 1 437 ? 2.262 -0.758 41.924 1.00 52.75 437 VAL A CA 1
ATOM 3435 C C . VAL A 1 437 ? 3.033 -1.542 43.003 1.00 52.75 437 VAL A C 1
ATOM 3437 O O . VAL A 1 437 ? 4.258 -1.547 42.988 1.00 52.75 437 VAL A O 1
ATOM 3440 N N . MET A 1 438 ? 2.340 -2.270 43.888 1.00 44.91 438 MET A N 1
ATOM 3441 C CA . MET A 1 438 ? 2.922 -2.813 45.124 1.00 44.91 438 MET A CA 1
ATOM 3442 C C . MET A 1 438 ? 3.338 -4.305 45.073 1.00 44.91 438 MET A C 1
ATOM 3444 O O . MET A 1 438 ? 4.007 -4.765 45.989 1.00 44.91 438 MET A O 1
ATOM 3448 N N . LEU A 1 439 ? 2.989 -5.071 44.025 1.00 49.44 439 LEU A N 1
ATOM 3449 C CA . LEU A 1 439 ? 3.059 -6.553 44.034 1.00 49.44 439 LEU A CA 1
ATOM 3450 C C . LEU A 1 439 ? 4.082 -7.214 43.078 1.00 49.44 439 LEU A C 1
ATOM 3452 O O . LEU A 1 439 ? 4.149 -8.439 43.019 1.00 49.44 439 LEU A O 1
ATOM 3456 N N . SER A 1 440 ? 4.901 -6.466 42.329 1.00 50.94 440 SER A N 1
ATOM 3457 C CA . SER A 1 440 ? 5.891 -7.067 41.411 1.00 50.94 440 SER A CA 1
ATOM 3458 C C . SER A 1 440 ? 7.169 -7.495 42.156 1.00 50.94 440 SER A C 1
ATOM 3460 O O . SER A 1 440 ? 8.104 -6.704 42.289 1.00 50.94 440 SER A O 1
ATOM 3462 N N . LEU A 1 441 ? 7.190 -8.733 42.659 1.00 51.94 441 LEU A N 1
ATOM 3463 C CA . LEU A 1 441 ? 8.237 -9.291 43.535 1.00 51.94 441 LEU A CA 1
ATOM 3464 C C . LEU A 1 441 ? 9.498 -9.841 42.827 1.00 51.94 441 LEU A C 1
ATOM 3466 O O . LEU A 1 441 ? 10.460 -10.159 43.519 1.00 51.94 441 LEU A O 1
ATOM 3470 N N . SER A 1 442 ? 9.559 -9.927 41.490 1.00 54.12 442 SER A N 1
ATOM 3471 C CA . SER A 1 442 ? 10.773 -10.361 40.764 1.00 54.12 442 SER A CA 1
ATOM 3472 C C . SER A 1 442 ? 11.334 -9.265 39.850 1.00 54.12 442 SER A C 1
ATOM 3474 O O . SER A 1 442 ? 10.588 -8.488 39.253 1.00 54.12 442 SER A O 1
ATOM 3476 N N . SER A 1 443 ? 12.664 -9.173 39.748 1.00 58.09 443 SER A N 1
ATOM 3477 C CA . SER A 1 443 ? 13.368 -8.113 39.008 1.00 58.09 443 SER A CA 1
ATOM 3478 C C . SER A 1 443 ? 13.069 -8.113 37.504 1.00 58.09 443 SER A C 1
ATOM 3480 O O . SER A 1 443 ? 12.924 -7.034 36.932 1.00 58.09 443 SER A O 1
ATOM 3482 N N . THR A 1 444 ? 12.907 -9.288 36.888 1.00 53.16 444 THR A N 1
ATOM 3483 C CA . THR A 1 444 ? 12.617 -9.461 35.451 1.00 53.16 444 THR A CA 1
ATOM 3484 C C . THR A 1 444 ? 11.163 -9.122 35.099 1.00 53.16 444 THR A C 1
ATOM 3486 O O . THR A 1 444 ? 10.909 -8.372 34.158 1.00 53.16 444 THR A O 1
ATOM 3489 N N . LEU A 1 445 ? 10.194 -9.566 35.914 1.00 52.34 445 LEU A N 1
ATOM 3490 C CA . LEU A 1 445 ? 8.784 -9.181 35.735 1.00 52.34 445 LEU A CA 1
ATOM 3491 C C . LEU A 1 445 ? 8.571 -7.690 36.028 1.00 52.34 445 LEU A C 1
ATOM 3493 O O . LEU A 1 445 ? 7.673 -7.060 35.471 1.00 52.34 445 LEU A O 1
ATOM 3497 N N . ARG A 1 446 ? 9.413 -7.095 36.884 1.00 58.81 446 ARG A N 1
ATOM 3498 C CA . ARG A 1 446 ? 9.392 -5.656 37.164 1.00 58.81 446 ARG A CA 1
ATOM 3499 C C . ARG A 1 446 ? 9.827 -4.832 35.951 1.00 58.81 446 ARG A C 1
ATOM 3501 O O . ARG A 1 446 ? 9.185 -3.819 35.695 1.00 58.81 446 ARG A O 1
ATOM 3508 N N . SER A 1 447 ? 10.849 -5.244 35.195 1.00 60.12 447 SER A N 1
ATOM 3509 C CA . SER A 1 447 ? 11.276 -4.523 33.982 1.00 60.12 447 SER A CA 1
ATOM 3510 C C . SER A 1 447 ? 10.251 -4.604 32.847 1.00 60.12 447 SER A C 1
ATOM 3512 O O . SER A 1 447 ? 9.965 -3.588 32.213 1.00 60.12 447 SER A O 1
ATOM 3514 N N . GLU A 1 448 ? 9.641 -5.771 32.625 1.00 59.59 448 GLU A N 1
ATOM 3515 C CA . GLU A 1 448 ? 8.590 -5.936 31.608 1.00 59.59 448 GLU A CA 1
ATOM 3516 C C . GLU A 1 448 ? 7.324 -5.159 31.988 1.00 59.59 448 GLU A C 1
ATOM 3518 O O . GLU A 1 448 ? 6.843 -4.337 31.207 1.00 59.59 448 GLU A O 1
ATOM 3523 N N . SER A 1 449 ? 6.865 -5.294 33.239 1.00 62.69 449 SER A N 1
ATOM 3524 C CA . SER A 1 449 ? 5.721 -4.534 33.760 1.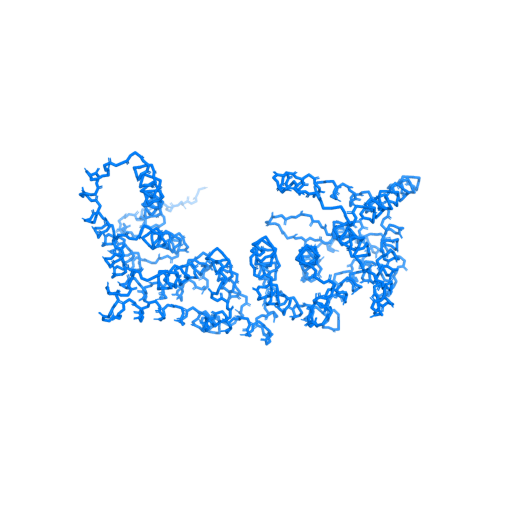00 62.69 449 SER A CA 1
ATOM 3525 C C . SER A 1 449 ? 5.942 -3.017 33.704 1.00 62.69 449 SER A C 1
ATOM 3527 O O . SER A 1 449 ? 5.005 -2.261 33.447 1.00 62.69 449 SER A O 1
ATOM 3529 N N . GLN A 1 450 ? 7.170 -2.538 33.931 1.00 66.12 450 GLN A N 1
ATOM 3530 C CA . GLN A 1 450 ? 7.506 -1.118 33.789 1.00 66.12 450 GLN A CA 1
ATOM 3531 C C . GLN A 1 450 ? 7.442 -0.647 32.329 1.00 66.12 450 GLN A C 1
ATOM 3533 O O . GLN A 1 450 ? 6.926 0.441 32.072 1.00 66.12 450 GLN A O 1
ATOM 3538 N N . SER A 1 451 ? 7.914 -1.459 31.377 1.00 71.50 451 SER A N 1
ATOM 3539 C CA . SER A 1 451 ? 7.846 -1.156 29.939 1.00 71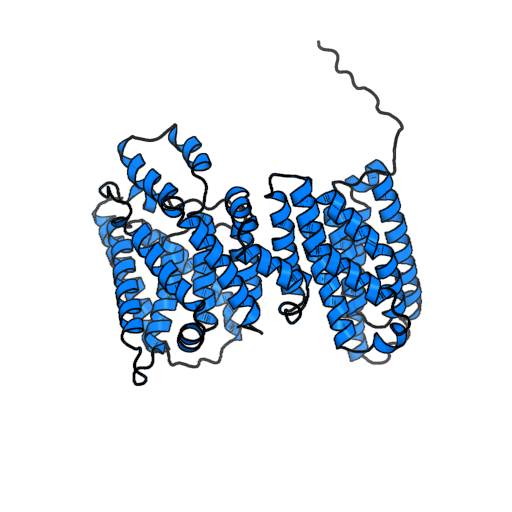.50 451 SER A CA 1
ATOM 3540 C C . SER A 1 451 ? 6.401 -1.052 29.440 1.00 71.50 451 SER A C 1
ATOM 3542 O O . SER A 1 451 ? 6.051 -0.115 28.718 1.00 71.50 451 SER A O 1
ATOM 3544 N N . GLU A 1 452 ? 5.529 -1.964 29.870 1.00 77.06 452 GLU A N 1
ATOM 3545 C CA . GLU A 1 452 ? 4.099 -1.938 29.540 1.00 77.06 452 GLU A CA 1
ATOM 3546 C C . GLU A 1 452 ? 3.396 -0.711 30.129 1.00 77.06 452 GLU A C 1
ATOM 3548 O O . GLU A 1 452 ? 2.774 0.058 29.395 1.00 77.06 452 GLU A O 1
ATOM 3553 N N . LYS A 1 453 ? 3.592 -0.444 31.427 1.00 74.50 453 LYS A N 1
ATOM 3554 C CA . LYS A 1 453 ? 3.041 0.750 32.092 1.00 74.50 453 LYS A CA 1
ATOM 3555 C C . LYS A 1 453 ? 3.509 2.047 31.433 1.00 74.50 453 LYS A C 1
ATOM 3557 O O . LYS A 1 453 ? 2.746 3.008 31.355 1.00 74.50 453 LYS A O 1
ATOM 3562 N N . TYR A 1 454 ? 4.750 2.090 30.948 1.00 79.00 454 TYR A N 1
ATOM 3563 C CA . TYR A 1 454 ? 5.272 3.243 30.216 1.00 79.00 454 TYR A CA 1
ATOM 3564 C C . TYR A 1 454 ? 4.552 3.453 28.876 1.00 79.00 454 TYR A C 1
ATOM 3566 O O . TYR A 1 454 ? 4.224 4.591 28.528 1.00 79.00 454 TYR A O 1
ATOM 3574 N N . LYS A 1 455 ? 4.272 2.376 28.129 1.00 80.56 455 LYS A N 1
ATOM 3575 C CA . LYS A 1 455 ? 3.499 2.447 26.877 1.00 80.56 455 LYS A CA 1
ATOM 3576 C C . LYS A 1 455 ? 2.098 3.009 27.122 1.00 80.56 455 LYS A C 1
ATOM 3578 O O . LYS A 1 455 ? 1.683 3.905 26.381 1.00 80.56 455 LYS A O 1
ATOM 3583 N N . ASP A 1 456 ? 1.427 2.544 28.173 1.00 81.19 456 ASP A N 1
ATOM 3584 C CA . ASP A 1 456 ? 0.097 3.024 28.562 1.00 81.19 456 ASP A CA 1
ATOM 3585 C C . ASP A 1 456 ? 0.136 4.489 28.997 1.00 81.19 456 ASP A C 1
ATOM 3587 O O . ASP A 1 456 ? -0.622 5.310 28.481 1.00 81.19 456 ASP A O 1
ATOM 3591 N N . LEU A 1 457 ? 1.081 4.863 29.867 1.00 81.38 457 LEU A N 1
ATOM 3592 C CA . LEU A 1 457 ? 1.243 6.246 30.318 1.00 81.38 457 LEU A CA 1
ATOM 3593 C C . LEU A 1 457 ? 1.515 7.196 29.147 1.00 81.38 457 LEU A C 1
ATOM 3595 O O . LEU A 1 457 ? 0.944 8.282 29.085 1.00 81.38 457 LEU A O 1
ATOM 3599 N N . ARG A 1 458 ? 2.339 6.785 28.178 1.00 81.25 458 ARG A N 1
ATOM 3600 C CA . ARG A 1 458 ? 2.591 7.573 26.965 1.00 81.25 458 ARG A CA 1
ATOM 3601 C C . ARG A 1 458 ? 1.323 7.756 26.128 1.00 81.25 458 ARG A C 1
ATOM 3603 O O . ARG A 1 458 ? 1.120 8.843 25.589 1.00 81.25 458 ARG A O 1
ATOM 3610 N N . ALA A 1 459 ? 0.488 6.724 26.002 1.00 77.50 459 ALA A N 1
ATOM 3611 C CA . ALA A 1 459 ? -0.798 6.836 25.315 1.00 77.50 459 ALA A CA 1
ATOM 3612 C C . ALA A 1 459 ? -1.747 7.786 26.066 1.00 77.50 459 ALA A C 1
ATOM 3614 O O . ALA A 1 459 ? -2.340 8.661 25.445 1.00 77.50 459 ALA A O 1
ATOM 3615 N N . LEU A 1 460 ? -1.812 7.699 27.396 1.00 83.00 460 LEU A N 1
ATOM 3616 C CA . LEU A 1 460 ? -2.616 8.592 28.237 1.00 83.00 460 LEU A CA 1
ATOM 3617 C C . LEU A 1 460 ? -2.155 10.053 28.168 1.00 83.00 460 LEU A C 1
ATOM 3619 O O . LEU A 1 460 ? -2.977 10.957 28.077 1.00 83.00 460 LEU A O 1
ATOM 3623 N N . LEU A 1 461 ? -0.846 10.303 28.165 1.00 82.88 461 LEU A N 1
ATOM 3624 C CA . LEU A 1 461 ? -0.305 11.654 28.004 1.00 82.88 461 LEU A CA 1
ATOM 3625 C C . LEU A 1 461 ? -0.669 12.246 26.640 1.00 82.88 461 LEU A C 1
ATOM 3627 O O . LEU A 1 461 ? -1.051 13.411 26.561 1.00 82.88 461 LEU A O 1
ATOM 3631 N N . ARG A 1 462 ? -0.604 11.442 25.571 1.00 83.94 462 ARG A N 1
ATOM 3632 C CA . ARG A 1 462 ? -1.085 11.849 24.241 1.00 83.94 462 ARG A CA 1
ATOM 3633 C C . ARG A 1 462 ? -2.586 12.116 24.236 1.00 83.94 462 ARG A C 1
ATOM 3635 O O . ARG A 1 462 ? -3.002 13.136 23.708 1.00 83.94 462 ARG A O 1
ATOM 3642 N N . LEU A 1 463 ? -3.376 11.258 24.878 1.00 84.38 463 LEU A N 1
ATOM 3643 C CA . LEU A 1 463 ? -4.819 11.438 25.028 1.00 84.38 463 LEU A CA 1
ATOM 3644 C C . LEU A 1 463 ? -5.146 12.782 25.691 1.00 84.38 463 LEU A C 1
ATOM 3646 O O . LEU A 1 463 ? -5.924 13.561 25.150 1.00 84.38 463 LEU A O 1
ATOM 3650 N N . LEU A 1 464 ? -4.513 13.074 26.829 1.00 83.19 464 LEU A N 1
ATOM 3651 C CA . LEU A 1 464 ? -4.692 14.338 27.544 1.00 83.19 464 LEU A CA 1
ATOM 3652 C C . LEU A 1 464 ? -4.224 15.533 26.710 1.00 83.19 464 LEU A C 1
ATOM 3654 O O . LEU A 1 464 ? -4.880 16.566 26.709 1.00 83.19 464 LEU A O 1
ATOM 3658 N N . THR A 1 465 ? -3.127 15.385 25.966 1.00 84.00 465 THR A N 1
ATOM 3659 C CA . THR A 1 465 ? -2.629 16.434 25.063 1.00 84.00 465 THR A CA 1
ATOM 3660 C C . THR A 1 465 ? -3.650 16.746 23.971 1.00 84.00 465 THR A C 1
ATOM 3662 O O . THR A 1 465 ? -3.940 17.915 23.731 1.00 84.00 465 THR A O 1
ATOM 3665 N N . ASN A 1 466 ? -4.242 15.715 23.364 1.00 80.88 466 ASN A N 1
ATOM 3666 C CA . ASN A 1 466 ? -5.241 15.873 22.311 1.00 80.88 466 ASN A CA 1
ATOM 3667 C C . ASN A 1 466 ? -6.536 16.479 22.862 1.00 80.88 466 ASN A C 1
ATOM 3669 O O . ASN A 1 466 ? -7.062 17.413 22.268 1.00 80.88 466 ASN A O 1
ATOM 3673 N N . ILE A 1 467 ? -6.998 16.026 24.033 1.00 78.69 467 ILE A N 1
ATOM 3674 C CA . ILE A 1 467 ? -8.160 16.588 24.746 1.00 78.69 467 ILE A CA 1
ATOM 3675 C C . ILE A 1 467 ? -7.958 18.070 25.091 1.00 78.69 467 ILE A C 1
ATOM 3677 O O . ILE A 1 467 ? -8.886 18.865 24.967 1.00 78.69 467 ILE A O 1
ATOM 3681 N N . CYS A 1 468 ? -6.746 18.447 25.500 1.00 77.12 468 CYS A N 1
ATOM 3682 C CA . CYS A 1 468 ? -6.384 19.821 25.846 1.00 77.12 468 CYS A CA 1
ATOM 3683 C C . CYS A 1 468 ? -5.993 20.677 24.629 1.00 77.12 468 CYS A C 1
ATOM 3685 O O . CYS A 1 468 ? -5.550 21.816 24.805 1.00 77.12 468 CYS A O 1
ATOM 3687 N N . SER A 1 469 ? -6.113 20.155 23.404 1.00 79.50 469 SER A N 1
ATOM 3688 C CA . SER A 1 469 ? -5.841 20.927 22.192 1.00 79.50 469 SER A CA 1
ATOM 3689 C C . SER A 1 469 ? -6.821 22.098 22.062 1.00 79.50 469 SER A C 1
ATOM 3691 O O . SER A 1 469 ? -7.975 22.034 22.495 1.00 79.50 469 SER A O 1
ATOM 3693 N N . LYS A 1 470 ? -6.351 23.203 21.469 1.00 58.97 470 LYS A N 1
ATOM 3694 C CA . LYS A 1 470 ? -7.142 24.437 21.334 1.00 58.97 470 LYS A CA 1
ATOM 3695 C C . LYS A 1 470 ? -8.478 24.190 20.633 1.00 58.97 470 LYS A C 1
ATOM 3697 O O . LYS A 1 470 ? -9.477 24.787 21.027 1.00 58.97 470 LYS A O 1
ATOM 3702 N N . ASP A 1 471 ? -8.502 23.286 19.663 1.00 61.28 471 ASP A N 1
ATOM 3703 C CA . ASP A 1 471 ? -9.685 23.004 18.853 1.00 61.28 471 ASP A CA 1
ATOM 3704 C C . ASP A 1 471 ? -10.830 22.416 19.691 1.00 61.28 471 ASP A C 1
ATOM 3706 O O . ASP A 1 471 ? -11.975 22.797 19.494 1.00 61.28 471 ASP A O 1
ATOM 3710 N N . LEU A 1 472 ? -10.536 21.613 20.721 1.00 59.78 472 LEU A N 1
ATOM 3711 C CA . LEU A 1 472 ? -11.550 21.046 21.624 1.00 59.78 472 LEU A CA 1
ATOM 3712 C C . LEU A 1 472 ? -11.914 21.976 22.793 1.00 59.78 472 LEU A C 1
ATOM 3714 O O . LEU A 1 472 ? -13.065 22.022 23.238 1.00 59.78 472 LEU A O 1
ATOM 3718 N N . VAL A 1 473 ? -10.946 22.747 23.294 1.00 58.28 473 VAL A N 1
ATOM 3719 C CA . VAL A 1 473 ? -11.148 23.638 24.449 1.00 58.28 473 VAL A CA 1
ATOM 3720 C C . VAL A 1 473 ? -12.008 24.852 24.079 1.00 58.28 473 VAL A C 1
ATOM 3722 O O . VAL A 1 473 ? -12.817 25.294 24.895 1.00 58.28 473 VAL A O 1
ATOM 3725 N N . THR A 1 474 ? -11.917 25.351 22.842 1.00 54.66 474 THR A N 1
ATOM 3726 C CA . THR A 1 474 ? -12.662 26.550 22.408 1.00 54.66 474 THR A CA 1
ATOM 3727 C C . THR A 1 474 ? -14.183 26.325 22.381 1.00 54.66 474 THR A C 1
ATOM 3729 O O . THR A 1 474 ? -14.935 27.252 22.661 1.00 54.66 474 THR A O 1
ATOM 3732 N N . PHE A 1 475 ? -14.662 25.098 22.136 1.00 50.19 475 PHE A N 1
ATOM 3733 C CA . PHE A 1 475 ? -16.103 24.789 22.099 1.00 50.19 475 PHE A CA 1
ATOM 3734 C C . PHE A 1 475 ? -16.729 24.517 23.468 1.00 50.19 475 PHE A C 1
ATOM 3736 O O . PHE A 1 475 ? -17.915 24.787 23.658 1.00 50.19 475 PHE A O 1
ATOM 3743 N N . THR A 1 476 ? -15.949 24.034 24.442 1.00 43.41 476 THR A N 1
ATOM 3744 C CA . THR A 1 476 ? -16.431 23.909 25.834 1.00 43.41 476 THR A CA 1
ATOM 3745 C C . THR A 1 476 ? -16.657 25.271 26.502 1.00 43.41 476 THR A C 1
ATOM 3747 O O . THR A 1 476 ? -17.341 25.360 27.521 1.00 43.41 476 THR A O 1
ATOM 3750 N N . LEU A 1 477 ? -16.144 26.342 25.889 1.00 41.12 477 LEU A N 1
ATOM 3751 C CA . LEU A 1 477 ? -16.295 27.732 26.300 1.00 41.12 477 LEU A CA 1
ATOM 3752 C C . LEU A 1 477 ? -17.115 28.517 25.255 1.00 41.12 477 LEU A C 1
ATOM 3754 O O . LEU A 1 477 ? -16.539 29.226 24.440 1.00 41.12 477 LEU A O 1
ATOM 3758 N N . THR A 1 478 ? -18.452 28.472 25.254 1.00 40.31 478 THR A N 1
ATOM 3759 C CA . THR A 1 478 ? -19.245 29.453 24.464 1.00 40.31 478 THR A CA 1
ATOM 3760 C C . THR A 1 478 ? -20.515 29.920 25.194 1.00 40.31 478 THR A C 1
ATOM 3762 O O . THR A 1 478 ? -21.093 29.116 25.923 1.00 40.31 478 THR A O 1
ATOM 3765 N N . PRO A 1 479 ? -21.023 31.169 25.011 1.00 41.06 479 PRO A N 1
ATOM 3766 C CA . PRO A 1 479 ? -20.460 32.364 24.365 1.00 41.06 479 PRO A CA 1
ATOM 3767 C C . PRO A 1 479 ? -20.409 33.579 25.328 1.00 41.06 479 PRO A C 1
ATOM 3769 O O . PRO A 1 479 ? -21.444 34.094 25.740 1.00 41.06 479 PRO A O 1
ATOM 3772 N N . CYS A 1 480 ? -19.231 34.128 25.625 1.00 30.47 480 CYS A N 1
ATOM 3773 C CA . CYS A 1 480 ? -19.129 35.476 26.200 1.00 30.47 480 CYS A CA 1
ATOM 3774 C C . CYS A 1 480 ? -18.016 36.243 25.482 1.00 30.47 480 CYS A C 1
ATOM 3776 O O . CYS A 1 480 ? -16.865 35.824 25.487 1.00 30.47 480 CYS A O 1
ATOM 3778 N N . CYS A 1 481 ? -18.392 37.377 24.886 1.00 30.89 481 CYS A N 1
ATOM 3779 C CA . CYS A 1 481 ? -17.526 38.384 24.266 1.00 30.89 481 CYS A CA 1
ATOM 3780 C C . CYS A 1 481 ? -16.958 38.067 22.870 1.00 30.89 481 CYS A C 1
ATOM 3782 O O . CYS A 1 481 ? -15.747 38.062 22.662 1.00 30.89 481 CYS A O 1
ATOM 3784 N N . VAL A 1 482 ? -17.830 38.013 21.855 1.00 31.34 482 VAL A N 1
ATOM 3785 C CA . VAL A 1 482 ? -17.461 38.597 20.552 1.00 31.34 482 VAL A CA 1
ATOM 3786 C C . VAL A 1 482 ? -17.524 40.118 20.718 1.00 31.34 482 VAL A C 1
ATOM 3788 O O . VAL A 1 482 ? -18.546 40.749 20.459 1.00 31.34 482 VAL A O 1
ATOM 3791 N N . LEU A 1 483 ? -16.444 40.719 21.218 1.00 30.22 483 LEU A N 1
ATOM 3792 C CA . LEU A 1 483 ? -16.241 42.158 21.088 1.00 30.22 483 LEU A CA 1
ATOM 3793 C C . LEU A 1 483 ? -15.905 42.430 19.624 1.00 30.22 483 LEU A C 1
ATOM 3795 O O . LEU A 1 483 ? -14.822 42.112 19.136 1.00 30.22 483 LEU A O 1
ATOM 3799 N N . SER A 1 484 ? -16.880 42.996 18.917 1.00 30.59 484 SER A N 1
ATOM 3800 C CA . SER A 1 484 ? -16.703 43.510 17.571 1.00 30.59 484 SER A CA 1
ATOM 3801 C C . SER A 1 484 ? -15.614 44.583 17.572 1.00 30.59 484 SER A C 1
ATOM 3803 O O . SER A 1 484 ? -15.852 45.712 18.000 1.00 30.59 484 SER A O 1
ATOM 3805 N N . VAL A 1 485 ? -14.440 44.281 17.029 1.00 32.25 485 VAL A N 1
ATOM 3806 C CA . VAL A 1 485 ? -13.558 45.334 16.521 1.00 32.25 485 VAL A CA 1
ATOM 3807 C C . VAL A 1 485 ? -13.963 45.572 15.072 1.00 32.25 485 VAL A C 1
ATOM 3809 O O . VAL A 1 485 ? -13.382 45.033 14.132 1.00 32.25 485 VAL A O 1
ATOM 3812 N N . ARG A 1 486 ? -15.020 46.375 14.895 1.00 30.22 486 ARG A N 1
ATOM 3813 C CA . ARG A 1 486 ? -15.247 47.085 13.634 1.00 30.22 486 ARG A CA 1
ATOM 3814 C C . ARG A 1 486 ? -14.064 48.034 13.453 1.00 30.22 486 ARG A C 1
ATOM 3816 O O . ARG A 1 486 ? -13.975 49.040 14.148 1.00 30.22 486 ARG A O 1
ATOM 3823 N N . ARG A 1 487 ? -13.158 47.723 12.525 1.00 33.41 487 ARG A N 1
ATOM 3824 C CA . ARG A 1 487 ? -12.274 48.739 11.947 1.00 33.41 487 ARG A CA 1
ATOM 3825 C C . ARG A 1 487 ? -13.132 49.637 11.059 1.00 33.41 487 ARG A C 1
ATOM 3827 O O . ARG A 1 487 ? -13.583 49.212 9.999 1.00 33.41 487 ARG A O 1
ATOM 3834 N N . SER A 1 488 ? -13.400 50.847 11.530 1.00 27.53 488 SER A N 1
ATOM 3835 C CA . SER A 1 488 ? -13.837 51.968 10.702 1.00 27.53 488 SER A CA 1
ATOM 3836 C C . SER A 1 488 ? -12.680 52.422 9.799 1.00 27.53 488 SER A C 1
ATOM 3838 O O . SER A 1 488 ? -11.540 52.442 10.272 1.00 27.53 488 SER A O 1
ATOM 3840 N N . PRO A 1 489 ? -12.942 52.768 8.528 1.00 37.66 489 PRO A N 1
ATOM 3841 C CA . PRO A 1 489 ? -11.920 53.248 7.611 1.00 37.66 489 PRO A CA 1
ATOM 3842 C C . PRO A 1 489 ? -11.612 54.722 7.894 1.00 37.66 489 PRO A C 1
ATOM 3844 O O . PRO A 1 489 ? -12.528 55.525 8.085 1.00 37.66 489 PRO A O 1
ATOM 3847 N N . GLY A 1 490 ? -10.325 55.046 7.926 1.00 35.03 490 GLY A N 1
ATOM 3848 C CA . GLY A 1 490 ? -9.771 56.392 7.830 1.00 35.03 490 GLY A CA 1
ATOM 3849 C C . GLY A 1 490 ? -8.722 56.399 6.736 1.00 35.03 490 GLY A C 1
ATOM 3850 O O . GLY A 1 490 ? -8.071 55.337 6.578 1.00 35.03 490 GLY A O 1
#

pLDDT: mean 83.03, std 15.63, range [27.53, 97.06]

Foldseek 3Di:
DPPVLLVVLLVVLVVVLVVQLVVLLVCLPPDDPPPVCPPVVVVVVLVVLLVSLVSCLSNVLRNLVVLLVQLVVLVVVVVVPPDPPDQNSSSLSSNLVSLSSLLSNAWPDDDPDQTETDVSLLQVPLPDQDLCPRSSSSSVVSLLVVLLCCLPPVSVVRRPDLSSLLSSLQSQLRCCSYQVDACPVVVVVVPDDDDRSVRSNVSSNCVCVPPPNVLVSLLSLLSSLVCQQQVVPPSCCSNQVRSLVRRLQSQLVDLVSLLSNVVDVSLVVVLQCLLVCDRNLSHDLNSLLSNLLSQLLSLVSHPDLVVSLVSVCSRLVSLLVVLQVLLPDPCNLVCVPPPVSVSSLSSSLSSLLSNLLNQDLSNQVSNLVSCLSCLVSLLSCCQSCLPPLSNLLSSLSSLLSNLVSRLQPDALVSLVSNVVSLVSSVVSNCVSCVPVPPPPPDPVVVVVVVVSVVSNVVSVVSNVVSCPDPSSVVNVDDDDDPPDPPDDDD

Radius of gyration: 26.91 Å; chains: 1; bounding box: 55×85×79 Å

Sequence (490 aa):
MSADGALAASNLFKIIVESHLKAAADSAFEDSDDAEYFHVSVSKRDEQLALYALIARAAADTTIPFLEQLFSERFARLSQQRDVENDPTRTLEELYWLLLITSHVLTDSGEGETLLIPEALQAGFTNVVEVAQHPVVTLSWSIINFSRQCLDPGIRGRYFSPRLMEAVIWFLARWVATYLVPLDVSREIDSVGRHGSQHSRKLLNSFAWDNNQGELVLDFVVLMSMVALTTYQGEIELQQTLTCQKLLASVVRRKHTCAYVVQLDSWRDLTRAFASGRSLFSLSGRLQRSLAETLACAASCIKDPEASVQYLRDLMGPVAGCLVENASRSDLKSVAHQPDVIYMVCCLLERLRGAARATQPRTQKVLFEMGHTVMNSLLTLLEVYKNQSEVIYMILKFVVDFIDGQAVFLDGKETSVLMSFCLRLLQIYSSHNIGKVMLSLSSTLRSESQSEKYKDLRALLRLLTNICSKDLVTFTLTPCCVLSVRRSPG

InterPro domains:
  IPR044189 Exportin 4/7-like [PTHR12596] (6-475)

Secondary structure (DSSP, 8-state):
--HHHHHHHHHHHHHHHHHHHHHHHHGGG-----GGGHHHHHHHHHHHHHHHHHHHHHTHHHHHHHHHHHHHHHHHHHHHTTSTTS--HHHHHHHHHHHHHHHHHHS---SSS-----HHHHHS-TT--SGGG-HHHHHHHHHHHHHHGGGSHHHHHHH--HHHHHHHHHHHHHHHHHHS--THHHHHHTTSS-TTSHHHHHHHHHTTTGGGHHHHHHHHHHHHHHHHHHHSTT-HIIIIIIIIIIIIHHHHHSHHHHHHHTTSHHHHHHHHHHHHTSSSSSS-HHHHHHHHHHHHHGGGG-SSHHHHHHHHHHHHHHHHHHHHHHHH-TTHHHHTTSHHHHHHHHHHHHHHHHHHHT--TTTHHHHHHHHHHHHHHHHHHHHHTTT-HHHHHHHHHHHHHHHHHHTTT--HHHHHHHHHHHHHHHHHHHHHHTTTTS---SHHHHHHHHHHHHHHHHHHHHHHHHHTSHHHHHHHS--S----------